Protein 5U7A (pdb70)

B-factor: mean 30.71, std 16.82, range [9.77, 123.92]

Nearest PDB structures (foldseek):
  5c0t-assembly1_A  TM=9.802E-01  e=1.584E-37  Escherichia coli
  3f2g-assembly2_B  TM=9.629E-01  e=8.748E-37  Escherichia coli
  3fn8-assembly2_B  TM=9.596E-01  e=1.942E-36  Escherichia coli
  3f2f-assembly2_B  TM=9.742E-01  e=6.635E-35  Escherichia coli
  3f0p-assembly2_B  TM=9.727E-01  e=1.391E-34  Escherichia coli

Structure (mmCIF, N/CA/C/O backbone):
data_5U7A
#
_entry.id   5U7A
#
_cell.length_a   38.055
_cell.length_b   88.648
_cell.length_c   51.490
_cell.angle_alpha   90.000
_cell.angle_beta   100.340
_cell.angle_gamma   90.000
#
_symmetry.space_group_name_H-M   'P 1 21 1'
#
loop_
_entity.id
_entity.type
_entity.pdbx_description
1 polymer 'Alkylmercury lyase'
2 non-polymer 'Dimethyltin dibromide'
3 non-polymer 'BROMIDE ION'
4 non-polymer 'PHOSPHATE ION'
5 water water
#
loop_
_atom_site.group_PDB
_atom_site.id
_atom_site.type_symbol
_atom_site.label_atom_id
_atom_site.label_alt_id
_atom_site.label_comp_id
_atom_site.label_asym_id
_atom_site.label_entity_id
_atom_site.label_seq_id
_atom_site.pdbx_PDB_ins_code
_atom_site.Cartn_x
_atom_site.Cartn_y
_atom_site.Cartn_z
_atom_site.occupancy
_atom_site.B_iso_or_equiv
_atom_site.auth_seq_id
_atom_site.auth_comp_id
_atom_site.auth_asym_id
_atom_site.auth_atom_id
_atom_site.pdbx_PDB_model_num
ATOM 1 N N . MET A 1 1 ? 2.669 13.471 42.102 1.00 35.13 1 MET A N 1
ATOM 2 C CA . MET A 1 1 ? 1.241 13.021 42.066 1.00 34.38 1 MET A CA 1
ATOM 3 C C . MET A 1 1 ? 1.005 11.849 43.024 1.00 33.41 1 MET A C 1
ATOM 4 O O . MET A 1 1 ? 1.953 11.274 43.569 1.00 34.79 1 MET A O 1
ATOM 20 N N . LYS A 1 2 ? -0.260 11.495 43.232 1.00 34.36 2 LYS A N 1
ATOM 21 C CA . LYS A 1 2 ? -0.580 10.358 44.070 1.00 34.85 2 LYS A CA 1
ATOM 22 C C . LYS A 1 2 ? -0.406 9.081 43.283 1.00 33.52 2 LYS A C 1
ATOM 23 O O . LYS A 1 2 ? -1.090 8.834 42.289 1.00 32.48 2 LYS A O 1
ATOM 42 N N . LEU A 1 3 ? 0.527 8.268 43.756 1.00 28.70 3 LEU A N 1
ATOM 43 C CA . LEU A 1 3 ? 0.915 7.073 43.039 1.00 30.49 3 LEU A CA 1
ATOM 44 C C . LEU A 1 3 ? 0.273 5.776 43.534 1.00 29.18 3 LEU A C 1
ATOM 45 O O . LEU A 1 3 ? 0.461 4.742 42.905 1.00 28.40 3 LEU A O 1
ATOM 61 N N . ALA A 1 4 ? -0.457 5.790 44.648 1.00 28.04 4 ALA A N 1
ATOM 62 C CA . ALA A 1 4 ? -0.952 4.520 45.182 1.00 22.23 4 ALA A CA 1
ATOM 63 C C . ALA A 1 4 ? -1.771 3.711 44.158 1.00 23.19 4 ALA A C 1
ATOM 64 O O . ALA A 1 4 ? -1.670 2.495 44.115 1.00 26.18 4 ALA A O 1
ATOM 71 N N . PRO A 1 5 ? -2.625 4.375 43.362 1.00 23.91 5 PRO A N 1
ATOM 72 C CA . PRO A 1 5 ? -3.406 3.579 42.403 1.00 23.84 5 PRO A CA 1
ATOM 73 C C . PRO A 1 5 ? -2.522 2.870 41.368 1.00 25.76 5 PRO A C 1
ATOM 74 O O . PRO A 1 5 ? -2.813 1.754 40.966 1.00 25.16 5 PRO A O 1
ATOM 85 N N . TYR A 1 6 ? -1.441 3.518 40.972 1.00 28.49 6 TYR A N 1
ATOM 86 C CA . TYR A 1 6 ? -0.515 2.930 40.006 1.00 26.66 6 TYR A CA 1
ATOM 87 C C . TYR A 1 6 ? 0.261 1.762 40.623 1.00 29.03 6 TYR A C 1
ATOM 88 O O . TYR A 1 6 ? 0.337 0.681 40.037 1.00 30.77 6 TYR A O 1
ATOM 106 N N . ILE A 1 7 ? 0.796 1.961 41.823 1.00 27.32 7 ILE A N 1
ATOM 107 C CA . ILE A 1 7 ? 1.432 0.872 42.552 1.00 26.08 7 ILE A CA 1
ATOM 108 C C . ILE A 1 7 ? 0.471 -0.317 42.724 1.00 29.50 7 ILE A C 1
ATOM 109 O O . ILE A 1 7 ? 0.820 -1.479 42.507 1.00 27.67 7 ILE A O 1
ATOM 125 N N . LEU A 1 8 ? -0.757 -0.031 43.133 1.00 25.12 8 LEU A N 1
ATOM 126 C CA . LEU A 1 8 ? -1.707 -1.092 43.373 1.00 26.48 8 LEU A CA 1
ATOM 127 C C . LEU A 1 8 ? -1.970 -1.941 42.124 1.00 27.98 8 LEU A C 1
ATOM 128 O O . LEU A 1 8 ? -2.013 -3.162 42.211 1.00 29.79 8 LEU A O 1
ATOM 144 N N . GLU A 1 9 ? -2.152 -1.304 40.973 1.00 30.65 9 GLU A N 1
ATOM 145 C CA . GLU A 1 9 ? -2.503 -2.067 39.786 1.00 33.00 9 GLU A CA 1
ATOM 146 C C . GLU A 1 9 ? -1.318 -2.874 39.301 1.00 32.21 9 GLU A C 1
ATOM 147 O O . GLU A 1 9 ? -1.493 -3.970 38.782 1.00 33.03 9 GLU A O 1
ATOM 159 N N . LEU A 1 10 ? -0.115 -2.353 39.509 1.00 24.04 10 LEU A N 1
ATOM 160 C CA . LEU A 1 10 ? 1.089 -3.109 39.153 1.00 21.91 10 LEU A CA 1
ATOM 161 C C . LEU A 1 10 ? 1.210 -4.349 40.046 1.00 27.04 10 LEU A C 1
ATOM 162 O O . LEU A 1 10 ? 1.466 -5.458 39.569 1.00 25.16 10 LEU A O 1
ATOM 178 N N . LEU A 1 11 ? 1.033 -4.158 41.347 1.00 26.51 11 LEU A N 1
ATOM 179 C CA . LEU A 1 11 ? 1.108 -5.249 42.305 1.00 26.77 11 LEU A CA 1
ATOM 180 C C . LEU A 1 11 ? 0.002 -6.283 42.048 1.00 29.66 11 LEU A C 1
ATOM 181 O O . LEU A 1 11 ? 0.250 -7.479 42.062 1.00 31.13 11 LEU A O 1
ATOM 197 N N . THR A 1 12 ? -1.204 -5.810 41.777 1.00 29.61 12 THR A N 1
ATOM 198 C CA . THR A 1 12 ? -2.305 -6.711 41.465 1.00 32.16 12 THR A CA 1
ATOM 199 C C . THR A 1 12 ? -2.015 -7.471 40.165 1.00 33.08 12 THR A C 1
ATOM 200 O O . THR A 1 12 ? -2.366 -8.636 40.031 1.00 36.35 12 THR A O 1
ATOM 211 N N . SER A 1 13 ? -1.331 -6.830 39.224 1.00 33.94 13 SER A N 1
ATOM 212 C CA . SER A 1 13 ? -1.009 -7.500 37.972 1.00 34.35 13 SER A CA 1
ATOM 213 C C . SER A 1 13 ? 0.015 -8.634 38.157 1.00 36.85 13 SER A C 1
ATOM 214 O O . SER A 1 13 ? -0.026 -9.617 37.417 1.00 40.02 13 SER A O 1
ATOM 222 N N . VAL A 1 14 ? 0.901 -8.537 39.149 1.00 42.39 14 VAL A N 1
ATOM 223 C CA . VAL A 1 14 ? 1.917 -9.581 39.361 1.00 41.31 14 VAL A CA 1
ATOM 224 C C . VAL A 1 14 ? 1.479 -10.728 40.295 1.00 48.83 14 VAL A C 1
ATOM 225 O O . VAL A 1 14 ? 1.911 -11.868 40.114 1.00 50.39 14 VAL A O 1
ATOM 238 N N . ASN A 1 15 ? 0.643 -10.450 41.290 1.00 48.11 15 ASN A N 1
ATOM 239 C CA . ASN A 1 15 ? 0.291 -11.481 42.269 1.00 53.80 15 ASN A CA 1
ATOM 240 C C . ASN A 1 15 ? -0.875 -12.348 41.799 1.00 56.59 15 ASN A C 1
ATOM 241 O O . ASN A 1 15 ? -1.713 -12.783 42.584 1.00 58.75 15 ASN A O 1
ATOM 252 N N . ARG A 1 16 ? -0.882 -12.617 40.502 1.00 69.54 16 ARG A N 1
ATOM 253 C CA . ARG A 1 16 ? -1.817 -13.540 39.875 1.00 69.91 16 ARG A CA 1
ATOM 254 C C . ARG A 1 16 ? -1.307 -14.961 40.071 1.00 72.93 16 ARG A C 1
ATOM 255 O O . ARG A 1 16 ? -0.191 -15.274 39.679 1.00 75.77 16 ARG A O 1
ATOM 276 N N . THR A 1 17 ? -2.150 -15.797 40.674 1.0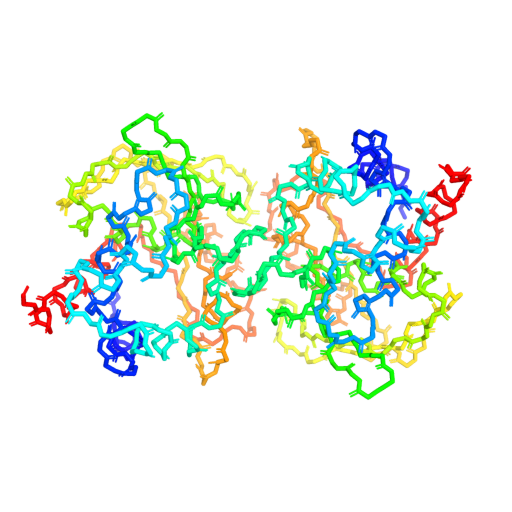0 81.16 17 THR A N 1
ATOM 277 C CA . THR A 1 17 ? -1.799 -17.124 41.206 1.00 83.16 17 THR A CA 1
ATOM 278 C C . THR A 1 17 ? -0.566 -17.112 42.106 1.00 83.07 17 THR A C 1
ATOM 279 O O . THR A 1 17 ? 0.291 -16.236 42.024 1.00 83.13 17 THR A O 1
ATOM 290 N N . ASN A 1 18 ? -0.501 -18.095 42.994 1.00 70.04 18 ASN A N 1
ATOM 291 C CA . ASN A 1 18 ? 0.659 -18.259 43.852 1.00 70.06 18 ASN A CA 1
ATOM 292 C C . ASN A 1 18 ? 1.901 -18.504 42.994 1.00 67.98 18 ASN A C 1
ATOM 293 O O . ASN A 1 18 ? 1.825 -19.132 41.941 1.00 66.10 18 ASN A O 1
ATOM 304 N N . GLY A 1 19 ? 3.038 -17.978 43.431 1.00 87.91 19 GLY A N 1
ATOM 305 C CA . GLY A 1 19 ? 4.301 -18.311 42.807 1.00 83.90 19 GLY A CA 1
ATOM 306 C C . GLY A 1 19 ? 4.766 -17.401 41.686 1.00 79.44 19 GLY A C 1
ATOM 307 O O . GLY A 1 19 ? 5.962 -17.368 41.408 1.00 78.44 19 GLY A O 1
ATOM 311 N N . THR A 1 20 ? 3.858 -16.681 41.026 1.00 46.09 20 THR A N 1
ATOM 312 C CA . THR A 1 20 ? 4.279 -15.761 39.967 1.00 43.00 20 THR A CA 1
ATOM 313 C C . THR A 1 20 ? 5.272 -14.769 40.548 1.00 38.73 20 THR A C 1
ATOM 314 O O . THR A 1 20 ? 6.372 -14.598 40.032 1.00 37.06 20 THR A O 1
ATOM 325 N N . ALA A 1 21 ? 4.889 -14.131 41.645 1.00 41.72 21 ALA A N 1
ATOM 326 C CA . ALA A 1 21 ? 5.781 -13.195 42.316 1.00 39.22 21 ALA A CA 1
ATOM 327 C C . ALA A 1 21 ? 7.045 -13.902 42.807 1.00 37.42 21 ALA A C 1
ATOM 328 O O . ALA A 1 21 ? 8.121 -13.311 42.852 1.00 39.80 21 ALA A O 1
ATOM 335 N N . ASP A 1 22 ? 6.910 -15.178 43.148 1.00 42.77 22 ASP A N 1
ATOM 336 C CA . ASP A 1 22 ? 8.009 -15.963 43.719 1.00 44.11 22 ASP A CA 1
ATOM 337 C C . ASP A 1 22 ? 9.024 -16.378 42.646 1.00 37.64 22 ASP A C 1
ATOM 338 O O . ASP A 1 22 ? 10.223 -16.508 42.888 1.00 37.85 22 ASP A O 1
ATOM 347 N N . LEU A 1 23 ? 8.516 -16.566 41.443 1.00 31.49 23 LEU A N 1
ATOM 348 C CA . LEU A 1 23 ? 9.346 -16.943 40.320 1.00 26.65 23 LEU A CA 1
ATOM 349 C C . LEU A 1 23 ? 9.905 -15.720 39.595 1.00 26.98 23 LEU A C 1
ATOM 350 O O . LEU A 1 23 ? 10.925 -15.818 38.941 1.00 22.75 23 LEU A O 1
ATOM 366 N N . LEU A 1 24 ? 9.265 -14.561 39.741 1.00 23.78 24 LEU A N 1
ATOM 367 C CA . LEU A 1 24 ? 9.620 -13.382 38.950 1.00 23.31 24 LEU A CA 1
ATOM 368 C C . LEU A 1 24 ? 11.065 -12.925 39.163 1.00 21.76 24 LEU A C 1
ATOM 369 O O . LEU A 1 24 ? 11.789 -12.642 38.213 1.00 19.59 24 LEU A O 1
ATOM 385 N N . VAL A 1 25 ? 11.502 -12.851 40.410 1.00 21.28 25 VAL A N 1
ATOM 386 C CA . VAL A 1 25 ? 12.818 -12.277 40.667 1.00 19.96 25 VAL A CA 1
ATOM 387 C C . VAL A 1 25 ? 13.942 -13.178 40.143 1.00 20.53 25 VAL A C 1
ATOM 388 O O . VAL A 1 25 ? 14.822 -12.704 39.447 1.00 19.31 25 VAL A O 1
ATOM 401 N N . PRO A 1 26 ? 13.900 -14.487 40.435 1.00 21.68 26 PRO A N 1
ATOM 402 C CA . PRO A 1 26 ? 14.894 -15.394 39.840 1.00 23.81 26 PRO A CA 1
ATOM 403 C C . PRO A 1 26 ? 14.872 -15.442 38.310 1.00 20.57 26 PRO A C 1
ATOM 404 O O . PRO A 1 26 ? 15.932 -15.549 37.660 1.00 23.62 26 PRO A O 1
ATOM 415 N N . LEU A 1 27 ? 13.680 -15.377 37.721 1.00 19.23 27 LEU A N 1
ATOM 416 C CA . LEU A 1 27 ? 13.571 -15.345 36.270 1.00 20.16 27 LEU A CA 1
ATOM 417 C C . LEU A 1 27 ? 14.197 -14.082 35.688 1.00 19.74 27 LEU A C 1
ATOM 418 O O . LEU A 1 27 ? 14.892 -14.142 34.679 1.00 18.78 27 LEU A O 1
ATOM 434 N N . LEU A 1 28 ? 13.926 -12.928 36.302 1.00 18.10 28 LEU A N 1
ATOM 435 C CA . LEU A 1 28 ? 14.525 -11.684 35.819 1.00 15.77 28 LEU A CA 1
ATOM 436 C C . LEU A 1 28 ? 16.045 -11.753 35.913 1.00 18.03 28 LEU A C 1
ATOM 437 O O . LEU A 1 28 ? 16.755 -11.347 34.982 1.00 19.93 28 LEU A O 1
ATOM 453 N N . ARG A 1 29 ? 16.549 -12.279 37.022 1.00 20.98 29 ARG A N 1
ATOM 454 C CA . ARG A 1 29 ? 17.994 -12.403 37.217 1.00 22.18 29 ARG A CA 1
ATOM 455 C C . ARG A 1 29 ? 18.620 -13.306 36.146 1.00 23.88 29 ARG A C 1
ATOM 456 O O . ARG A 1 29 ? 19.690 -12.979 35.581 1.00 25.20 29 ARG A O 1
ATOM 477 N N . GLU A 1 30 ? 17.945 -14.400 35.804 1.00 24.95 30 GLU A N 1
ATOM 478 C CA . GLU A 1 30 ? 18.455 -15.270 34.742 1.00 24.64 30 GLU A CA 1
ATOM 479 C C . GLU A 1 30 ? 18.392 -14.652 33.354 1.00 24.18 30 GLU A C 1
ATOM 480 O O . GLU A 1 30 ? 19.334 -14.809 32.573 1.00 23.24 30 GLU A O 1
ATOM 492 N N . LEU A 1 31 ? 17.302 -13.955 33.029 1.00 21.86 31 LEU A N 1
ATOM 493 C CA . LEU A 1 31 ? 17.187 -13.332 31.727 1.00 21.50 31 LEU A CA 1
ATOM 494 C C . LEU A 1 31 ? 18.251 -12.228 31.588 1.00 22.76 31 LEU A C 1
ATOM 495 O O . LEU A 1 31 ? 18.797 -12.028 30.504 1.00 23.49 31 LEU A O 1
ATOM 511 N N . ALA A 1 32 ? 18.560 -11.558 32.697 1.00 22.58 32 ALA A N 1
ATOM 512 C CA . ALA A 1 32 ? 19.585 -10.499 32.713 1.00 21.13 32 ALA A CA 1
ATOM 513 C C . ALA A 1 32 ? 20.956 -11.000 32.254 1.00 24.08 32 ALA A C 1
ATOM 514 O O . ALA A 1 32 ? 21.824 -10.192 31.925 1.00 22.89 32 ALA A O 1
ATOM 521 N N . LYS A 1 33 ? 21.153 -12.314 32.254 1.00 23.95 33 LYS A N 1
ATOM 522 C CA . LYS A 1 33 ? 22.387 -12.906 31.731 1.00 24.12 33 LYS A CA 1
ATOM 523 C C . LYS A 1 33 ? 22.452 -12.879 30.214 1.00 26.21 33 LYS A C 1
ATOM 524 O O . LYS A 1 33 ? 23.514 -13.131 29.636 1.00 30.39 33 LYS A O 1
ATOM 543 N N . GLY A 1 34 ? 21.318 -12.610 29.575 1.00 23.12 34 GLY A N 1
ATOM 544 C CA . GLY A 1 34 ? 21.254 -12.419 28.132 1.00 26.49 34 GLY A CA 1
ATOM 545 C C . GLY A 1 34 ? 21.096 -13.673 27.285 1.00 23.55 34 GLY A C 1
ATOM 546 O O . GLY A 1 34 ? 21.308 -13.628 26.075 1.00 27.83 34 GLY A O 1
ATOM 550 N N . ARG A 1 35 ? 20.740 -14.794 27.904 1.00 27.12 35 ARG A N 1
ATOM 551 C CA . ARG A 1 35 ? 20.485 -16.010 27.141 1.00 22.33 35 ARG A CA 1
ATOM 552 C C . ARG A 1 35 ? 19.143 -16.577 27.552 1.00 24.94 35 ARG A C 1
ATOM 553 O O . ARG A 1 35 ? 18.650 -16.264 28.632 1.00 22.40 35 ARG A O 1
ATOM 574 N N . PRO A 1 36 ? 18.536 -17.383 26.674 1.00 19.34 36 PRO A N 1
ATOM 575 C CA . PRO A 1 36 ? 17.232 -17.964 26.994 1.00 18.89 36 PRO A CA 1
ATOM 576 C C . PRO A 1 36 ? 17.311 -18.832 28.242 1.00 18.82 36 PRO A C 1
ATOM 577 O O . PRO A 1 36 ? 18.320 -19.511 28.479 1.00 21.69 36 PRO A O 1
ATOM 588 N N . VAL A 1 37 ? 16.235 -18.821 29.018 1.00 18.91 37 VAL A N 1
ATOM 589 C CA . VAL A 1 37 ? 16.194 -19.476 30.299 1.00 18.89 37 VAL A CA 1
ATOM 590 C C . VAL A 1 37 ? 15.358 -20.743 30.200 1.00 18.11 37 VAL A C 1
ATOM 591 O O . VAL A 1 37 ? 14.186 -20.713 29.796 1.00 19.92 37 VAL A O 1
ATOM 604 N N . SER A 1 38 ? 15.915 -21.850 30.656 1.00 21.23 38 SER A N 1
ATOM 605 C CA . SER A 1 38 ? 15.176 -23.090 30.643 1.00 19.91 38 SER A CA 1
ATOM 606 C C . SER A 1 38 ? 14.334 -23.236 31.910 1.00 19.30 38 SER A C 1
ATOM 607 O O . SER A 1 38 ? 14.716 -22.794 32.987 1.00 20.06 38 SER A O 1
ATOM 615 N N . ARG A 1 39 ? 13.193 -23.873 31.748 1.00 23.28 39 ARG A N 1
ATOM 616 C CA . ARG A 1 39 ? 12.359 -24.272 32.878 1.00 24.58 39 ARG A CA 1
ATOM 617 C C . ARG A 1 39 ? 13.149 -24.974 33.971 1.00 29.42 39 ARG A C 1
ATOM 618 O O . ARG A 1 39 ? 12.926 -24.738 35.159 1.00 26.40 39 ARG A O 1
ATOM 639 N N . THR A 1 40 ? 14.064 -25.857 33.561 1.00 16.46 40 THR A N 1
ATOM 640 C CA . THR A 1 40 ? 14.820 -26.647 34.507 1.00 19.26 40 THR A CA 1
ATOM 641 C C . THR A 1 40 ? 15.802 -25.781 35.294 1.00 23.11 40 THR A C 1
ATOM 642 O O . THR A 1 40 ? 16.070 -26.050 36.463 1.00 23.86 40 THR A O 1
ATOM 653 N N . THR A 1 41 ? 16.368 -24.765 34.663 1.00 24.55 41 THR A N 1
ATOM 654 C CA . THR A 1 41 ? 17.241 -23.864 35.397 1.00 24.68 41 THR A CA 1
ATOM 655 C C . THR A 1 41 ? 16.446 -23.154 36.505 1.00 25.46 41 THR A C 1
ATOM 656 O O . THR A 1 41 ? 16.909 -23.024 37.637 1.00 28.13 41 THR A O 1
ATOM 667 N N . LEU A 1 42 ? 15.234 -22.731 36.163 1.00 25.34 42 LEU A N 1
ATOM 668 C CA . LEU A 1 42 ? 14.365 -22.019 37.098 1.00 27.01 42 LEU A CA 1
ATOM 669 C C . LEU A 1 42 ? 13.998 -22.928 38.257 1.00 27.77 42 LEU A C 1
ATOM 670 O O . LEU A 1 42 ? 14.073 -22.573 39.430 1.00 30.20 42 LEU A O 1
ATOM 686 N N . ALA A 1 43 ? 13.615 -24.139 37.895 1.00 26.17 43 ALA A N 1
ATOM 687 C CA . ALA A 1 43 ? 13.244 -25.144 38.861 1.00 26.72 43 ALA A CA 1
ATOM 688 C C . ALA A 1 43 ? 14.375 -25.382 39.871 1.00 29.70 43 ALA A C 1
ATOM 689 O O . ALA A 1 43 ? 14.129 -25.466 41.071 1.00 31.76 43 ALA A O 1
ATOM 696 N N . GLY A 1 44 ? 15.610 -25.451 39.387 1.00 30.82 44 GLY A N 1
ATOM 697 C CA . GLY A 1 44 ? 16.762 -25.611 40.257 1.00 32.28 44 GLY A CA 1
ATOM 698 C C . GLY A 1 44 ? 16.976 -24.455 41.229 1.00 38.22 44 GLY A C 1
ATOM 699 O O . GLY A 1 44 ? 17.310 -24.674 42.399 1.00 38.15 44 GLY A O 1
ATOM 703 N N . ILE A 1 45 ? 16.791 -23.228 40.741 1.00 34.73 45 ILE A N 1
ATOM 704 C CA . ILE A 1 45 ? 16.996 -22.028 41.546 1.00 33.49 45 ILE A CA 1
ATOM 705 C C . ILE A 1 45 ? 15.947 -21.950 42.649 1.00 36.09 45 ILE A C 1
ATOM 706 O O . ILE A 1 45 ? 16.257 -21.597 43.788 1.00 42.56 45 ILE A O 1
ATOM 722 N N . LEU A 1 46 ? 14.708 -22.289 42.300 1.00 30.24 46 LEU A N 1
ATOM 723 C CA . 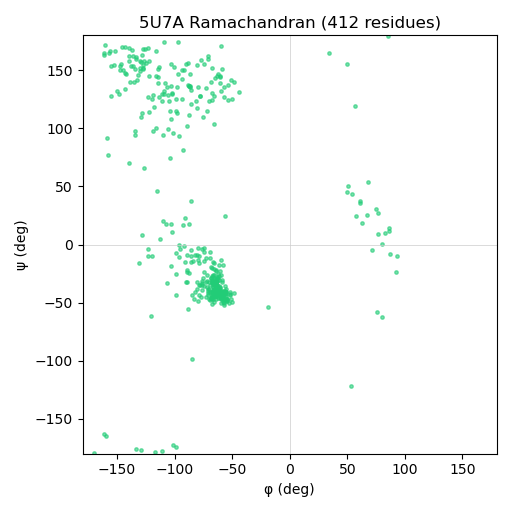LEU A 1 46 ? 13.574 -22.185 43.207 1.00 31.10 46 LEU A CA 1
ATOM 724 C C . LEU A 1 46 ? 13.429 -23.408 44.083 1.00 36.38 46 LEU A C 1
ATOM 725 O O . LEU A 1 46 ? 12.679 -23.381 45.065 1.00 35.51 46 LEU A O 1
ATOM 741 N N . ASP A 1 47 ? 14.116 -24.486 43.703 1.00 41.41 47 ASP A N 1
ATOM 742 C CA . ASP A 1 47 ? 13.971 -25.762 44.389 1.00 44.51 47 ASP A CA 1
ATOM 743 C C . ASP A 1 47 ? 12.513 -26.224 44.268 1.00 44.11 47 ASP A C 1
ATOM 744 O O . ASP A 1 47 ? 11.947 -26.788 45.201 1.00 48.99 47 ASP A O 1
ATOM 753 N N . TRP A 1 48 ? 11.909 -25.939 43.111 1.00 35.32 48 TRP A N 1
ATOM 754 C CA . TRP A 1 48 ? 10.597 -26.477 42.737 1.00 30.60 48 TRP A CA 1
ATOM 755 C C . TRP A 1 48 ? 10.750 -27.592 41.728 1.00 33.92 48 TRP A C 1
ATOM 756 O O . TRP A 1 48 ? 11.706 -27.588 40.960 1.00 30.70 48 TRP A O 1
ATOM 777 N N . PRO A 1 49 ? 9.767 -28.499 41.661 1.00 39.76 49 PRO A N 1
ATOM 778 C CA . PRO A 1 49 ? 9.698 -29.388 40.502 1.00 34.62 49 PRO A CA 1
ATOM 779 C C . PRO A 1 49 ? 9.466 -28.568 39.241 1.00 34.27 49 PRO A C 1
ATOM 780 O O . PRO A 1 49 ? 8.755 -27.580 39.291 1.00 32.59 49 PRO A O 1
ATOM 791 N N . ALA A 1 50 ? 10.038 -28.988 38.123 1.00 29.05 50 ALA A N 1
ATOM 792 C CA . ALA A 1 50 ? 9.909 -28.235 36.882 1.00 28.16 50 ALA A CA 1
ATOM 793 C C . ALA A 1 50 ? 8.459 -28.135 36.427 1.00 28.83 50 ALA A C 1
ATOM 794 O O . ALA A 1 50 ? 8.093 -27.193 35.746 1.00 28.03 50 ALA A O 1
ATOM 801 N N . GLU A 1 51 ? 7.625 -29.115 36.766 1.00 38.55 51 GLU A N 1
ATOM 802 C CA . GLU A 1 51 ? 6.219 -29.041 36.357 1.00 37.34 51 GLU A CA 1
ATOM 803 C C . GLU A 1 51 ? 5.467 -27.930 37.079 1.00 34.59 51 GLU A C 1
ATOM 804 O O . GLU A 1 51 ? 4.495 -27.393 36.558 1.00 38.72 51 GLU A O 1
ATOM 816 N N . ARG A 1 52 ? 5.906 -27.609 38.289 1.00 36.60 52 ARG A N 1
ATOM 817 C CA . ARG A 1 52 ? 5.337 -26.486 39.023 1.00 35.67 52 ARG A CA 1
ATOM 818 C C . ARG A 1 52 ? 5.761 -25.151 38.403 1.00 36.63 52 ARG A C 1
ATOM 819 O O . ARG A 1 52 ? 4.974 -24.199 38.371 1.00 35.10 52 ARG A O 1
ATOM 840 N N . VAL A 1 53 ? 7.003 -25.079 37.915 1.00 25.77 53 VAL A N 1
ATOM 841 C CA . VAL A 1 53 ? 7.443 -23.904 37.160 1.00 26.41 53 VAL A CA 1
ATOM 842 C C . VAL A 1 53 ? 6.549 -23.749 35.940 1.00 27.50 53 VAL A C 1
ATOM 843 O O . VAL A 1 53 ? 6.090 -22.660 35.632 1.00 22.80 53 VAL A O 1
ATOM 856 N N . ALA A 1 54 ? 6.324 -24.843 35.216 1.00 27.58 54 ALA A N 1
ATOM 857 C CA . ALA A 1 54 ? 5.495 -24.762 34.019 1.00 26.66 54 ALA A CA 1
ATOM 858 C C . ALA A 1 54 ? 4.082 -24.315 34.361 1.00 28.19 54 ALA A C 1
ATOM 859 O O . ALA A 1 54 ? 3.475 -23.568 33.614 1.00 28.08 54 ALA A O 1
ATOM 866 N N . ALA A 1 55 ? 3.562 -24.790 35.481 1.00 31.74 55 ALA A N 1
ATOM 867 C CA . ALA A 1 55 ? 2.186 -24.480 35.876 1.00 34.12 55 ALA A CA 1
ATOM 868 C C . ALA A 1 55 ? 2.009 -22.979 36.151 1.00 30.23 55 ALA A C 1
ATOM 869 O O . ALA A 1 55 ? 1.032 -22.373 35.719 1.00 35.43 55 ALA A O 1
ATOM 876 N N . VAL A 1 56 ? 2.973 -22.372 36.826 1.00 31.10 56 VAL A N 1
ATOM 877 C CA . VAL A 1 56 ? 2.906 -20.942 37.088 1.00 32.96 56 VAL A CA 1
ATOM 878 C C . VAL A 1 56 ? 3.128 -20.136 35.791 1.00 29.54 56 VAL A C 1
ATOM 879 O O . VAL A 1 56 ? 2.415 -19.184 35.537 1.00 26.41 56 VAL A O 1
ATOM 892 N N . LEU A 1 57 ? 4.072 -20.536 34.935 1.00 28.13 57 LEU A N 1
ATOM 893 C CA . LEU A 1 57 ? 4.263 -19.812 33.685 1.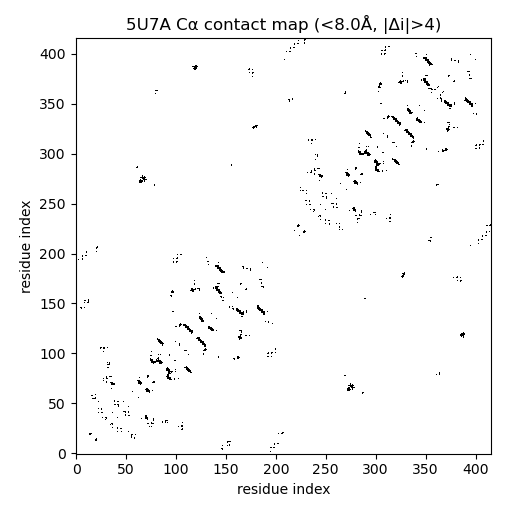00 27.02 57 LEU A CA 1
ATOM 894 C C . LEU A 1 57 ? 3.036 -19.930 32.781 1.00 28.64 57 LEU A C 1
ATOM 895 O O . LEU A 1 57 ? 2.747 -18.998 32.020 1.00 27.96 57 LEU A O 1
ATOM 911 N N . GLU A 1 58 ? 2.332 -21.058 32.869 1.00 31.34 58 GLU A N 1
ATOM 912 C CA . GLU A 1 58 ? 1.094 -21.296 32.110 1.00 34.69 58 GLU A CA 1
ATOM 913 C C . GLU A 1 58 ? 0.063 -20.206 32.390 1.00 34.94 58 GLU A C 1
ATOM 914 O O . GLU A 1 58 ? -0.683 -19.801 31.500 1.00 38.94 58 GLU A O 1
ATOM 926 N N . GLN A 1 59 ? 0.040 -19.740 33.633 1.00 34.50 59 GLN A N 1
ATOM 927 C CA . GLN A 1 59 ? -0.839 -18.642 34.031 1.00 35.02 59 GLN A CA 1
ATOM 928 C C . GLN A 1 59 ? -0.443 -17.321 33.387 1.00 35.21 59 GLN A C 1
ATOM 929 O O . GLN A 1 59 ? -1.296 -16.467 33.140 1.00 36.18 59 GLN A O 1
ATOM 943 N N . ALA A 1 60 ? 0.852 -17.153 33.130 1.00 32.74 60 ALA A N 1
ATOM 944 C CA . ALA A 1 60 ? 1.364 -15.902 32.569 1.00 33.16 60 ALA A CA 1
ATOM 945 C C . ALA A 1 60 ? 1.406 -15.987 31.042 1.00 31.89 60 ALA A C 1
ATOM 946 O O . ALA A 1 60 ? 2.454 -16.259 30.442 1.00 24.80 60 ALA A O 1
ATOM 953 N N . THR A 1 61 ? 0.246 -15.764 30.429 1.00 30.91 61 THR A N 1
ATOM 954 C CA . THR A 1 61 ? 0.034 -16.048 29.021 1.00 31.13 61 THR A CA 1
ATOM 955 C C . THR A 1 61 ? 0.870 -15.148 28.124 1.00 26.64 61 THR A C 1
ATOM 956 O O . THR A 1 61 ? 1.025 -15.434 26.938 1.00 26.70 61 THR A O 1
ATOM 967 N N . SER A 1 62 ? 1.418 -14.071 28.676 1.00 25.91 62 SER A N 1
ATOM 968 C CA . SER A 1 62 ? 2.204 -13.153 27.851 1.00 22.62 62 SER A CA 1
ATOM 969 C C . SER A 1 62 ? 3.724 -13.477 27.815 1.00 24.45 62 SER A C 1
ATOM 970 O O . SER A 1 62 ? 4.500 -12.808 27.133 1.00 22.40 62 SER A O 1
ATOM 978 N N . THR A 1 63 ? 4.126 -14.512 28.543 1.00 20.60 63 THR A N 1
ATOM 979 C CA . THR A 1 63 ? 5.507 -14.984 28.516 1.00 18.46 63 THR A CA 1
ATOM 980 C C . THR A 1 63 ? 5.911 -15.330 27.090 1.00 15.68 63 THR A C 1
ATOM 981 O O . THR A 1 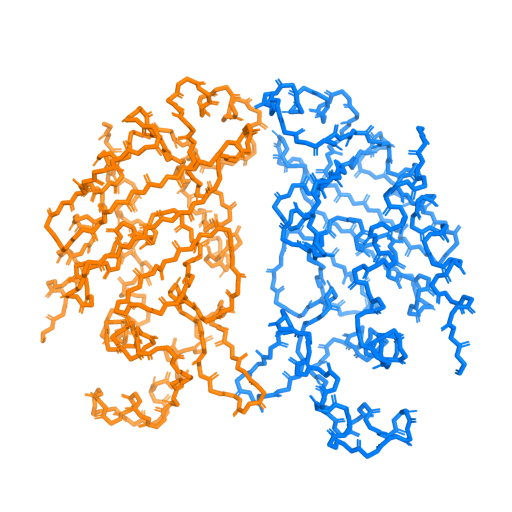63 ? 5.173 -16.023 26.385 1.00 19.37 63 THR A O 1
ATOM 992 N N . GLU A 1 64 ? 7.108 -14.885 26.726 1.00 18.20 64 GLU A N 1
ATOM 993 C CA . GLU A 1 64 ? 7.703 -15.102 25.405 1.00 16.38 64 GLU A CA 1
ATOM 994 C C . GLU A 1 64 ? 8.661 -16.280 25.447 1.00 16.32 64 GLU A C 1
ATOM 995 O O . GLU A 1 64 ? 9.500 -16.334 26.348 1.00 15.37 64 GLU A O 1
ATOM 1007 N N . TYR A 1 65 ? 8.562 -17.139 24.434 1.00 14.55 65 TYR A N 1
ATOM 1008 C CA . TYR A 1 65 ? 9.472 -18.280 24.248 1.00 16.25 65 TYR A CA 1
ATOM 1009 C C . TYR A 1 65 ? 10.155 -18.221 22.902 1.00 13.30 65 TYR A C 1
ATOM 1010 O O . TYR A 1 65 ? 9.648 -17.583 21.941 1.00 13.61 65 TYR A O 1
ATOM 1028 N N . ASP A 1 66 ? 11.292 -18.907 22.795 1.00 16.41 66 ASP A N 1
ATOM 1029 C CA . ASP A 1 66 ? 12.003 -18.976 21.510 1.00 15.13 66 ASP A CA 1
ATOM 1030 C C . ASP A 1 66 ? 11.670 -20.293 20.815 1.00 16.35 66 ASP A C 1
ATOM 1031 O O . ASP A 1 66 ? 10.818 -21.071 21.262 1.00 16.41 66 ASP A O 1
ATOM 1040 N N . LYS A 1 67 ? 12.341 -20.554 19.691 1.00 18.66 67 LYS A N 1
ATOM 1041 C CA . LYS A 1 67 ? 11.993 -21.706 18.865 1.00 17.68 67 LYS A CA 1
ATOM 1042 C C . LYS A 1 67 ? 12.345 -23.014 19.550 1.00 19.10 67 LYS A C 1
ATOM 1043 O O . LYS A 1 67 ? 11.953 -24.078 19.110 1.00 20.85 67 LYS A O 1
ATOM 1062 N N . ASP A 1 68 ? 13.102 -22.914 20.634 1.00 16.95 68 ASP A N 1
ATOM 1063 C CA . ASP A 1 68 ? 13.498 -24.093 21.414 1.00 18.49 68 ASP A CA 1
ATOM 1064 C C . ASP A 1 68 ? 12.551 -24.318 22.588 1.00 17.18 68 ASP A C 1
ATOM 1065 O O . ASP A 1 68 ? 12.675 -25.308 23.321 1.00 18.90 68 ASP A O 1
ATOM 1074 N N . GLY A 1 69 ? 11.596 -23.410 22.779 1.00 15.72 69 GLY A N 1
ATOM 1075 C CA . GLY A 1 69 ? 10.687 -23.511 23.905 1.00 16.85 69 GLY A CA 1
ATOM 1076 C C . GLY A 1 69 ? 11.261 -22.954 25.205 1.00 17.58 69 GLY A C 1
ATOM 1077 O O . GLY A 1 69 ? 10.675 -23.128 26.272 1.00 18.58 69 GLY A O 1
ATOM 1081 N N . ASN A 1 70 ? 12.406 -22.279 25.136 1.00 16.25 70 ASN A N 1
ATOM 1082 C CA . ASN A 1 70 ? 12.992 -21.687 26.339 1.00 14.93 70 ASN A CA 1
ATOM 1083 C C . ASN A 1 70 ? 12.432 -20.276 26.534 1.00 15.53 70 ASN A C 1
ATOM 1084 O O . ASN A 1 70 ? 11.969 -19.648 25.584 1.00 16.44 70 ASN A O 1
ATOM 1095 N N . ILE A 1 71 ? 12.458 -19.782 27.765 1.00 17.29 71 ILE A N 1
ATOM 1096 C CA . ILE A 1 71 ? 11.887 -18.485 28.064 1.00 15.97 71 ILE A CA 1
ATOM 1097 C C . ILE A 1 71 ? 12.829 -17.380 27.613 1.00 14.75 71 ILE A C 1
ATOM 1098 O O . ILE A 1 71 ? 14.010 -17.382 27.971 1.00 14.57 71 ILE A O 1
ATOM 1114 N N . ILE A 1 72 ? 12.307 -16.444 26.834 1.00 16.51 72 ILE A N 1
ATOM 1115 C CA . ILE A 1 72 ? 13.100 -15.295 26.444 1.00 13.49 72 ILE A CA 1
ATOM 1116 C C . ILE A 1 72 ? 12.456 -13.977 26.823 1.00 18.69 72 ILE A C 1
ATOM 1117 O O . ILE A 1 72 ? 13.078 -12.947 26.627 1.00 18.55 72 ILE A O 1
ATOM 1133 N N . GLY A 1 73 ? 11.254 -13.976 27.384 1.00 16.84 73 GLY A N 1
ATOM 1134 C CA . GLY A 1 73 ? 10.661 -12.712 27.780 1.00 17.49 73 GLY A CA 1
ATOM 1135 C C . GLY A 1 73 ? 9.632 -12.797 28.871 1.00 16.78 73 GLY A C 1
ATOM 1136 O O . GLY A 1 73 ? 8.668 -13.546 28.799 1.00 16.66 73 GLY A O 1
ATOM 1140 N N . TYR A 1 74 ? 9.840 -11.978 29.892 1.00 18.19 74 TYR A N 1
ATOM 1141 C CA . TYR A 1 74 ? 8.798 -11.685 30.849 1.00 18.11 74 TYR A CA 1
ATOM 1142 C C . TYR A 1 74 ? 9.162 -10.382 31.512 1.00 19.80 74 TYR A C 1
ATOM 1143 O O . TYR A 1 74 ? 9.928 -10.345 32.484 1.00 20.25 74 TYR A O 1
ATOM 1161 N N . GLY A 1 75 ? 8.651 -9.314 30.906 1.00 16.87 75 GLY A N 1
ATOM 1162 C CA . GLY A 1 75 ? 8.968 -7.951 31.317 1.00 18.16 75 GLY A CA 1
ATOM 1163 C C . GLY A 1 75 ? 10.304 -7.556 30.737 1.00 15.23 75 GLY A C 1
ATOM 1164 O O . GLY A 1 75 ? 10.385 -6.596 29.968 1.00 17.50 75 GLY A O 1
ATOM 1168 N N . LEU A 1 76 ? 11.350 -8.270 31.144 1.00 15.02 76 LEU A N 1
ATOM 1169 C CA . LEU A 1 76 ? 12.676 -8.204 30.518 1.00 16.33 76 LEU A CA 1
ATOM 1170 C C . LEU A 1 76 ? 12.673 -9.202 29.388 1.00 19.06 76 LEU A C 1
ATOM 1171 O O . LEU A 1 76 ? 12.153 -10.306 29.530 1.00 18.51 76 LEU A O 1
ATOM 1187 N N . THR A 1 77 ? 13.203 -8.830 28.236 1.00 14.13 77 THR A N 1
ATOM 1188 C CA . THR A 1 77 ? 13.093 -9.720 27.091 1.00 15.19 77 THR A CA 1
ATOM 1189 C C . THR A 1 77 ? 14.324 -9.658 26.197 1.00 19.53 77 THR A C 1
ATOM 1190 O O . THR A 1 77 ? 15.040 -8.653 26.119 1.00 17.93 77 THR A O 1
ATOM 1201 N N . LEU A 1 78 ? 14.597 -10.783 25.544 1.00 16.70 78 LEU A N 1
ATOM 1202 C CA . LEU A 1 78 ? 15.647 -10.837 24.544 1.00 17.11 78 LEU A CA 1
ATOM 1203 C C . LEU A 1 78 ? 15.170 -10.365 23.155 1.00 20.24 78 LEU A C 1
ATOM 1204 O O . LEU A 1 78 ? 16.012 -10.106 22.278 1.00 20.14 78 LEU A O 1
ATOM 1220 N N . ARG A 1 79 ? 13.863 -10.246 22.934 1.00 18.40 79 ARG A N 1
ATOM 1221 C CA . ARG A 1 79 ? 13.347 -9.757 21.652 1.00 20.14 79 ARG A CA 1
ATOM 1222 C C . ARG A 1 79 ? 13.246 -8.234 21.626 1.00 21.05 79 ARG A C 1
ATOM 1223 O O . ARG A 1 79 ? 12.813 -7.608 22.582 1.00 20.80 79 ARG A O 1
ATOM 1244 N N . GLU A 1 80 ? 13.667 -7.655 20.508 1.00 18.02 80 GLU A N 1
ATOM 1245 C CA . GLU A 1 80 ? 13.836 -6.205 20.429 1.00 18.05 80 GLU A CA 1
ATOM 1246 C C . GLU A 1 80 ? 12.561 -5.437 20.697 1.00 19.11 80 GLU A C 1
ATOM 1247 O O . GLU A 1 80 ? 11.495 -5.738 20.173 1.00 20.82 80 GLU A O 1
ATOM 1259 N N . THR A 1 81 ? 12.676 -4.434 21.561 1.00 14.18 81 THR A N 1
ATOM 1260 C CA . THR A 1 81 ? 11.614 -3.470 21.795 1.00 14.48 81 THR A CA 1
ATOM 1261 C C . THR A 1 81 ? 12.220 -2.073 21.673 1.00 16.40 81 THR A C 1
ATOM 1262 O O . THR A 1 81 ? 13.424 -1.952 21.451 1.00 16.00 81 THR A O 1
ATOM 1273 N N . SER A 1 82 ? 11.393 -1.059 21.925 1.00 16.29 82 SER A N 1
ATOM 1274 C CA . SER A 1 82 ? 11.897 0.324 21.923 1.00 17.99 82 SER A CA 1
ATOM 1275 C C . SER A 1 82 ? 12.691 0.691 23.191 1.00 15.32 82 SER A C 1
ATOM 1276 O O . SER A 1 82 ? 13.255 1.796 23.271 1.00 18.66 82 SER A O 1
ATOM 1284 N N . TYR A 1 83 ? 12.773 -0.228 24.161 1.00 14.58 83 TYR A N 1
ATOM 1285 C CA . TYR A 1 83 ? 13.422 0.030 25.459 1.00 15.76 83 TYR A CA 1
ATOM 1286 C C . TYR A 1 83 ? 14.632 -0.879 25.620 1.00 17.24 83 TYR A C 1
ATOM 1287 O O . TYR A 1 83 ? 14.506 -2.062 25.962 1.00 15.97 83 TYR A O 1
ATOM 1305 N N . VAL A 1 84 ? 15.807 -0.329 25.363 1.00 12.53 84 VAL A N 1
ATOM 1306 C CA . VAL A 1 84 ? 17.037 -1.075 25.433 1.00 14.73 84 VAL A CA 1
ATOM 1307 C C . VAL A 1 84 ? 17.538 -1.066 26.877 1.00 14.93 84 VAL A C 1
ATOM 1308 O O . VAL A 1 84 ? 17.542 -0.034 27.546 1.00 17.86 84 VAL A O 1
ATOM 1321 N N . PHE A 1 85 ? 17.926 -2.251 27.354 1.00 13.82 85 PHE A N 1
ATOM 1322 C CA . PHE A 1 85 ? 18.273 -2.468 28.752 1.00 13.62 85 PHE A CA 1
ATOM 1323 C C . PHE A 1 85 ? 19.581 -3.280 28.776 1.00 17.80 85 PHE A C 1
ATOM 1324 O O . PHE A 1 85 ? 19.576 -4.501 28.570 1.00 16.22 85 PHE A O 1
ATOM 1341 N N . GLU A 1 86 ? 20.716 -2.620 28.950 1.00 17.12 86 GLU A N 1
ATOM 1342 C CA . GLU A 1 86 ? 21.981 -3.304 28.873 1.00 18.56 86 GLU A CA 1
ATOM 1343 C C . GLU A 1 86 ? 22.592 -3.577 30.237 1.00 21.90 86 GLU A C 1
ATOM 1344 O O . GLU A 1 86 ? 22.722 -2.697 31.091 1.00 18.10 86 GLU A O 1
ATOM 1356 N N . ILE A 1 87 ? 22.972 -4.825 30.417 1.00 21.94 87 ILE A N 1
ATOM 1357 C CA . ILE A 1 87 ? 23.613 -5.313 31.620 1.00 23.68 87 ILE A CA 1
ATOM 1358 C C . ILE A 1 87 ? 24.952 -5.945 31.241 1.00 27.80 87 ILE A C 1
ATOM 1359 O O . ILE A 1 87 ? 24.990 -6.841 30.401 1.00 29.39 87 ILE A O 1
ATOM 1375 N N . ASP A 1 88 ? 26.036 -5.520 31.879 1.00 50.39 88 ASP A N 1
ATOM 1376 C CA . ASP A 1 88 ? 27.367 -5.964 31.484 1.00 52.00 88 ASP A CA 1
ATOM 1377 C C . ASP A 1 88 ? 27.540 -5.705 29.988 1.00 53.32 88 ASP A C 1
ATOM 1378 O O . ASP A 1 88 ? 27.378 -4.579 29.522 1.00 56.14 88 ASP A O 1
ATOM 1387 N N . ASP A 1 89 ? 27.822 -6.758 29.237 1.00 40.97 89 ASP A N 1
ATOM 1388 C CA . ASP A 1 89 ? 28.069 -6.650 27.803 1.00 42.18 89 ASP A CA 1
ATOM 1389 C C . ASP A 1 89 ? 26.886 -7.218 27.028 1.00 39.89 89 ASP A C 1
ATOM 1390 O O . ASP A 1 89 ? 26.998 -7.530 25.846 1.00 38.50 89 ASP A O 1
ATOM 1399 N N . ARG A 1 90 ? 25.754 -7.351 27.704 1.00 28.29 90 ARG A N 1
ATOM 1400 C CA . ARG A 1 90 ? 24.616 -8.031 27.115 1.00 27.28 90 ARG A CA 1
ATOM 1401 C C . ARG A 1 90 ? 23.528 -7.017 26.856 1.00 24.96 90 ARG A C 1
ATOM 1402 O O . ARG A 1 90 ? 23.198 -6.251 27.751 1.00 22.66 90 ARG A O 1
ATOM 1423 N N . ARG A 1 91 ? 22.999 -7.002 25.634 1.00 24.56 91 ARG A N 1
ATOM 1424 C CA . ARG A 1 91 ? 21.901 -6.123 25.286 1.00 24.00 91 ARG A CA 1
ATOM 1425 C C . ARG A 1 91 ? 20.576 -6.871 25.348 1.00 24.53 91 ARG A C 1
ATOM 1426 O O . ARG A 1 91 ? 20.304 -7.821 24.606 1.00 23.85 91 ARG A O 1
ATOM 1447 N N . LEU A 1 92 ? 19.764 -6.421 26.283 1.00 19.60 92 LEU A N 1
ATOM 1448 C CA . LEU A 1 92 ? 18.429 -6.921 26.518 1.00 16.46 92 LEU A CA 1
ATOM 1449 C C . LEU A 1 92 ? 17.456 -5.777 26.260 1.00 14.94 92 LEU A C 1
ATOM 1450 O O . LEU A 1 92 ? 17.864 -4.670 25.870 1.00 16.46 92 LEU A O 1
ATOM 1466 N N . TYR A 1 93 ? 16.178 -6.065 26.454 1.00 14.08 93 TYR A N 1
ATOM 1467 C CA . TYR A 1 93 ? 15.112 -5.098 26.231 1.00 14.92 93 TYR A CA 1
ATOM 1468 C C . TYR A 1 93 ? 14.075 -5.215 27.314 1.00 13.43 93 TYR A C 1
ATOM 1469 O O . TYR A 1 93 ? 14.085 -6.179 28.098 1.00 13.41 93 TYR A O 1
ATOM 1487 N N . ALA A 1 94 ? 13.167 -4.242 27.367 1.00 15.03 94 ALA A N 1
ATOM 1488 C CA . ALA A 1 94 ? 12.021 -4.271 28.263 1.00 13.89 94 ALA A CA 1
ATOM 1489 C C . ALA A 1 94 ? 10.720 -3.989 27.529 1.00 12.24 94 ALA A C 1
ATOM 1490 O O . ALA A 1 94 ? 10.699 -3.326 26.489 1.00 14.69 94 ALA A O 1
ATOM 1497 N N . TRP A 1 95 ? 9.605 -4.416 28.112 1.00 10.86 95 TRP A N 1
ATOM 1498 C CA . TRP A 1 95 ? 8.320 -4.323 27.452 1.00 13.94 95 TRP A CA 1
ATOM 1499 C C . TRP A 1 95 ? 7.785 -2.870 27.476 1.00 17.42 95 TRP A C 1
ATOM 1500 O O . TRP A 1 95 ? 7.093 -2.433 26.551 1.00 18.13 95 TRP A O 1
ATOM 1521 N N . CYS A 1 96 ? 8.092 -2.142 28.542 1.00 15.41 96 CYS A N 1
ATOM 1522 C CA . CYS A 1 96 ? 7.705 -0.724 28.640 1.00 18.44 96 CYS A CA 1
ATOM 1523 C C . CYS A 1 96 ? 8.748 0.100 29.379 1.00 16.00 96 CYS A C 1
ATOM 1524 O O . CYS A 1 96 ? 9.663 -0.413 30.020 1.00 15.96 96 CYS A O 1
ATOM 1531 N N . ALA A 1 97 ? 8.582 1.419 29.331 1.00 14.59 97 ALA A N 1
ATOM 1532 C CA . ALA A 1 97 ? 9.559 2.298 29.905 1.00 12.11 97 ALA A CA 1
ATOM 1533 C C . ALA A 1 97 ? 9.704 2.146 31.414 1.00 11.70 97 ALA A C 1
ATOM 1534 O O . ALA A 1 97 ? 10.813 2.141 31.951 1.00 12.63 97 ALA A O 1
ATOM 1541 N N . LEU A 1 98 ? 8.578 1.952 32.130 1.00 13.86 98 LEU A N 1
ATOM 1542 C CA . LEU A 1 98 ? 8.647 1.854 33.592 1.00 13.10 98 LEU A CA 1
ATOM 1543 C C . LEU A 1 98 ? 9.385 0.587 34.050 1.00 12.86 98 LEU A C 1
ATOM 1544 O O . LEU A 1 98 ? 10.119 0.614 35.039 1.00 14.64 98 LEU A O 1
ATOM 1560 N N . ASP A 1 99 ? 9.257 -0.486 33.261 1.00 13.53 99 ASP A N 1
ATOM 1561 C CA . ASP A 1 99 ? 9.985 -1.711 33.539 1.00 17.50 99 ASP A CA 1
ATOM 1562 C C . ASP A 1 99 ? 11.476 -1.451 33.724 1.00 13.40 99 ASP A C 1
ATOM 1563 O O . ASP A 1 99 ? 12.114 -2.022 34.590 1.00 15.32 99 ASP A O 1
ATOM 1572 N N . THR A 1 100 ? 12.053 -0.618 32.854 1.00 15.96 100 THR A N 1
ATOM 1573 C CA . THR A 1 100 ? 13.505 -0.381 32.895 1.00 14.10 100 THR A CA 1
ATOM 1574 C C . THR A 1 100 ? 13.947 0.285 34.180 1.00 12.14 100 THR A C 1
ATOM 1575 O O . THR A 1 100 ? 15.106 0.192 34.570 1.00 13.74 100 THR A O 1
ATOM 1586 N N . LEU A 1 101 ? 13.007 0.944 34.846 1.00 16.65 101 LEU A N 1
ATOM 1587 C CA . LEU A 1 101 ? 13.314 1.618 36.093 1.00 15.27 101 LEU A CA 1
ATOM 1588 C C . LEU A 1 101 ? 13.130 0.718 37.307 1.00 17.63 101 LEU A C 1
ATOM 1589 O O . LEU A 1 101 ? 13.761 0.940 38.329 1.00 17.31 101 LEU A O 1
ATOM 1605 N N . ILE A 1 102 ? 12.287 -0.309 37.157 1.00 13.65 102 ILE A N 1
ATOM 1606 C CA . ILE A 1 102 ? 11.966 -1.258 38.227 1.00 13.91 102 ILE A CA 1
ATOM 1607 C C . ILE A 1 102 ? 12.998 -2.392 38.314 1.00 18.41 102 ILE A C 1
ATOM 1608 O O . ILE A 1 102 ? 13.473 -2.781 39.399 1.00 16.65 102 ILE A O 1
ATOM 1624 N N . PHE A 1 103 ? 13.380 -2.924 37.170 1.00 16.90 103 PHE A N 1
ATOM 1625 C CA . PHE A 1 103 ? 14.142 -4.162 37.206 1.00 17.00 103 PHE A CA 1
ATOM 1626 C C . PHE A 1 103 ? 15.527 -4.117 37.865 1.00 17.88 103 PHE A C 1
ATOM 1627 O O . PHE A 1 103 ? 15.907 -5.100 38.494 1.00 19.91 103 PHE A O 1
ATOM 1644 N N . PRO A 1 104 ? 16.294 -3.028 37.727 1.00 14.06 104 PRO A N 1
ATOM 1645 C CA . PRO A 1 104 ? 17.622 -3.017 38.351 1.00 15.80 104 PRO A CA 1
ATOM 1646 C C . PRO A 1 104 ? 17.641 -3.379 39.839 1.00 18.77 104 PRO A C 1
ATOM 1647 O O . PRO A 1 104 ? 18.516 -4.133 40.263 1.00 19.15 104 PRO A O 1
ATOM 1658 N N . ALA A 1 105 ? 16.705 -2.870 40.633 1.00 17.40 105 ALA A N 1
ATOM 1659 C CA . ALA A 1 105 ? 16.662 -3.241 42.048 1.00 18.38 105 ALA A CA 1
ATOM 1660 C C . ALA A 1 105 ? 16.315 -4.701 42.232 1.00 23.17 105 ALA A C 1
ATOM 1661 O O . ALA A 1 105 ? 16.768 -5.335 43.185 1.00 25.17 105 ALA A O 1
ATOM 1668 N N . LEU A 1 106 ? 15.497 -5.250 41.343 1.00 18.16 106 LEU A N 1
ATOM 1669 C CA . LEU A 1 106 ? 15.094 -6.631 41.516 1.00 17.41 106 LEU A CA 1
ATOM 1670 C C . LEU A 1 106 ? 16.223 -7.570 41.150 1.00 21.61 106 LEU A C 1
ATOM 1671 O O . LEU A 1 106 ? 16.379 -8.634 41.782 1.00 24.68 106 LEU A O 1
ATOM 1687 N N . ILE A 1 107 ? 17.011 -7.197 40.141 1.00 22.16 107 ILE A N 1
ATOM 1688 C CA . ILE A 1 107 ? 18.080 -8.081 39.687 1.00 21.47 107 ILE A CA 1
ATOM 1689 C C . ILE A 1 107 ? 19.370 -7.780 40.436 1.00 23.16 107 ILE A C 1
ATOM 1690 O O . ILE A 1 107 ? 20.304 -8.596 40.436 1.00 26.93 107 ILE A O 1
ATOM 1706 N N . GLY A 1 108 ? 19.408 -6.624 41.094 1.00 22.73 108 GLY A N 1
ATOM 1707 C CA . GLY A 1 108 ? 20.539 -6.242 41.913 1.00 21.80 108 GLY A CA 1
ATOM 1708 C C . GLY A 1 108 ? 21.735 -5.810 41.072 1.00 25.82 108 GLY A C 1
ATOM 1709 O O . GLY A 1 108 ? 22.885 -5.984 41.488 1.00 30.57 108 GLY A O 1
ATOM 1713 N N . ARG A 1 109 ? 21.462 -5.243 39.897 1.00 24.95 109 ARG A N 1
ATOM 1714 C CA . ARG A 1 109 ? 22.508 -4.826 38.961 1.00 27.93 109 ARG A CA 1
ATOM 1715 C C . ARG A 1 109 ? 22.176 -3.476 38.364 1.00 24.49 109 ARG A C 1
ATOM 1716 O O . ARG A 1 109 ? 21.010 -3.140 38.240 1.00 23.16 109 ARG A O 1
ATOM 1737 N N . THR A 1 110 ? 23.201 -2.730 37.955 1.00 22.72 110 THR A N 1
ATOM 1738 C CA . THR A 1 110 ? 23.005 -1.459 37.276 1.00 19.44 110 THR A CA 1
ATOM 1739 C C . THR A 1 110 ? 22.850 -1.687 35.788 1.00 22.39 110 THR A C 1
ATOM 1740 O O . THR A 1 110 ? 23.569 -2.513 35.203 1.00 22.34 110 THR A O 1
ATOM 1751 N N . ALA A 1 111 ? 21.874 -1.007 35.193 1.00 18.93 111 ALA A N 1
ATOM 1752 C CA . ALA A 1 111 ? 21.592 -1.124 33.764 1.00 18.60 111 ALA A CA 1
ATOM 1753 C C . ALA A 1 111 ? 21.821 0.174 33.033 1.00 17.49 111 ALA A C 1
ATOM 1754 O O . ALA A 1 111 ? 21.534 1.245 33.561 1.00 16.55 111 ALA A O 1
ATOM 1761 N N . ARG A 1 112 ? 22.293 0.067 31.792 1.00 16.70 112 ARG A N 1
ATOM 1762 C CA . ARG A 1 112 ? 22.337 1.225 30.906 1.00 19.01 112 ARG A CA 1
ATOM 1763 C C . ARG A 1 112 ? 21.105 1.169 30.011 1.00 17.13 112 ARG A C 1
ATOM 1764 O O . ARG A 1 112 ? 20.926 0.258 29.194 1.00 14.61 112 ARG A O 1
ATOM 1785 N N . VAL A 1 113 ? 20.218 2.135 30.206 1.00 13.91 113 VAL A N 1
ATOM 1786 C CA . VAL A 1 113 ? 18.927 2.125 29.560 1.00 12.11 113 VAL A CA 1
ATOM 1787 C C . VAL A 1 113 ? 18.887 3.172 28.458 1.00 14.14 113 VAL A C 1
ATOM 1788 O O . VAL A 1 113 ? 19.340 4.287 28.668 1.00 13.17 113 VAL A O 1
ATOM 1801 N N . SER A 1 114 ? 18.350 2.828 27.291 1.00 13.52 114 SER A N 1
ATOM 1802 C CA . SER A 1 114 ? 18.203 3.814 26.245 1.00 13.99 114 SER A CA 1
ATOM 1803 C C . SER A 1 114 ? 16.960 3.557 25.429 1.00 15.65 114 SER A C 1
ATOM 1804 O O . SER A 1 114 ? 16.447 2.449 25.370 1.00 15.00 114 SER A O 1
ATOM 1812 N N . SER A 1 115 ? 16.457 4.614 24.821 1.00 11.47 115 SER A N 1
ATOM 1813 C CA . SER A 1 115 ? 15.264 4.538 24.008 1.00 9.77 115 SER A CA 1
ATOM 1814 C C . SER A 1 115 ? 15.241 5.751 23.117 1.00 12.27 115 SER A C 1
ATOM 1815 O O . SER A 1 115 ? 16.270 6.405 22.913 1.00 13.78 115 SER A O 1
ATOM 1823 N N . HIS A 1 116 ? 14.064 6.033 22.561 1.00 11.20 116 HIS A N 1
ATOM 1824 C CA . HIS A 1 116 ? 13.805 7.280 21.817 1.00 13.92 116 HIS A CA 1
ATOM 1825 C C . HIS A 1 116 ? 12.492 7.868 22.294 1.00 13.97 116 HIS A C 1
ATOM 1826 O O . HIS A 1 116 ? 11.528 7.150 22.573 1.00 15.52 116 HIS A O 1
ATOM 1840 N N . CYS A 1 117 ? 12.464 9.198 22.401 1.00 11.83 117 CYS A N 1
ATOM 1841 C CA . CYS A 1 117 ? 11.268 9.935 22.745 1.00 11.42 117 CYS A CA 1
ATOM 1842 C C . CYS A 1 117 ? 10.094 9.512 21.860 1.00 12.34 117 CYS A C 1
ATOM 1843 O O . CYS A 1 117 ? 10.180 9.518 20.621 1.00 11.97 117 CYS A O 1
ATOM 1851 N N . ALA A 1 118 ? 9.000 9.111 22.476 1.00 11.85 118 ALA A N 1
ATOM 1852 C CA . ALA A 1 118 ? 7.864 8.648 21.701 1.00 13.06 118 ALA A CA 1
ATOM 1853 C C . ALA A 1 118 ? 7.226 9.759 20.855 1.00 17.96 118 ALA A C 1
ATOM 1854 O O . ALA A 1 118 ? 6.597 9.471 19.840 1.00 21.02 118 ALA A O 1
ATOM 1861 N N . ALA A 1 119 ? 7.465 11.014 21.224 1.00 14.00 119 ALA A N 1
ATOM 1862 C CA . ALA A 1 119 ? 6.773 12.146 20.587 1.00 14.48 119 ALA A CA 1
ATOM 1863 C C . ALA A 1 119 ? 7.641 12.799 19.525 1.00 17.24 119 ALA A C 1
ATOM 1864 O O . ALA A 1 119 ? 7.120 13.415 18.592 1.00 19.47 119 ALA A O 1
ATOM 1871 N N . THR A 1 120 ? 8.958 12.657 19.662 1.00 14.74 120 THR A N 1
ATOM 1872 C CA . THR A 1 120 ? 9.876 13.350 18.743 1.00 17.56 120 THR A CA 1
ATOM 1873 C C . THR A 1 120 ? 10.963 12.491 18.128 1.00 16.78 120 THR A C 1
ATOM 1874 O O . THR A 1 120 ? 11.593 12.906 17.162 1.00 17.68 120 THR A O 1
ATOM 1885 N N . GLY A 1 121 ? 11.209 11.317 18.679 1.00 14.59 121 GLY A N 1
ATOM 1886 C CA . GLY A 1 121 ? 12.230 10.431 18.166 1.00 18.64 121 GLY A CA 1
ATOM 1887 C C . GLY A 1 121 ? 13.632 10.673 18.729 1.00 12.71 121 GLY A C 1
ATOM 1888 O O . GLY A 1 121 ? 14.555 9.908 18.432 1.00 15.90 121 GLY A O 1
ATOM 1892 N N . ALA A 1 122 ? 13.819 11.739 19.486 1.00 14.55 122 ALA A N 1
ATOM 1893 C CA . ALA A 1 122 ? 15.142 12.093 20.016 1.00 16.12 122 ALA A CA 1
ATOM 1894 C C . ALA A 1 122 ? 15.667 10.957 20.903 1.00 15.81 122 ALA A C 1
ATOM 1895 O O . ALA A 1 122 ? 14.919 10.402 21.710 1.00 12.73 122 ALA A O 1
ATOM 1902 N N . PRO A 1 123 ? 16.952 10.631 20.807 1.00 13.49 123 PRO A N 1
ATOM 1903 C CA . PRO A 1 123 ? 17.463 9.600 21.718 1.00 14.98 123 PRO A CA 1
ATOM 1904 C C . PRO A 1 123 ? 17.404 10.048 23.165 1.00 15.60 123 PRO A C 1
ATOM 1905 O O . PRO A 1 123 ? 17.609 11.226 23.487 1.00 16.27 123 PRO A O 1
ATOM 1916 N N . VAL A 1 124 ? 17.100 9.089 24.030 1.00 14.01 124 VAL A N 1
ATOM 1917 C CA . VAL A 1 124 ? 17.135 9.288 25.460 1.00 13.56 124 VAL A CA 1
ATOM 1918 C C . VAL A 1 124 ? 17.902 8.151 26.116 1.00 12.73 124 VAL A C 1
ATOM 1919 O O . VAL A 1 124 ? 17.896 7.045 25.599 1.00 13.97 124 VAL A O 1
ATOM 1932 N N . SER A 1 125 ? 18.630 8.437 27.191 1.00 12.67 125 SER A N 1
ATOM 1933 C CA . SER A 1 125 ? 19.387 7.386 27.881 1.00 14.10 125 SER A CA 1
ATOM 1934 C C . SER A 1 125 ? 19.556 7.742 29.361 1.00 15.53 125 SER A C 1
ATOM 1935 O O . SER A 1 125 ? 19.538 8.921 29.754 1.00 16.31 125 SER A O 1
ATOM 1943 N N . LEU A 1 126 ? 19.731 6.710 30.174 1.00 15.80 126 LEU A N 1
ATOM 1944 C CA . LEU A 1 126 ? 20.117 6.915 31.566 1.00 17.51 126 LEU A CA 1
ATOM 1945 C C . LEU A 1 126 ? 20.685 5.665 32.191 1.00 16.88 126 LEU A C 1
ATOM 1946 O O . LEU A 1 126 ? 20.558 4.577 31.630 1.00 16.03 126 LEU A O 1
ATOM 1962 N N . THR A 1 127 ? 21.343 5.827 33.332 1.00 11.54 127 THR A N 1
ATOM 1963 C CA . THR A 1 127 ? 21.902 4.711 34.065 1.00 14.70 127 THR A CA 1
ATOM 1964 C C . THR A 1 127 ? 21.015 4.455 35.266 1.00 13.53 127 THR A C 1
ATOM 1965 O O . THR A 1 127 ? 20.771 5.364 36.063 1.00 15.19 127 THR A O 1
ATOM 1976 N N . VAL A 1 128 ? 20.518 3.239 35.386 1.00 13.14 128 VAL A N 1
ATOM 1977 C CA . VAL A 1 128 ? 19.562 2.922 36.444 1.00 15.38 128 VAL A CA 1
ATOM 1978 C C . VAL A 1 128 ? 20.185 1.878 37.332 1.00 16.79 128 VAL A C 1
ATOM 1979 O O . VAL A 1 128 ? 20.465 0.752 36.893 1.00 16.97 128 VAL A O 1
ATOM 1992 N N . SER A 1 129 ? 20.373 2.249 38.589 1.00 19.02 129 SER A N 1
ATOM 1993 C CA . SER A 1 129 ? 20.906 1.325 39.576 1.00 18.29 129 SER A CA 1
ATOM 1994 C C . SER A 1 129 ? 19.803 0.943 40.567 1.00 19.60 129 SER A C 1
ATOM 1995 O O . SER A 1 129 ? 18.677 1.472 40.513 1.00 20.56 129 SER A O 1
ATOM 2003 N N . PRO A 1 130 ? 20.094 0.006 41.475 1.00 22.87 130 PRO A N 1
ATOM 2004 C CA . PRO A 1 130 ? 18.990 -0.381 42.360 1.00 23.26 130 PRO A CA 1
ATOM 2005 C C . PRO A 1 130 ? 18.406 0.758 43.208 1.00 23.53 130 PRO A C 1
ATOM 2006 O O . PRO A 1 130 ? 17.216 0.720 43.567 1.00 26.57 130 PRO A O 1
ATOM 2017 N N . SER A 1 131 ? 19.209 1.776 43.487 1.00 25.13 131 SER A N 1
ATOM 2018 C CA . SER A 1 131 ? 18.820 2.807 44.437 1.00 24.65 131 SER A CA 1
ATOM 2019 C C . SER A 1 131 ? 18.747 4.216 43.850 1.00 22.80 131 SER A C 1
ATOM 2020 O O . SER A 1 131 ? 18.265 5.116 44.510 1.00 23.86 131 SER A O 1
ATOM 2028 N N . GLU A 1 132 ? 19.221 4.409 42.627 1.00 21.08 132 GLU A N 1
ATOM 2029 C CA . GLU A 1 132 ? 19.285 5.763 42.058 1.00 20.20 132 GLU A CA 1
ATOM 2030 C C . GLU A 1 132 ? 19.416 5.723 40.537 1.00 16.59 132 GLU A C 1
ATOM 2031 O O . GLU A 1 132 ? 19.742 4.678 39.971 1.00 20.10 132 GLU A O 1
ATOM 2043 N N . ILE A 1 133 ? 19.143 6.855 39.903 1.00 17.74 133 ILE A N 1
ATOM 2044 C CA . ILE A 1 133 ? 19.433 7.059 38.487 1.00 16.05 133 ILE A CA 1
ATOM 2045 C C . ILE A 1 133 ? 20.486 8.139 38.305 1.00 17.64 133 ILE A C 1
ATOM 2046 O O . ILE A 1 133 ? 20.622 9.062 39.121 1.00 17.24 133 ILE A O 1
ATOM 2062 N N . GLN A 1 134 ? 21.240 8.002 37.222 1.00 19.63 134 GLN A N 1
ATOM 2063 C CA . GLN A 1 134 ? 22.293 8.949 36.860 1.00 17.62 134 GLN A CA 1
ATOM 2064 C C . GLN A 1 134 ? 22.343 9.135 35.343 1.00 18.38 134 GLN A C 1
ATOM 2065 O O . GLN A 1 134 ? 21.671 8.413 34.595 1.00 18.06 134 GLN A O 1
ATOM 2079 N N . ALA A 1 135 ? 23.125 10.125 34.908 1.00 18.55 135 ALA A N 1
ATOM 2080 C CA . ALA A 1 135 ? 23.415 10.314 33.492 1.00 18.37 135 ALA A CA 1
ATOM 2081 C C . ALA A 1 135 ? 22.111 10.407 32.707 1.00 17.42 135 ALA A C 1
ATOM 2082 O O . ALA A 1 135 ? 21.961 9.784 31.647 1.00 19.11 135 ALA A O 1
ATOM 2089 N N . VAL A 1 136 ? 21.167 11.159 33.260 1.00 19.50 136 VAL A N 1
ATOM 2090 C CA . VAL A 1 136 ? 19.849 11.322 32.666 1.00 16.22 136 VAL A CA 1
ATOM 2091 C C . VAL A 1 136 ? 20.003 12.275 31.479 1.00 16.78 136 VAL A C 1
ATOM 2092 O O . VAL A 1 136 ? 20.292 13.464 31.659 1.00 18.44 136 VAL A O 1
ATOM 2105 N N . GLU A 1 137 ? 19.866 11.741 30.271 1.00 19.48 137 GLU A N 1
ATOM 2106 C CA . GLU A 1 137 ? 20.093 12.511 29.050 1.00 20.55 137 GLU A CA 1
ATOM 2107 C C . GLU A 1 137 ? 18.918 12.394 28.098 1.00 19.52 137 GLU A C 1
ATOM 2108 O O . GLU A 1 137 ? 18.663 11.307 27.584 1.00 19.84 137 GLU A O 1
ATOM 2120 N N . PRO A 1 138 ? 18.189 13.485 27.851 1.00 15.63 138 PRO A N 1
ATOM 2121 C CA . PRO A 1 138 ? 18.340 14.824 28.430 1.00 15.81 138 PRO A CA 1
ATOM 2122 C C . PRO A 1 138 ? 17.779 14.859 29.834 1.00 15.16 138 PRO A C 1
ATOM 2123 O O . PRO A 1 138 ? 16.994 13.976 30.235 1.00 15.76 138 PRO A O 1
ATOM 2134 N N . ALA A 1 139 ? 18.235 15.839 30.598 1.00 12.59 139 ALA A N 1
ATOM 2135 C CA . ALA A 1 139 ? 18.003 15.862 32.025 1.00 15.88 139 ALA A CA 1
ATOM 2136 C C . ALA A 1 139 ? 16.507 15.912 32.409 1.00 14.32 139 ALA A C 1
ATOM 2137 O O . ALA A 1 139 ? 16.132 15.486 33.492 1.00 17.81 139 ALA A O 1
ATOM 2144 N N . GLY A 1 140 ? 15.656 16.459 31.545 1.00 13.30 140 GLY A N 1
ATOM 2145 C CA . GLY A 1 140 ? 14.246 16.629 31.842 1.00 15.89 140 GLY A CA 1
ATOM 2146 C C . GLY A 1 140 ? 13.344 15.498 31.391 1.00 13.03 140 GLY A C 1
ATOM 2147 O O . GLY A 1 140 ? 12.124 15.686 31.276 1.00 15.25 140 GLY A O 1
ATOM 2151 N N . MET A 1 141 ? 13.959 14.357 31.097 1.00 14.58 141 MET A N 1
ATOM 2152 C CA . MET A 1 141 ? 13.265 13.173 30.588 1.00 13.84 141 MET A CA 1
ATOM 2153 C C . MET A 1 141 ? 12.019 12.829 31.424 1.00 13.47 141 MET A C 1
ATOM 2154 O O . MET A 1 141 ? 12.009 12.980 32.637 1.00 15.17 141 MET A O 1
ATOM 2168 N N . ALA A 1 142 ? 10.970 12.434 30.721 1.00 12.62 142 ALA A N 1
ATOM 2169 C CA . ALA A 1 142 ? 9.681 12.138 31.288 1.00 12.12 142 ALA A CA 1
ATOM 2170 C C . ALA A 1 142 ? 9.219 10.747 30.901 1.00 12.66 142 ALA A C 1
ATOM 2171 O O . ALA A 1 142 ? 9.768 10.110 30.008 1.00 11.51 142 ALA A O 1
ATOM 2178 N N . VAL A 1 143 ? 8.154 10.305 31.576 1.00 10.46 143 VAL A N 1
ATOM 2179 C CA . VAL A 1 143 ? 7.570 9.004 31.402 1.00 13.65 143 VAL A CA 1
ATOM 2180 C C . VAL A 1 143 ? 6.054 9.140 31.426 1.00 12.32 143 VAL A C 1
ATOM 2181 O O . VAL A 1 143 ? 5.509 9.891 32.246 1.00 12.89 143 VAL A O 1
ATOM 2194 N N . SER A 1 144 ? 5.353 8.411 30.574 1.00 14.96 144 SER A N 1
ATOM 2195 C CA . SER A 1 144 ? 3.902 8.413 30.598 1.00 12.91 144 SER A CA 1
ATOM 2196 C C . SER A 1 144 ? 3.427 7.206 31.406 1.00 15.45 144 SER A C 1
ATOM 2197 O O . SER A 1 144 ? 4.061 6.148 31.379 1.00 14.03 144 SER A O 1
ATOM 2205 N N . LEU A 1 145 ? 2.302 7.371 32.099 1.00 15.81 145 LEU A N 1
ATOM 2206 C CA . LEU A 1 145 ? 1.694 6.322 32.899 1.00 16.02 145 LEU A CA 1
ATOM 2207 C C . LEU A 1 145 ? 0.216 6.254 32.518 1.00 17.71 145 LEU A C 1
ATOM 2208 O O . LEU A 1 145 ? -0.360 7.244 32.071 1.00 18.25 145 LEU A O 1
ATOM 2224 N N . VAL A 1 146 ? -0.379 5.081 32.664 1.00 20.32 146 VAL A N 1
ATOM 2225 C CA . VAL A 1 146 ? -1.824 4.905 32.452 1.00 24.89 146 VAL A CA 1
ATOM 2226 C C . VAL A 1 146 ? -2.399 4.098 33.592 1.00 24.89 146 VAL A C 1
ATOM 2227 O O . VAL A 1 146 ? -1.666 3.353 34.248 1.00 23.79 146 VAL A O 1
ATOM 2240 N N . LEU A 1 147 ? -3.723 4.222 33.758 1.00 34.34 147 LEU A N 1
ATOM 2241 C CA . LEU A 1 147 ? -4.465 3.668 34.886 1.00 37.09 147 LEU A CA 1
ATOM 2242 C C . LEU A 1 147 ? -5.780 3.103 34.351 1.00 40.06 147 LEU A C 1
ATOM 2243 O O . LEU A 1 147 ? -6.861 3.665 34.586 1.00 39.78 147 LEU A O 1
ATOM 2259 N N . PRO A 1 148 ? -5.692 1.997 33.599 1.00 42.52 148 PRO A N 1
ATOM 2260 C CA . PRO A 1 148 ? -6.920 1.431 33.046 1.00 46.08 148 PRO A CA 1
ATOM 2261 C C . PRO A 1 148 ? -7.783 0.926 34.185 1.00 40.19 148 PRO A C 1
ATOM 2262 O O . PRO A 1 148 ? -7.399 -0.077 34.781 1.00 46.50 148 PRO A O 1
ATOM 2273 N N . GLN A 1 149 ? -8.839 1.676 34.519 1.00 74.67 149 GLN A N 1
ATOM 2274 C CA . GLN A 1 149 ? -9.860 1.286 35.493 1.00 75.49 149 GLN A CA 1
ATOM 2275 C C . GLN A 1 149 ? -11.063 0.671 34.754 1.00 76.20 149 GLN A C 1
ATOM 2276 O O . GLN A 1 149 ? -11.950 1.402 34.313 1.00 76.65 149 GLN A O 1
ATOM 2290 N N . GLU A 1 150 ? -11.091 -0.656 34.607 1.00 64.00 150 GLU A N 1
ATOM 2291 C CA . GLU A 1 150 ? -10.052 -1.502 35.162 1.00 63.55 150 GLU A CA 1
ATOM 2292 C C . GLU A 1 150 ? -9.746 -2.769 34.368 1.00 63.41 150 GLU A C 1
ATOM 2293 O O . GLU A 1 150 ? -10.619 -3.552 33.970 1.00 64.04 150 GLU A O 1
ATOM 2305 N N . ALA A 1 151 ? -8.448 -2.903 34.128 1.00 61.42 151 ALA A N 1
ATOM 2306 C CA . ALA A 1 151 ? -7.846 -4.089 33.564 1.00 61.17 151 ALA A CA 1
ATOM 2307 C C . ALA A 1 151 ? -7.186 -4.859 34.693 1.00 61.12 151 ALA A C 1
ATOM 2308 O O . ALA A 1 151 ? -6.436 -4.288 35.491 1.00 60.76 151 ALA A O 1
ATOM 2315 N N . ALA A 1 152 ? -7.478 -6.150 34.765 1.00 49.95 152 ALA A N 1
ATOM 2316 C CA . ALA A 1 152 ? -6.753 -7.037 35.650 1.00 49.92 152 ALA A CA 1
ATOM 2317 C C . ALA A 1 152 ? -5.286 -6.914 35.315 1.00 49.02 152 ALA A C 1
ATOM 2318 O O . ALA A 1 152 ? -4.446 -6.701 36.191 1.00 48.74 152 ALA A O 1
ATOM 2325 N N . ASP A 1 153 ? -5.016 -7.015 34.015 1.00 62.53 153 ASP A N 1
ATOM 2326 C CA . ASP A 1 153 ? -3.673 -7.034 33.460 1.00 61.76 153 ASP A CA 1
ATOM 2327 C C . ASP A 1 153 ? -3.322 -5.685 32.836 1.00 61.23 153 ASP A C 1
ATOM 2328 O O . ASP A 1 153 ? -3.855 -5.337 31.785 1.00 61.28 153 ASP A O 1
ATOM 2337 N N . VAL A 1 154 ? -2.437 -4.929 33.488 1.00 39.96 154 VAL A N 1
ATOM 2338 C CA . VAL A 1 154 ? -1.997 -3.621 32.975 1.00 34.54 154 VAL A CA 1
ATOM 2339 C C . VAL A 1 154 ? -0.929 -3.733 31.888 1.00 35.67 154 VAL A C 1
ATOM 2340 O O . VAL A 1 154 ? -0.481 -2.721 31.331 1.00 31.38 154 VAL A O 1
ATOM 2353 N N . ARG A 1 155 ? -0.506 -4.955 31.594 1.00 26.65 155 ARG A N 1
ATOM 2354 C CA . ARG A 1 155 ? 0.567 -5.161 30.615 1.00 26.94 155 ARG A CA 1
ATOM 2355 C C . ARG A 1 155 ? 0.234 -4.545 29.262 1.00 24.26 155 ARG A C 1
ATOM 2356 O O . ARG A 1 155 ? 1.035 -3.823 28.696 1.00 27.57 155 ARG A O 1
ATOM 2377 N N . GLN A 1 156 ? -0.958 -4.844 28.743 1.00 31.31 156 GLN A N 1
ATOM 2378 C CA . GLN A 1 156 ? -1.319 -4.392 27.403 1.00 30.49 156 GLN A CA 1
ATOM 2379 C C . GLN A 1 156 ? -1.347 -2.873 27.313 1.00 31.80 156 GLN A C 1
ATOM 2380 O O . GLN A 1 156 ? -0.769 -2.307 26.388 1.00 32.16 156 GLN A O 1
ATOM 2394 N N . SER A 1 157 ? -1.969 -2.196 28.276 1.00 26.61 157 SER A N 1
ATOM 2395 C CA . SER A 1 157 ? -2.064 -0.740 28.203 1.00 24.99 157 SER A CA 1
ATOM 2396 C C . SER A 1 157 ? -0.681 -0.074 28.331 1.00 26.15 157 SER A C 1
ATOM 2397 O O . SER A 1 157 ? -0.410 0.964 27.675 1.00 24.56 157 SER A O 1
ATOM 2405 N N . PHE A 1 158 ? 0.189 -0.656 29.168 1.00 26.23 158 PHE A N 1
ATOM 2406 C CA . PHE A 1 158 ? 1.536 -0.108 29.385 1.00 17.08 158 PHE A CA 1
ATOM 2407 C C . PHE A 1 158 ? 2.441 -0.315 28.158 1.00 24.07 158 PHE A C 1
ATOM 2408 O O . PHE A 1 158 ? 3.184 0.577 27.762 1.00 19.48 158 PHE A O 1
ATOM 2425 N N . CYS A 1 159 ? 2.385 -1.501 27.570 1.00 23.77 159 CYS A N 1
ATOM 2426 C CA . CYS A 1 159 ? 3.008 -1.744 26.302 1.00 22.59 159 CYS A CA 1
ATOM 2427 C C . CYS A 1 159 ? 2.594 -0.706 25.294 1.00 20.75 159 CYS A C 1
ATOM 2428 O O . CYS A 1 159 ? 3.429 -0.193 24.551 1.00 24.37 159 CYS A O 1
ATOM 2436 N N . CYS A 1 160 ? 1.295 -0.437 25.225 1.00 27.82 160 CYS A N 1
ATOM 2437 C CA . CYS A 1 160 ? 0.782 0.514 24.258 1.00 26.41 160 CYS A CA 1
ATOM 2438 C C . CYS A 1 160 ? 1.231 1.946 24.599 1.00 21.62 160 CYS A C 1
ATOM 2439 O O . CYS A 1 160 ? 1.648 2.670 23.706 1.00 22.57 160 CYS A O 1
ATOM 2447 N N . HIS A 1 161 ? 1.123 2.366 25.867 1.00 19.96 161 HIS A N 1
ATOM 2448 C CA . HIS A 1 161 ? 1.168 3.810 26.160 1.00 16.23 161 HIS A CA 1
ATOM 2449 C C . HIS A 1 161 ? 2.165 4.289 27.255 1.00 16.20 161 HIS A C 1
ATOM 2450 O O . HIS A 1 161 ? 2.150 5.451 27.579 1.00 15.15 161 HIS A O 1
ATOM 2464 N N . VAL A 1 162 ? 3.038 3.431 27.760 1.00 14.15 162 VAL A N 1
ATOM 2465 C CA . VAL A 1 162 ? 4.041 3.816 28.748 1.00 13.81 162 VAL A CA 1
ATOM 2466 C C . VAL A 1 162 ? 5.412 3.905 28.118 1.00 15.51 162 VAL A C 1
ATOM 2467 O O . VAL A 1 162 ? 6.111 2.903 27.936 1.00 14.53 162 VAL A O 1
ATOM 2480 N N . HIS A 1 163 ? 5.784 5.149 27.811 1.00 13.88 163 HIS A N 1
ATOM 2481 C CA . HIS A 1 163 ? 6.985 5.475 27.033 1.00 13.71 163 HIS A CA 1
ATOM 2482 C C . HIS A 1 163 ? 7.925 6.415 27.787 1.00 14.55 163 HIS A C 1
ATOM 2483 O O . HIS A 1 163 ? 7.524 7.014 28.810 1.00 10.89 163 HIS A O 1
ATOM 2498 N N . PHE A 1 164 ? 9.154 6.593 27.246 1.00 12.73 164 PHE A N 1
ATOM 2499 C CA . PHE A 1 164 ? 9.993 7.752 27.591 1.00 12.71 164 PHE A CA 1
ATOM 2500 C C . PHE A 1 164 ? 9.755 8.919 26.620 1.00 10.92 164 PHE A C 1
ATOM 2501 O O . PHE A 1 164 ? 9.415 8.725 25.438 1.00 12.99 164 PHE A O 1
ATOM 2518 N N . PHE A 1 165 ? 9.946 10.131 27.148 1.00 10.17 165 PHE A N 1
ATOM 2519 C CA . PHE A 1 165 ? 9.824 11.371 26.378 1.00 12.35 165 PHE A CA 1
ATOM 2520 C C . PHE A 1 165 ? 11.018 12.281 26.707 1.00 11.39 165 PHE A C 1
ATOM 2521 O O . PHE A 1 165 ? 11.606 12.205 27.793 1.00 11.24 165 PHE A O 1
ATOM 2538 N N . ALA A 1 166 ? 11.404 13.122 25.742 1.00 13.27 166 ALA A N 1
ATOM 2539 C CA . ALA A 1 166 ? 12.561 13.969 25.950 1.00 15.90 166 ALA A CA 1
ATOM 2540 C C . ALA A 1 166 ? 12.333 14.975 27.085 1.00 14.87 166 ALA A C 1
ATOM 2541 O O . ALA A 1 166 ? 13.273 15.311 27.796 1.00 16.19 166 ALA A O 1
ATOM 2548 N N . SER A 1 167 ? 11.099 15.429 27.269 1.00 11.05 167 SER A N 1
ATOM 2549 C CA . SER A 1 167 ? 10.777 16.335 28.359 1.00 14.13 167 SER A CA 1
ATOM 2550 C C . SER A 1 167 ? 9.336 16.228 28.833 1.00 12.71 167 SER A C 1
ATOM 2551 O O . SER A 1 167 ? 8.478 15.690 28.151 1.00 14.38 167 SER A O 1
ATOM 2559 N N . VAL A 1 168 ? 9.072 16.828 29.985 1.00 12.79 168 VAL A N 1
ATOM 2560 C CA . VAL A 1 168 ? 7.715 16.861 30.491 1.00 18.31 168 VAL A CA 1
ATOM 2561 C C . VAL A 1 168 ? 6.821 17.685 29.560 1.00 15.96 168 VAL A C 1
ATOM 2562 O O . VAL A 1 168 ? 5.736 17.238 29.226 1.00 16.81 168 VAL A O 1
ATOM 2575 N N . PRO A 1 169 ? 7.275 18.878 29.090 1.00 14.52 169 PRO A N 1
ATOM 2576 C CA . PRO A 1 169 ? 6.372 19.591 28.176 1.00 17.19 169 PRO A CA 1
ATOM 2577 C C . PRO A 1 169 ? 6.060 18.849 26.883 1.00 17.07 169 PRO A C 1
ATOM 2578 O O . PRO A 1 169 ? 4.936 18.891 26.398 1.00 19.78 169 PRO A O 1
ATOM 2589 N N . THR A 1 170 ? 7.058 18.163 26.322 1.00 15.76 170 THR A N 1
ATOM 2590 C CA . THR A 1 170 ? 6.837 17.400 25.115 1.00 16.84 170 THR A CA 1
ATOM 2591 C C . THR A 1 170 ? 5.859 16.261 25.372 1.00 16.09 170 THR A C 1
ATOM 2592 O O . THR A 1 170 ? 4.943 16.030 24.587 1.00 18.56 170 THR A O 1
ATOM 2603 N N . ALA A 1 171 ? 6.030 15.585 26.497 1.00 14.86 171 ALA A N 1
ATOM 2604 C CA . ALA A 1 171 ? 5.119 14.510 26.874 1.00 16.36 171 ALA A CA 1
ATOM 2605 C C . ALA A 1 171 ? 3.677 15.020 27.099 1.00 17.12 171 ALA A C 1
ATOM 2606 O O . ALA A 1 171 ? 2.704 14.383 26.682 1.00 16.28 171 ALA A O 1
ATOM 2613 N N . GLU A 1 172 ? 3.539 16.161 27.760 1.00 15.67 172 GLU A N 1
ATOM 2614 C CA . GLU A 1 172 ? 2.224 16.717 28.039 1.00 17.88 172 GLU A CA 1
ATOM 2615 C C . GLU A 1 172 ? 1.534 17.164 26.748 1.00 16.47 172 GLU A C 1
ATOM 2616 O O . GLU A 1 172 ? 0.331 17.030 26.603 1.00 21.05 172 GLU A O 1
ATOM 2628 N N . ASP A 1 173 ? 2.308 17.638 25.777 1.00 20.88 173 ASP A N 1
ATOM 2629 C CA . ASP A 1 173 ? 1.717 17.994 24.492 1.00 22.46 173 ASP A CA 1
ATOM 2630 C C . ASP A 1 173 ? 1.214 16.725 23.787 1.00 20.92 173 ASP A C 1
ATOM 2631 O O . ASP A 1 173 ? 0.111 16.691 23.253 1.00 22.39 173 ASP A O 1
ATOM 2640 N N . TRP A 1 174 ? 2.037 15.680 23.790 1.00 20.22 174 TRP A N 1
ATOM 2641 C CA . TRP A 1 174 ? 1.624 14.370 23.288 1.00 20.23 174 TRP A CA 1
ATOM 2642 C C . TRP A 1 174 ? 0.345 13.905 23.999 1.00 20.39 174 TRP A C 1
ATOM 2643 O O . TRP A 1 174 ? -0.624 13.486 23.361 1.00 21.02 174 TRP A O 1
ATOM 2664 N N . ALA A 1 175 ? 0.343 14.036 25.318 1.00 18.66 175 ALA A N 1
ATOM 2665 C CA . ALA A 1 175 ? -0.796 13.576 26.124 1.00 22.45 175 ALA A CA 1
ATOM 2666 C C . ALA A 1 175 ? -2.079 14.343 25.794 1.00 22.05 175 ALA A C 1
ATOM 2667 O O . ALA A 1 175 ? -3.184 13.789 25.928 1.00 24.33 175 ALA A O 1
ATOM 2674 N N . SER A 1 176 ? -1.932 15.594 25.362 1.00 21.56 176 SER A N 1
ATOM 2675 C CA . SER A 1 176 ? -3.078 16.451 25.020 1.00 24.92 176 SER A CA 1
ATOM 2676 C C . SER A 1 176 ? -3.836 15.960 23.786 1.00 27.62 176 SER A C 1
ATOM 2677 O O . SER A 1 176 ? -5.004 16.311 23.595 1.00 29.03 176 SER A O 1
ATOM 2685 N N . LYS A 1 177 ? -3.195 15.135 22.958 1.00 27.40 177 LYS A N 1
ATOM 2686 C CA . LYS A 1 177 ? -3.874 14.610 21.774 1.00 30.22 177 LYS A CA 1
ATOM 2687 C C . LYS A 1 177 ? -4.298 13.173 22.022 1.00 26.23 177 LYS A C 1
ATOM 2688 O O . LYS A 1 177 ? -4.612 12.431 21.086 1.00 29.66 177 LYS A O 1
ATOM 2707 N N . HIS A 1 178 ? -4.315 12.808 23.297 1.00 23.88 178 HIS A N 1
ATOM 2708 C CA . HIS A 1 178 ? -4.895 11.556 23.745 1.00 21.09 178 HIS A CA 1
ATOM 2709 C C . HIS A 1 178 ? -6.114 11.856 24.638 1.00 23.17 178 HIS A C 1
ATOM 2710 O O . HIS A 1 178 ? -6.280 11.264 25.688 1.00 26.46 178 HIS A O 1
ATOM 2725 N N . GLN A 1 179 ? -6.952 12.772 24.185 1.00 32.23 179 GLN A N 1
ATOM 2726 C CA . GLN A 1 179 ? -8.164 13.169 24.896 1.00 33.05 179 GLN A CA 1
ATOM 2727 C C . GLN A 1 179 ? -9.028 11.956 25.214 1.00 34.34 179 GLN A C 1
ATOM 2728 O O . GLN A 1 179 ? -9.380 11.182 24.325 1.00 38.23 179 GLN A O 1
ATOM 2742 N N . GLY A 1 180 ? -9.341 11.786 26.493 1.00 41.26 180 GLY A N 1
ATOM 2743 C CA . GLY A 1 180 ? -10.245 10.737 26.926 1.00 38.37 180 GLY A CA 1
ATOM 2744 C C . GLY A 1 180 ? -9.537 9.461 27.319 1.00 36.58 180 GLY A C 1
ATOM 2745 O O . GLY A 1 180 ? -10.168 8.558 27.868 1.00 38.73 180 GLY A O 1
ATOM 2749 N N . LEU A 1 181 ? -8.237 9.370 27.040 1.00 32.95 181 LEU A N 1
ATOM 2750 C CA . LEU A 1 181 ? -7.477 8.185 27.412 1.00 31.14 181 LEU A CA 1
ATOM 2751 C C . LEU A 1 181 ? -7.285 8.095 28.930 1.00 32.10 181 LEU A C 1
ATOM 2752 O O . LEU A 1 181 ? -6.714 8.989 29.575 1.00 33.13 181 LEU A O 1
ATOM 2768 N N . GLU A 1 182 ? -7.739 6.967 29.469 1.00 42.92 182 GLU A N 1
ATOM 2769 C CA . GLU A 1 182 ? -7.998 6.789 30.896 1.00 43.27 182 GLU A CA 1
ATOM 2770 C C . GLU A 1 182 ? -6.781 6.790 31.804 1.00 41.81 182 GLU A C 1
ATOM 2771 O O . GLU A 1 182 ? -5.866 5.979 31.621 1.00 40.81 182 GLU A O 1
ATOM 2783 N N . GLY A 1 183 ? -6.785 7.682 32.798 1.00 32.75 183 GLY A N 1
ATOM 2784 C CA . GLY A 1 183 ? -5.708 7.742 33.781 1.00 31.28 183 GLY A CA 1
ATOM 2785 C C . GLY A 1 183 ? -4.327 8.089 33.208 1.00 24.91 183 GLY A C 1
ATOM 2786 O O . GLY A 1 183 ? -3.290 7.843 33.845 1.00 23.56 183 GLY A O 1
ATOM 2790 N N . LEU A 1 184 ? -4.318 8.653 32.003 1.00 28.91 184 LEU A N 1
ATOM 2791 C CA . LEU A 1 184 ? -3.063 9.038 31.371 1.00 23.98 184 LEU A CA 1
ATOM 2792 C C . LEU A 1 184 ? -2.430 10.163 32.185 1.00 23.30 184 LEU A C 1
ATOM 2793 O O . LEU A 1 184 ? -3.084 11.170 32.456 1.00 26.35 184 LEU A O 1
ATOM 2809 N N . ALA A 1 185 ? -1.166 9.996 32.557 1.00 17.01 185 ALA A N 1
ATOM 2810 C CA . ALA A 1 185 ? -0.431 10.968 33.359 1.00 18.98 185 ALA A CA 1
ATOM 2811 C C . ALA A 1 185 ? 1.007 11.039 32.884 1.00 15.34 185 ALA A C 1
ATOM 2812 O O . ALA A 1 185 ? 1.549 10.031 32.430 1.00 15.80 185 ALA A O 1
ATOM 2819 N N . ILE A 1 186 ? 1.583 12.227 32.975 1.00 15.69 186 ILE A N 1
ATOM 2820 C CA . ILE A 1 186 ? 2.988 12.445 32.718 1.00 17.34 186 ILE A CA 1
ATOM 2821 C C . ILE A 1 186 ? 3.746 12.763 34.004 1.00 18.73 186 ILE A C 1
ATOM 2822 O O . ILE A 1 186 ? 3.337 13.633 34.796 1.00 16.40 186 ILE A O 1
ATOM 2838 N N . VAL A 1 187 ? 4.839 12.053 34.229 1.00 15.84 187 VAL A N 1
ATOM 2839 C CA . VAL A 1 187 ? 5.734 12.331 35.347 1.00 17.04 187 VAL A CA 1
ATOM 2840 C C . VAL A 1 187 ? 7.159 12.461 34.872 1.00 16.82 187 VAL A C 1
ATOM 2841 O O . VAL A 1 187 ? 7.471 11.994 33.798 1.00 14.29 187 VAL A O 1
ATOM 2854 N N . SER A 1 188 ? 8.038 13.037 35.680 1.00 17.09 188 SER A N 1
ATOM 2855 C CA . SER A 1 188 ? 9.464 13.068 35.364 1.00 16.91 188 SER A CA 1
ATOM 2856 C C . SER A 1 188 ? 10.001 11.670 35.528 1.00 15.70 188 SER A C 1
ATOM 2857 O O . SER A 1 188 ? 9.391 10.841 36.210 1.00 15.81 188 SER A O 1
ATOM 2865 N N . VAL A 1 189 ? 11.159 11.403 34.959 1.00 11.64 189 VAL A N 1
ATOM 2866 C CA . VAL A 1 189 ? 11.746 10.078 35.112 1.00 14.21 189 VAL A CA 1
ATOM 2867 C C . VAL A 1 189 ? 12.150 9.850 36.587 1.00 15.70 189 VAL A C 1
ATOM 2868 O O . VAL A 1 189 ? 12.117 8.726 37.059 1.00 12.63 189 VAL A O 1
ATOM 2881 N N . HIS A 1 190 ? 12.440 10.918 37.331 1.00 13.38 190 HIS A N 1
ATOM 2882 C CA . HIS A 1 190 ? 12.712 10.826 38.761 1.00 14.49 190 HIS A CA 1
ATOM 2883 C C . HIS A 1 190 ? 11.468 10.364 39.517 1.00 13.63 190 HIS A C 1
ATOM 2884 O O . HIS A 1 190 ? 11.541 9.483 40.385 1.00 16.57 190 HIS A O 1
ATOM 2898 N N . GLU A 1 191 ? 10.323 10.937 39.177 1.00 14.14 191 GLU A N 1
ATOM 2899 C CA . GLU A 1 191 ? 9.071 10.540 39.849 1.00 16.45 191 GLU A CA 1
ATOM 2900 C C . GLU A 1 191 ? 8.725 9.084 39.512 1.00 18.10 191 GLU A C 1
ATOM 2901 O O . GLU A 1 191 ? 8.288 8.309 40.382 1.00 16.55 191 GLU A O 1
ATOM 2913 N N . ALA A 1 192 ? 8.899 8.716 38.241 1.00 15.66 192 ALA A N 1
ATOM 2914 C CA . ALA A 1 192 ? 8.661 7.326 37.806 1.00 14.96 192 ALA A CA 1
ATOM 2915 C C . ALA A 1 192 ? 9.601 6.359 38.526 1.00 14.53 192 ALA A C 1
ATOM 2916 O O . ALA A 1 192 ? 9.195 5.229 38.896 1.00 13.16 192 ALA A O 1
ATOM 2923 N N . PHE A 1 193 ? 10.842 6.767 38.752 1.00 16.64 193 PHE A N 1
ATOM 2924 C CA . PHE A 1 193 ? 11.795 5.916 39.444 1.00 13.68 193 PHE A CA 1
ATOM 2925 C C . PHE A 1 193 ? 11.307 5.713 40.876 1.00 13.27 193 PHE A C 1
ATOM 2926 O O . PHE A 1 193 ? 11.356 4.609 41.404 1.00 17.46 193 PHE A O 1
ATOM 2943 N N . GLY A 1 194 ? 10.795 6.782 41.488 1.00 14.68 194 GLY A N 1
ATOM 2944 C CA . GLY A 1 194 ? 10.231 6.701 42.828 1.00 16.67 194 GLY A CA 1
ATOM 2945 C C . GLY A 1 194 ? 9.049 5.749 42.911 1.00 16.35 194 GLY A C 1
ATOM 2946 O O . GLY A 1 194 ? 8.933 4.979 43.865 1.00 19.88 194 GLY A O 1
ATOM 2950 N N . LEU A 1 195 ? 8.163 5.828 41.924 1.00 15.32 195 LEU A N 1
ATOM 2951 C CA . LEU A 1 195 ? 7.074 4.865 41.779 1.00 17.01 195 LEU A CA 1
ATOM 2952 C C . LEU A 1 195 ? 7.609 3.440 41.775 1.00 16.73 195 LEU A C 1
ATOM 2953 O O . LEU A 1 195 ? 7.127 2.569 42.498 1.00 17.31 195 LEU A O 1
ATOM 2969 N N . GLY A 1 196 ? 8.612 3.181 40.948 1.00 14.09 196 GLY A N 1
ATOM 2970 C CA . GLY A 1 196 ? 9.183 1.855 40.890 1.00 15.77 196 GLY A CA 1
ATOM 2971 C C . GLY A 1 196 ? 9.786 1.397 42.196 1.00 16.32 196 GLY A C 1
ATOM 2972 O O . GLY A 1 196 ? 9.687 0.219 42.547 1.00 17.83 196 GLY A O 1
ATOM 2976 N N . GLN A 1 197 ? 10.396 2.316 42.946 1.00 18.78 197 GLN A N 1
ATOM 2977 C CA . GLN A 1 197 ? 10.992 1.980 44.247 1.00 18.74 197 GLN A CA 1
ATOM 2978 C C . GLN A 1 197 ? 9.901 1.527 45.220 1.00 19.28 197 GLN A C 1
ATOM 2979 O O . GLN A 1 197 ? 10.053 0.547 45.961 1.00 23.00 197 GLN A O 1
ATOM 2993 N N . GLU A 1 198 ? 8.796 2.255 45.203 1.00 19.77 198 GLU A N 1
ATOM 2994 C CA . GLU A 1 198 ? 7.697 1.963 46.108 1.00 21.75 198 GLU A CA 1
ATOM 2995 C C . GLU A 1 198 ? 7.007 0.669 45.707 1.00 22.07 198 GLU A C 1
ATOM 2996 O O . GLU A 1 198 ? 6.629 -0.123 46.572 1.00 23.66 198 GLU A O 1
ATOM 3008 N N . PHE A 1 199 ? 6.845 0.451 44.413 1.00 19.19 199 PHE A N 1
ATOM 3009 C CA . PHE A 1 199 ? 6.349 -0.813 43.930 1.00 14.92 199 PHE A CA 1
ATOM 3010 C C . PHE A 1 199 ? 7.258 -1.956 44.406 1.00 19.52 199 PHE A C 1
ATOM 3011 O O . PHE A 1 199 ? 6.788 -2.949 44.959 1.00 21.12 199 PHE A O 1
ATOM 3028 N N . ASN A 1 200 ? 8.559 -1.805 44.215 1.00 20.06 200 ASN A N 1
ATOM 3029 C CA . ASN A 1 200 ? 9.522 -2.834 44.585 1.00 21.60 200 ASN A CA 1
ATOM 3030 C C . ASN A 1 200 ? 9.499 -3.104 46.092 1.00 25.36 200 ASN A C 1
ATOM 3031 O O . ASN A 1 200 ? 9.593 -4.254 46.519 1.00 23.22 200 ASN A O 1
ATOM 3042 N N . ARG A 1 201 ? 9.355 -2.054 46.894 1.00 20.28 201 ARG A N 1
ATOM 3043 C CA . ARG A 1 201 ? 9.258 -2.240 48.342 1.00 23.15 201 ARG A CA 1
ATOM 3044 C C . ARG A 1 201 ? 8.074 -3.138 48.694 1.00 27.41 201 ARG A C 1
ATOM 3045 O O . ARG A 1 201 ? 8.203 -4.085 49.489 1.00 32.67 201 ARG A O 1
ATOM 3066 N N . HIS A 1 202 ? 6.925 -2.866 48.088 1.00 23.41 202 HIS A N 1
ATOM 3067 C CA . HIS A 1 202 ? 5.736 -3.663 48.347 1.00 25.30 202 HIS A CA 1
ATOM 3068 C C . HIS A 1 202 ? 5.893 -5.069 47.807 1.00 28.80 202 HIS A C 1
ATOM 3069 O O . HIS A 1 202 ? 5.612 -6.028 48.536 1.00 26.95 202 HIS A O 1
ATOM 3083 N N . LEU A 1 203 ? 6.365 -5.199 46.567 1.00 23.08 203 LEU A N 1
ATOM 3084 C CA . LEU A 1 203 ? 6.554 -6.511 45.949 1.00 22.20 203 LEU A CA 1
ATOM 3085 C C . LEU A 1 203 ? 7.459 -7.405 46.811 1.00 27.31 203 LEU A C 1
ATOM 3086 O O . LEU A 1 203 ? 7.173 -8.598 47.020 1.00 27.76 203 LEU A O 1
ATOM 3102 N N . LEU A 1 204 ? 8.554 -6.840 47.305 1.00 22.30 204 LEU A N 1
ATOM 3103 C CA . LEU A 1 204 ? 9.570 -7.640 47.997 1.00 27.47 204 LEU A CA 1
ATOM 3104 C C . LEU A 1 204 ? 9.073 -8.009 49.386 1.00 31.13 204 LEU A C 1
ATOM 3105 O O . LEU A 1 204 ? 9.411 -9.069 49.896 1.00 35.05 204 LEU A O 1
ATOM 3121 N N . GLN A 1 205 ? 8.228 -7.172 49.974 1.00 31.89 205 GLN A N 1
ATOM 3122 C CA . GLN A 1 205 ? 7.600 -7.536 51.247 1.00 37.32 205 GLN A CA 1
ATOM 3123 C C . GLN A 1 205 ? 6.722 -8.771 51.122 1.00 42.43 205 GLN A C 1
ATOM 3124 O O . GLN A 1 205 ? 6.510 -9.474 52.111 1.00 45.84 205 GLN A O 1
ATOM 3138 N N . THR A 1 206 ? 6.218 -9.045 49.919 1.00 37.30 206 THR A N 1
ATOM 3139 C CA . THR A 1 206 ? 5.321 -10.190 49.711 1.00 41.87 206 THR A CA 1
ATOM 3140 C C . THR A 1 206 ? 6.038 -11.480 49.330 1.00 42.92 206 THR A C 1
ATOM 3141 O O . THR A 1 206 ? 5.431 -12.361 48.719 1.00 49.22 206 THR A O 1
ATOM 3152 N N . MET A 1 207 ? 7.317 -11.600 49.656 1.00 51.04 207 MET A N 1
ATOM 3153 C CA . MET A 1 207 ? 8.068 -12.787 49.259 1.00 52.89 207 MET A CA 1
ATOM 3154 C C . MET A 1 207 ? 8.688 -13.549 50.424 1.00 57.50 207 MET A C 1
ATOM 3155 O O . MET A 1 207 ? 9.116 -12.965 51.422 1.00 58.26 207 MET A O 1
ATOM 3169 N N . SER A 1 208 ? 8.727 -14.870 50.278 1.00 61.27 208 SER A N 1
ATOM 3170 C CA . SER A 1 208 ? 9.346 -15.736 51.271 1.00 68.25 208 SER A CA 1
ATOM 3171 C C . SER A 1 208 ? 10.187 -16.819 50.601 1.00 69.29 208 SER A C 1
ATOM 3172 O O . SER A 1 208 ? 11.089 -16.519 49.815 1.00 68.56 208 SER A O 1
ATOM 3180 N N . MET B 1 1 ? -4.830 8.641 -1.244 1.00 83.90 1 MET B N 1
ATOM 3181 C CA . MET B 1 1 ? -3.363 8.821 -1.044 1.00 80.39 1 MET B CA 1
ATOM 3182 C C . MET B 1 1 ? -2.576 7.957 -2.026 1.00 79.87 1 MET B C 1
ATOM 3183 O O . MET B 1 1 ? -3.104 6.969 -2.546 1.00 81.34 1 MET B O 1
ATOM 3199 N N . LYS B 1 2 ? -1.325 8.330 -2.291 1.00 47.76 2 LYS B N 1
ATOM 3200 C CA . LYS B 1 2 ? -0.442 7.461 -3.059 1.00 44.20 2 LYS B CA 1
ATOM 3201 C C . LYS B 1 2 ? 0.246 6.520 -2.089 1.00 41.32 2 LYS B C 1
ATOM 3202 O O . LYS B 1 2 ? 1.068 6.926 -1.242 1.00 39.84 2 LYS B O 1
ATOM 3221 N N . LEU B 1 3 ? -0.128 5.253 -2.199 1.00 37.06 3 LEU B N 1
ATOM 3222 C CA . LEU B 1 3 ? 0.358 4.258 -1.259 1.00 31.54 3 LEU B CA 1
ATOM 3223 C C . LEU B 1 3 ? 1.473 3.387 -1.823 1.00 30.53 3 LEU B C 1
ATOM 3224 O O . LEU B 1 3 ? 1.865 2.424 -1.182 1.00 29.58 3 LEU B O 1
ATOM 3240 N N . ALA B 1 4 ? 2.029 3.735 -2.984 1.00 30.10 4 ALA B N 1
ATOM 3241 C CA . ALA B 1 4 ? 3.114 2.923 -3.531 1.00 26.06 4 ALA B CA 1
ATOM 3242 C C . ALA B 1 4 ? 4.236 2.691 -2.518 1.00 23.35 4 ALA B C 1
ATOM 3243 O O . ALA B 1 4 ? 4.793 1.603 -2.443 1.00 25.39 4 ALA B O 1
ATOM 3250 N N . PRO B 1 5 ? 4.603 3.725 -1.747 1.00 25.23 5 PRO B N 1
ATOM 3251 C CA . PRO B 1 5 ? 5.733 3.461 -0.853 1.00 22.29 5 PRO B CA 1
ATOM 3252 C C . PRO B 1 5 ? 5.402 2.399 0.175 1.00 23.20 5 PRO B C 1
ATOM 3253 O O . PRO B 1 5 ? 6.309 1.677 0.587 1.00 22.92 5 PRO B O 1
ATOM 3264 N N . TYR B 1 6 ? 4.125 2.305 0.565 1.00 25.69 6 TYR B N 1
ATOM 3265 C CA . TYR B 1 6 ? 3.703 1.353 1.600 1.00 22.21 6 TYR B CA 1
ATOM 3266 C C . TYR B 1 6 ? 3.578 -0.043 1.008 1.00 25.49 6 TYR B C 1
ATOM 3267 O O . TYR B 1 6 ? 4.029 -1.013 1.614 1.00 27.81 6 TYR B O 1
ATOM 3285 N N . ILE B 1 7 ? 2.980 -0.135 -0.174 1.00 21.64 7 ILE B N 1
ATOM 3286 C CA . ILE B 1 7 ? 2.918 -1.391 -0.915 1.00 25.00 7 ILE B CA 1
ATOM 3287 C C . ILE B 1 7 ? 4.331 -1.917 -1.139 1.00 27.49 7 ILE B C 1
ATOM 3288 O O . ILE B 1 7 ? 4.608 -3.090 -0.913 1.00 29.59 7 ILE B O 1
ATOM 3304 N N . LEU B 1 8 ? 5.228 -1.039 -1.579 1.00 28.81 8 LEU B N 1
ATOM 3305 C CA . LEU B 1 8 ? 6.601 -1.433 -1.850 1.00 32.46 8 LEU B CA 1
ATOM 3306 C C . LEU B 1 8 ? 7.275 -2.061 -0.621 1.00 34.43 8 LEU B C 1
ATOM 3307 O O . LEU B 1 8 ? 8.003 -3.051 -0.747 1.00 33.21 8 LEU B O 1
ATOM 3323 N N . GLU B 1 9 ? 7.046 -1.524 0.573 1.00 29.45 9 GLU B N 1
ATOM 3324 C CA . GLU B 1 9 ? 7.728 -2.101 1.723 1.00 34.52 9 GLU B CA 1
ATOM 3325 C C . GLU B 1 9 ? 7.053 -3.397 2.190 1.00 36.15 9 GLU B C 1
ATOM 3326 O O . GLU B 1 9 ? 7.745 -4.336 2.591 1.00 34.83 9 GLU B O 1
ATOM 3338 N N . LEU B 1 10 ? 5.729 -3.475 2.094 1.00 34.71 10 LEU B N 1
ATOM 3339 C CA . LEU B 1 10 ? 5.043 -4.725 2.433 1.00 32.48 10 LEU B CA 1
ATOM 3340 C C . LEU B 1 10 ? 5.575 -5.833 1.507 1.00 37.30 10 LEU B C 1
ATOM 3341 O O . LEU B 1 10 ? 5.981 -6.902 1.969 1.00 41.85 10 LEU B O 1
ATOM 3357 N N . LEU B 1 11 ? 5.590 -5.553 0.207 1.00 42.41 11 LEU B N 1
ATOM 3358 C CA . LEU B 1 11 ? 6.059 -6.492 -0.810 1.00 42.07 11 LEU B CA 1
ATOM 3359 C C . LEU B 1 11 ? 7.519 -6.867 -0.696 1.00 46.51 11 LEU B C 1
ATOM 3360 O O . LEU B 1 11 ? 7.914 -7.964 -1.093 1.00 49.93 11 LEU B O 1
ATOM 3376 N N . THR B 1 12 ? 8.333 -5.941 -0.208 1.00 39.47 12 THR B N 1
ATOM 3377 C CA . THR B 1 12 ? 9.739 -6.240 0.018 1.00 39.75 12 THR B CA 1
ATOM 3378 C C . THR B 1 12 ? 9.862 -7.253 1.147 1.00 45.23 12 THR B C 1
ATOM 3379 O O . THR B 1 12 ? 10.663 -8.185 1.077 1.00 43.90 12 THR B O 1
ATOM 3390 N N . SER B 1 13 ? 9.052 -7.079 2.186 1.00 36.49 13 SER B N 1
ATOM 3391 C CA . SER B 1 13 ? 9.195 -7.921 3.379 1.00 41.26 13 SER B CA 1
ATOM 3392 C C . SER B 1 13 ? 8.588 -9.319 3.197 1.00 41.10 13 SER B C 1
ATOM 3393 O O . SER B 1 13 ? 9.107 -10.295 3.737 1.00 40.31 13 SER B O 1
ATOM 3401 N N . VAL B 1 14 ? 7.494 -9.421 2.450 1.00 39.01 14 VAL B N 1
ATOM 3402 C CA . VAL B 1 14 ? 6.888 -10.722 2.205 1.00 42.16 14 VAL B CA 1
ATOM 3403 C C . VAL B 1 14 ? 7.100 -11.062 0.751 1.00 46.23 14 VAL B C 1
ATOM 3404 O O . VAL B 1 14 ? 6.673 -10.338 -0.159 1.00 48.61 14 VAL B O 1
ATOM 3417 N N . ASN B 1 15 ? 7.727 -12.222 0.584 1.00 85.80 15 ASN B N 1
ATOM 3418 C CA . ASN B 1 15 ? 8.773 -12.445 -0.396 1.00 87.96 15 ASN B CA 1
ATOM 3419 C C . ASN B 1 15 ? 10.000 -11.635 0.027 1.00 90.36 15 ASN B C 1
ATOM 3420 O O . ASN B 1 15 ? 10.503 -10.819 -0.743 1.00 91.35 15 ASN B O 1
ATOM 3431 N N . ARG B 1 16 ? 10.450 -11.832 1.269 1.00 95.86 16 ARG B N 1
ATOM 3432 C CA . ARG B 1 16 ? 11.802 -11.422 1.652 1.00 94.98 16 ARG B CA 1
ATOM 3433 C C . ARG B 1 16 ? 12.738 -12.559 1.255 1.00 94.87 16 ARG B C 1
ATOM 3434 O O . ARG B 1 16 ? 13.066 -12.665 0.083 1.00 99.98 16 ARG B O 1
ATOM 3455 N N . THR B 1 17 ? 13.127 -13.438 2.181 1.00 75.87 17 THR B N 1
ATOM 3456 C CA . THR B 1 17 ? 14.088 -14.520 1.873 1.00 76.19 17 THR B CA 1
ATOM 3457 C C . THR B 1 17 ? 13.662 -15.434 0.710 1.00 77.28 17 THR B C 1
ATOM 3458 O O . THR B 1 17 ? 14.149 -16.561 0.605 1.00 78.63 17 THR B O 1
ATOM 3469 N N . ASN B 1 18 ? 12.820 -14.925 -0.188 1.00 66.11 18 ASN B N 1
ATOM 3470 C CA . ASN B 1 18 ? 11.821 -15.703 -0.925 1.00 67.23 18 ASN B CA 1
ATOM 3471 C C . ASN B 1 18 ? 11.231 -16.851 -0.082 1.00 66.98 18 ASN B C 1
ATOM 3472 O O . ASN B 1 18 ? 11.725 -17.211 0.988 1.00 65.88 18 ASN B O 1
ATOM 3483 N N . GLY B 1 19 ? 10.115 -17.393 -0.544 1.00 50.95 19 GLY B N 1
ATOM 3484 C CA . GLY B 1 19 ? 9.422 -18.404 0.231 1.00 47.50 19 GLY B CA 1
ATOM 3485 C C . GLY B 1 19 ? 8.733 -17.846 1.462 1.00 43.91 19 GLY B C 1
ATOM 3486 O O . GLY B 1 19 ? 8.035 -18.577 2.153 1.00 37.18 19 GLY B O 1
ATOM 3490 N N . THR B 1 20 ? 8.903 -16.556 1.743 1.00 40.06 20 THR B N 1
ATOM 3491 C CA . THR B 1 20 ? 8.244 -15.975 2.899 1.00 39.11 20 THR B CA 1
ATOM 3492 C C . THR B 1 20 ? 6.771 -15.758 2.563 1.00 37.82 20 THR B C 1
ATOM 3493 O O . THR B 1 20 ? 5.911 -15.915 3.413 1.00 33.16 20 THR B O 1
ATOM 3504 N N . ALA B 1 21 ? 6.473 -15.422 1.314 1.00 35.15 21 ALA B N 1
ATOM 3505 C CA . ALA B 1 21 ? 5.086 -15.395 0.868 1.00 34.12 21 ALA B CA 1
ATOM 3506 C C . ALA B 1 21 ? 4.524 -16.818 0.856 1.00 32.94 21 ALA B C 1
ATOM 3507 O O . ALA B 1 21 ? 3.397 -17.070 1.309 1.00 33.00 21 ALA B O 1
ATOM 3514 N N . ASP B 1 22 ? 5.334 -17.748 0.357 1.00 34.18 22 ASP B N 1
ATOM 3515 C CA . ASP B 1 22 ? 4.954 -19.156 0.281 1.00 35.04 22 ASP B CA 1
ATOM 3516 C C . ASP B 1 22 ? 4.568 -19.718 1.635 1.00 33.34 22 ASP B C 1
ATOM 3517 O O . ASP B 1 22 ? 3.633 -20.502 1.741 1.00 34.99 22 ASP B O 1
ATOM 3526 N N . LEU B 1 23 ? 5.309 -19.322 2.662 1.00 32.74 23 LEU B N 1
ATOM 3527 C CA . LEU B 1 23 ? 5.071 -19.806 4.019 1.00 30.49 23 LEU B CA 1
ATOM 3528 C C . LEU B 1 23 ? 3.925 -19.079 4.720 1.00 30.35 23 LEU B C 1
ATOM 3529 O O . LEU B 1 23 ? 3.147 -19.708 5.447 1.00 24.65 23 LEU B O 1
ATOM 3545 N N . LEU B 1 24 ? 3.804 -17.772 4.499 1.00 28.69 24 LEU B N 1
ATOM 3546 C CA . LEU B 1 24 ? 2.813 -16.961 5.208 1.00 24.49 24 LEU B CA 1
ATOM 3547 C C . LEU B 1 24 ? 1.395 -17.493 5.076 1.00 25.20 24 LEU B C 1
ATOM 3548 O O . LEU B 1 24 ? 0.675 -17.576 6.068 1.00 23.27 24 LEU B O 1
ATOM 3564 N N . VAL B 1 25 ? 0.960 -17.822 3.864 1.00 25.88 25 VAL B N 1
ATOM 3565 C CA . VAL B 1 25 ? -0.446 -18.183 3.695 1.00 26.99 25 VAL B CA 1
ATOM 3566 C C . VAL B 1 25 ? -0.800 -19.506 4.395 1.00 26.27 25 VAL B C 1
ATOM 3567 O O . VAL B 1 25 ? -1.772 -19.542 5.168 1.00 23.71 25 VAL B O 1
ATOM 3580 N N . PRO B 1 26 ? -0.032 -20.589 4.151 1.00 24.99 26 PRO B N 1
ATOM 3581 C CA . PRO B 1 26 ? -0.293 -21.823 4.890 1.00 26.36 26 PRO B CA 1
ATOM 3582 C C . PRO B 1 26 ? -0.256 -21.638 6.401 1.00 22.93 26 PRO B C 1
ATOM 3583 O O . PRO B 1 26 ? -1.097 -22.166 7.142 1.00 25.18 26 PRO B O 1
ATOM 3594 N N . LEU B 1 27 ? 0.723 -20.879 6.864 1.00 21.45 27 LEU B N 1
ATOM 3595 C CA . LEU B 1 27 ? 0.878 -20.691 8.288 1.00 21.50 27 LEU B CA 1
ATOM 3596 C C . LEU B 1 27 ? -0.316 -19.925 8.875 1.00 21.38 27 LEU B C 1
ATOM 3597 O O . LEU B 1 27 ? -0.805 -20.283 9.932 1.00 18.71 27 LEU B O 1
ATOM 3613 N N . LEU B 1 28 ? -0.766 -18.869 8.200 1.00 20.24 28 LEU B N 1
ATOM 3614 C CA . LEU B 1 28 ? -1.969 -18.128 8.611 1.00 21.90 28 LEU B CA 1
ATOM 3615 C C . LEU B 1 28 ? -3.197 -19.032 8.648 1.00 22.61 28 LEU B C 1
ATOM 3616 O O . LEU B 1 28 ? -3.978 -19.004 9.596 1.00 1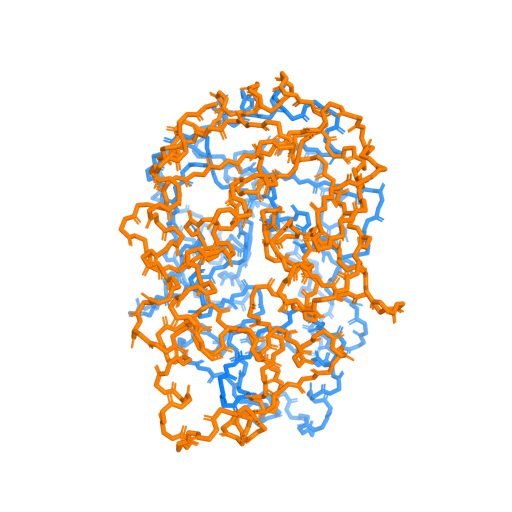9.64 28 LEU B O 1
ATOM 3632 N N . ARG B 1 29 ? -3.341 -19.863 7.615 1.00 21.90 29 ARG B N 1
ATOM 3633 C CA . ARG B 1 29 ? -4.475 -20.764 7.562 1.00 24.45 29 ARG B CA 1
ATOM 3634 C C . ARG B 1 29 ? -4.395 -21.780 8.700 1.00 21.63 29 ARG B C 1
ATOM 3635 O O . ARG B 1 29 ? -5.421 -22.142 9.266 1.00 23.57 29 ARG B O 1
ATOM 3656 N N . GLU B 1 30 ? -3.197 -22.210 9.079 1.00 20.30 30 GLU B N 1
ATOM 3657 C CA . GLU B 1 30 ? -3.086 -23.150 10.202 1.00 21.58 30 GLU B CA 1
ATOM 3658 C C . GLU B 1 30 ? -3.360 -22.462 11.535 1.00 20.18 30 GLU B C 1
ATOM 3659 O O . GLU B 1 30 ? -4.072 -22.985 12.388 1.00 22.09 30 GLU B O 1
ATOM 3671 N N . LEU B 1 31 ? -2.786 -21.284 11.737 1.00 19.76 31 LEU B N 1
ATOM 3672 C CA . LEU B 1 31 ? -3.017 -20.570 12.975 1.00 19.18 31 LEU B CA 1
ATOM 3673 C C . LEU B 1 31 ? -4.473 -20.187 13.155 1.00 20.55 31 LEU B C 1
ATOM 3674 O O . LEU B 1 31 ? -4.939 -20.111 14.276 1.00 16.24 31 LEU B O 1
ATOM 3690 N N . ALA B 1 32 ? -5.172 -19.936 12.053 1.00 21.90 32 ALA B N 1
ATOM 3691 C CA . ALA B 1 32 ? -6.578 -19.561 12.105 1.00 21.36 32 ALA B CA 1
ATOM 3692 C C . ALA B 1 32 ? -7.433 -20.647 12.767 1.00 24.14 32 ALA B C 1
ATOM 3693 O O . ALA B 1 32 ? -8.596 -20.414 13.128 1.00 21.78 32 ALA B O 1
ATOM 3700 N N . LYS B 1 33 ? -6.865 -21.836 12.931 1.00 21.86 33 LYS B N 1
ATOM 3701 C CA . LYS B 1 33 ? -7.563 -22.918 13.632 1.00 22.04 33 LYS B CA 1
ATOM 3702 C C . LYS B 1 33 ? -7.486 -22.806 15.148 1.00 21.12 33 LYS B C 1
ATOM 3703 O O . LYS B 1 33 ? -8.164 -23.554 15.868 1.00 22.87 33 LYS B O 1
ATOM 3722 N N . GLY B 1 34 ? -6.668 -21.878 15.640 1.00 16.47 34 GLY B N 1
ATOM 3723 C CA . GLY B 1 34 ? -6.610 -21.541 17.049 1.00 18.92 34 GLY B CA 1
ATOM 3724 C C . GLY B 1 34 ? -5.685 -22.378 17.919 1.00 17.84 34 GLY B C 1
ATOM 3725 O O . GLY B 1 34 ? -5.773 -22.320 19.157 1.00 18.69 34 GLY B O 1
ATOM 3729 N N . ARG B 1 35 ? -4.830 -23.179 17.278 1.00 18.04 35 ARG B N 1
ATOM 3730 C CA . ARG B 1 35 ? -3.865 -24.036 17.972 1.00 20.13 35 ARG B CA 1
ATOM 3731 C C . ARG B 1 35 ? -2.435 -23.774 17.488 1.00 17.93 35 ARG B C 1
ATOM 3732 O O . ARG B 1 35 ? -2.249 -23.304 16.364 1.00 17.18 35 ARG B O 1
ATOM 3753 N N . PRO B 1 36 ? -1.425 -24.097 18.321 1.00 15.95 36 PRO B N 1
ATOM 3754 C CA . PRO B 1 36 ? -0.024 -23.944 17.897 1.00 19.31 36 PRO B CA 1
ATOM 3755 C C . PRO B 1 36 ? 0.289 -24.762 16.645 1.00 17.37 36 PRO B C 1
ATOM 3756 O O . PRO B 1 36 ? -0.332 -25.825 16.430 1.00 18.06 36 PRO B O 1
ATOM 3767 N N . VAL B 1 37 ? 1.245 -24.279 15.855 1.00 16.59 37 VAL B N 1
ATOM 3768 C CA . VAL B 1 37 ? 1.565 -24.906 14.600 1.00 15.85 37 VAL B CA 1
ATOM 3769 C C . VAL B 1 37 ? 3.019 -25.376 14.659 1.00 14.67 37 VAL B C 1
ATOM 3770 O O . VAL B 1 37 ? 3.922 -24.607 14.997 1.00 15.75 37 VAL B O 1
ATOM 3783 N N . SER B 1 38 ? 3.257 -26.641 14.329 1.00 16.72 38 SER B N 1
ATOM 3784 C CA . SER B 1 38 ? 4.612 -27.153 14.414 1.00 16.44 38 SER B CA 1
ATOM 3785 C C . SER B 1 38 ? 5.351 -26.959 13.109 1.00 17.75 38 SER B C 1
ATOM 3786 O O . SER B 1 38 ? 4.733 -26.880 12.050 1.00 17.65 38 SER B O 1
ATOM 3794 N N . ARG B 1 39 ? 6.680 -26.907 13.185 1.00 19.44 39 ARG B N 1
ATOM 3795 C CA . ARG B 1 39 ? 7.480 -26.764 11.976 1.00 19.27 39 ARG B CA 1
ATOM 3796 C C . ARG B 1 39 ? 7.312 -27.963 11.073 1.00 22.81 39 ARG B C 1
ATOM 3797 O O . ARG B 1 39 ? 7.354 -27.832 9.845 1.00 23.10 39 ARG B O 1
ATOM 3818 N N . THR B 1 40 ? 7.121 -29.138 11.666 1.00 19.54 40 THR B N 1
ATOM 3819 C CA . THR B 1 40 ? 6.945 -30.327 10.830 1.00 18.80 40 THR B CA 1
ATOM 3820 C C . THR B 1 40 ? 5.575 -30.292 10.096 1.00 19.53 40 THR B C 1
ATOM 3821 O O . THR B 1 40 ? 5.452 -30.796 8.974 1.00 19.23 40 THR B O 1
ATOM 3832 N N . THR B 1 41 ? 4.552 -29.704 10.702 1.00 19.50 41 THR B N 1
ATOM 3833 C CA . THR B 1 41 ? 3.252 -29.619 10.059 1.00 20.60 41 THR B CA 1
ATOM 3834 C C . THR B 1 41 ? 3.393 -28.727 8.836 1.00 21.14 41 THR B C 1
ATOM 3835 O O . THR B 1 41 ? 3.005 -29.094 7.730 1.00 24.08 41 THR B O 1
ATOM 3846 N N . LEU B 1 42 ? 3.992 -27.565 9.038 1.00 23.12 42 LEU B N 1
ATOM 3847 C CA . LEU B 1 42 ? 4.258 -26.632 7.955 1.00 25.56 42 LEU B CA 1
ATOM 3848 C C . LEU B 1 42 ? 5.117 -27.243 6.855 1.00 28.26 42 LEU B C 1
ATOM 3849 O O . LEU B 1 42 ? 4.840 -27.059 5.677 1.00 30.37 42 LEU B O 1
ATOM 3865 N N . ALA B 1 43 ? 6.161 -27.975 7.235 1.00 22.24 43 ALA B N 1
ATOM 3866 C CA . ALA B 1 43 ? 7.051 -28.575 6.255 1.00 26.52 43 ALA B CA 1
ATOM 3867 C C . ALA B 1 43 ? 6.242 -29.490 5.354 1.00 28.98 43 ALA B C 1
ATOM 3868 O O . ALA B 1 43 ? 6.467 -29.523 4.160 1.00 30.28 43 ALA B O 1
ATOM 3875 N N . GLY B 1 44 ? 5.299 -30.223 5.940 1.00 27.46 44 GLY B N 1
ATOM 3876 C CA . GLY B 1 44 ? 4.467 -31.136 5.181 1.00 29.20 44 GLY B CA 1
ATOM 3877 C C . GLY B 1 44 ? 3.538 -30.404 4.229 1.00 33.27 44 GLY B C 1
ATOM 3878 O O . GLY B 1 44 ? 3.389 -30.781 3.071 1.00 33.53 44 GLY B O 1
ATOM 3882 N N . ILE B 1 45 ? 2.922 -29.335 4.706 1.00 31.05 45 ILE B N 1
ATOM 3883 C CA . ILE B 1 45 ? 2.006 -28.570 3.871 1.00 33.05 45 ILE B CA 1
ATOM 3884 C C . ILE B 1 45 ? 2.739 -27.986 2.659 1.00 33.89 45 ILE B C 1
ATOM 3885 O O . ILE B 1 45 ? 2.240 -28.031 1.542 1.00 36.31 45 ILE B O 1
ATOM 3901 N N . LEU B 1 46 ? 3.924 -27.443 2.898 1.00 30.61 46 LEU B N 1
ATOM 3902 C CA . LEU B 1 46 ? 4.715 -26.812 1.852 1.00 32.78 46 LEU B CA 1
ATOM 3903 C C . LEU B 1 46 ? 5.529 -27.783 0.999 1.00 34.20 46 LEU B C 1
ATOM 3904 O O . LEU B 1 46 ? 6.119 -27.385 -0.005 1.00 36.36 46 LEU B O 1
ATOM 3920 N N . ASP B 1 47 ? 5.584 -29.046 1.404 1.00 36.46 47 ASP B N 1
ATOM 3921 C CA . ASP B 1 47 ? 6.539 -29.988 0.829 1.00 39.41 47 ASP B CA 1
ATOM 3922 C C . ASP B 1 47 ? 7.968 -29.419 0.831 1.00 38.02 47 ASP B C 1
ATOM 3923 O O . ASP B 1 47 ? 8.652 -29.416 -0.196 1.00 37.42 47 ASP B O 1
ATOM 3932 N N . TRP B 1 48 ? 8.393 -28.921 1.994 1.00 29.90 48 TRP B N 1
ATOM 3933 C CA . TRP B 1 48 ? 9.756 -28.443 2.222 1.00 27.13 48 TRP B CA 1
ATOM 3934 C C . TRP B 1 48 ? 10.514 -29.299 3.223 1.00 32.02 48 TRP B C 1
ATOM 3935 O O . TRP B 1 48 ? 9.912 -29.864 4.140 1.00 32.18 48 TRP B O 1
ATOM 3956 N N . PRO B 1 49 ? 11.848 -29.332 3.108 1.00 39.14 49 PRO B N 1
ATOM 3957 C CA . PRO B 1 49 ? 12.642 -29.925 4.188 1.00 36.95 49 PRO B CA 1
ATOM 3958 C C . PRO B 1 49 ? 12.543 -29.067 5.442 1.00 40.51 49 PRO B C 1
ATOM 3959 O O . PRO B 1 49 ? 12.323 -27.857 5.338 1.00 38.99 49 PRO B O 1
ATOM 3970 N N . ALA B 1 50 ? 12.690 -29.677 6.614 1.00 44.98 50 ALA B N 1
ATOM 3971 C CA . ALA B 1 50 ? 12.551 -28.936 7.856 1.00 41.45 50 ALA B CA 1
ATOM 3972 C C . ALA B 1 50 ? 13.620 -27.858 7.964 1.00 44.58 50 ALA B C 1
ATOM 3973 O O . ALA B 1 50 ? 13.400 -26.843 8.608 1.00 43.85 50 ALA B O 1
ATOM 3980 N N . GLU B 1 51 ? 14.765 -28.070 7.333 1.00 53.63 51 GLU B N 1
ATOM 3981 C CA . GLU B 1 51 ? 15.820 -27.068 7.355 1.00 57.38 51 GLU B CA 1
ATOM 3982 C C . GLU B 1 51 ? 15.363 -25.790 6.643 1.00 53.09 51 GLU B C 1
ATOM 3983 O O . GLU B 1 51 ? 15.732 -24.690 7.039 1.00 51.51 51 GLU B O 1
ATOM 3995 N N . ARG B 1 52 ? 14.545 -25.928 5.606 1.00 42.26 52 ARG B N 1
ATOM 3996 C CA . ARG B 1 52 ? 14.106 -24.757 4.851 1.00 40.53 52 ARG B CA 1
ATOM 3997 C C . ARG B 1 52 ? 13.025 -23.969 5.599 1.00 38.63 52 ARG B C 1
ATOM 3998 O O . ARG B 1 52 ? 13.024 -22.739 5.565 1.00 38.03 52 ARG B O 1
ATOM 4019 N N . VAL B 1 53 ? 12.099 -24.659 6.264 1.00 31.25 53 VAL B N 1
ATOM 4020 C CA . VAL B 1 53 ? 11.091 -23.949 7.045 1.00 28.66 53 VAL B CA 1
ATOM 4021 C C . VAL B 1 53 ? 11.807 -23.177 8.147 1.00 29.23 53 VAL B C 1
ATOM 4022 O O . VAL B 1 53 ? 11.509 -22.021 8.412 1.00 28.31 53 VAL B O 1
ATOM 4035 N N . ALA B 1 54 ? 12.759 -23.849 8.778 1.00 37.68 54 ALA B N 1
ATOM 4036 C CA . ALA B 1 54 ? 13.601 -23.248 9.804 1.00 36.67 54 ALA B CA 1
ATOM 4037 C C . ALA B 1 54 ? 14.286 -21.979 9.295 1.00 37.34 54 ALA B C 1
ATOM 4038 O O . ALA B 1 54 ? 14.245 -20.943 9.957 1.00 36.97 54 ALA B O 1
ATOM 4045 N N . ALA B 1 55 ? 14.894 -22.061 8.111 1.00 37.26 55 ALA B N 1
ATOM 4046 C CA . ALA B 1 55 ? 15.593 -20.913 7.528 1.00 40.94 55 ALA B CA 1
ATOM 4047 C C . ALA B 1 55 ? 14.668 -19.712 7.314 1.00 38.14 55 ALA B C 1
ATOM 4048 O O . ALA B 1 55 ? 15.063 -18.575 7.573 1.00 37.69 55 ALA B O 1
ATOM 4055 N N . VAL B 1 56 ? 13.441 -19.942 6.849 1.00 35.05 56 VAL B N 1
ATOM 4056 C CA . VAL B 1 56 ? 12.536 -18.829 6.600 1.00 32.61 56 VAL B CA 1
ATOM 4057 C C . VAL B 1 56 ? 12.089 -18.211 7.912 1.00 33.11 56 VAL B C 1
ATOM 4058 O O . VAL B 1 56 ? 11.950 -16.987 8.029 1.00 32.78 56 VAL B O 1
ATOM 4071 N N . LEU B 1 57 ? 11.864 -19.054 8.910 1.00 31.90 57 LEU B N 1
ATOM 4072 C CA . LEU B 1 57 ? 11.492 -18.554 10.227 1.00 29.46 57 LEU B CA 1
ATOM 4073 C C . LEU B 1 57 ? 12.651 -17.875 10.962 1.00 32.48 57 LEU B C 1
ATOM 4074 O O . LEU B 1 57 ? 12.429 -17.001 11.799 1.00 33.19 57 LEU B O 1
ATOM 4090 N N . GLU B 1 58 ? 13.879 -18.256 10.632 1.00 40.68 58 GLU B N 1
ATOM 4091 C CA . GLU B 1 58 ? 15.075 -17.676 11.242 1.00 41.81 58 GLU B CA 1
ATOM 4092 C C . GLU B 1 58 ? 15.138 -16.173 11.033 1.00 46.16 58 GLU B C 1
ATOM 4093 O O . GLU B 1 58 ? 15.524 -15.432 11.934 1.00 46.54 58 GLU B O 1
ATOM 4105 N N . GLN B 1 59 ? 14.763 -15.734 9.837 1.00 46.58 59 GLN B N 1
ATOM 4106 C CA . GLN B 1 59 ? 14.849 -14.326 9.461 1.00 47.23 59 GLN B CA 1
ATOM 4107 C C . GLN B 1 59 ? 13.618 -13.557 9.904 1.00 42.11 59 GLN B C 1
ATOM 4108 O O . GLN B 1 59 ? 13.532 -12.346 9.733 1.00 42.03 59 GLN B O 1
ATOM 4122 N N . ALA B 1 60 ? 12.656 -14.282 10.458 1.00 34.91 60 ALA B N 1
ATOM 4123 C CA . ALA B 1 60 ? 11.414 -13.702 10.922 1.00 34.99 60 ALA B CA 1
ATOM 4124 C C . ALA B 1 60 ? 11.487 -13.628 12.439 1.00 32.70 60 ALA B C 1
ATOM 4125 O O . ALA B 1 60 ? 10.873 -14.428 13.157 1.00 28.81 60 ALA B O 1
ATOM 4132 N N . THR B 1 61 ? 12.273 -12.672 12.919 1.00 31.62 61 THR B N 1
ATOM 4133 C CA . THR B 1 61 ? 12.640 -12.639 14.322 1.00 31.99 61 THR B CA 1
ATOM 4134 C C . THR B 1 61 ? 11.482 -12.178 15.204 1.00 27.81 61 THR B C 1
ATOM 4135 O O . THR B 1 61 ? 11.623 -12.153 16.420 1.00 34.85 61 THR B O 1
ATOM 4146 N N . SER B 1 62 ? 10.343 -11.813 14.607 1.00 27.05 62 SER B N 1
ATOM 4147 C CA . SER B 1 62 ? 9.169 -11.461 15.403 1.00 25.22 62 SER B CA 1
ATOM 4148 C C . SER B 1 62 ? 8.307 -12.681 15.691 1.00 23.36 62 SER B C 1
ATOM 4149 O O . SER B 1 62 ? 7.383 -12.587 16.510 1.00 19.66 62 SER B O 1
ATOM 4157 N N . THR B 1 63 ? 8.619 -13.813 15.058 1.00 23.12 63 THR B N 1
ATOM 4158 C CA . THR B 1 63 ? 7.797 -15.018 15.215 1.00 20.58 63 THR B CA 1
ATOM 4159 C C . THR B 1 63 ? 7.649 -15.343 16.691 1.00 17.35 63 THR B C 1
ATOM 4160 O O . THR B 1 63 ? 8.619 -15.258 17.439 1.00 16.08 63 THR B O 1
ATOM 4171 N N . GLU B 1 64 ? 6.432 -15.702 17.090 1.00 15.09 64 GLU B N 1
ATOM 4172 C CA . GLU B 1 64 ? 6.092 -16.031 18.464 1.00 17.14 64 GLU B CA 1
ATOM 4173 C C . GLU B 1 64 ? 5.970 -17.554 18.632 1.00 14.76 64 GLU B C 1
ATOM 4174 O O . GLU B 1 64 ? 5.343 -18.228 17.807 1.00 14.18 64 GLU B O 1
ATOM 4186 N N . TYR B 1 65 ? 6.539 -18.059 19.722 1.00 14.61 65 TYR B N 1
ATOM 4187 C CA . TYR B 1 65 ? 6.550 -19.477 20.026 1.00 13.26 65 TYR B CA 1
ATOM 4188 C C . TYR B 1 65 ? 5.997 -19.729 21.401 1.00 13.49 65 TYR B C 1
ATOM 4189 O O . TYR B 1 65 ? 6.042 -18.841 22.282 1.00 14.70 65 TYR B O 1
ATOM 4207 N N . ASP B 1 66 ? 5.545 -20.959 21.606 1.00 14.07 66 ASP B N 1
ATOM 4208 C CA . ASP B 1 66 ? 5.165 -21.399 22.942 1.00 16.17 66 ASP B CA 1
ATOM 4209 C C . ASP B 1 66 ? 6.230 -22.272 23.627 1.00 14.23 66 ASP B C 1
ATOM 4210 O O . ASP B 1 66 ? 7.347 -22.445 23.123 1.00 14.05 66 ASP B O 1
ATOM 4219 N N . LYS B 1 67 ? 5.866 -22.829 24.781 1.00 15.97 67 LYS B N 1
ATOM 4220 C CA . LYS B 1 67 ? 6.782 -23.588 25.621 1.00 20.08 67 LYS B CA 1
ATOM 4221 C C . LYS B 1 67 ? 7.359 -24.850 24.941 1.00 16.68 67 LYS B C 1
ATOM 4222 O O . LYS B 1 67 ? 8.372 -25.352 25.375 1.00 19.75 67 LYS B O 1
ATOM 4241 N N . ASP B 1 68 ? 6.715 -25.310 23.868 1.00 17.80 68 ASP B N 1
ATOM 4242 C CA . ASP B 1 68 ? 7.189 -26.470 23.102 1.00 17.47 68 ASP B CA 1
ATOM 4243 C C . ASP B 1 68 ? 8.021 -26.073 21.892 1.00 17.60 68 ASP B C 1
ATOM 4244 O O . ASP B 1 68 ? 8.481 -26.928 21.116 1.00 16.66 68 ASP B O 1
ATOM 4253 N N . GLY B 1 69 ? 8.190 -24.777 21.692 1.00 16.38 69 GLY B N 1
ATOM 4254 C CA . GLY B 1 69 ? 8.814 -24.292 20.472 1.00 17.78 69 GLY B CA 1
ATOM 4255 C C . GLY B 1 69 ? 7.925 -24.317 19.241 1.00 16.77 69 GLY B C 1
ATOM 4256 O O . GLY B 1 69 ? 8.414 -24.065 18.128 1.00 18.32 69 GLY B O 1
ATOM 4260 N N . ASN B 1 70 ? 6.630 -24.587 19.413 1.00 14.26 70 ASN B N 1
ATOM 4261 C CA . ASN B 1 70 ? 5.706 -24.486 18.307 1.00 12.34 70 ASN B CA 1
ATOM 4262 C C . ASN B 1 70 ? 5.273 -23.049 18.035 1.00 13.55 70 ASN B C 1
ATOM 4263 O O . ASN B 1 70 ? 5.316 -22.167 18.924 1.00 14.36 70 ASN B O 1
ATOM 4274 N N . ILE B 1 71 ? 4.883 -22.795 16.794 1.00 14.62 71 ILE B N 1
ATOM 4275 C CA . ILE B 1 71 ? 4.538 -21.448 16.387 1.00 16.16 71 ILE B CA 1
ATOM 4276 C C . ILE B 1 71 ? 3.138 -21.046 16.874 1.00 13.35 71 ILE B C 1
ATOM 4277 O O . ILE B 1 71 ? 2.156 -21.746 16.646 1.00 14.34 71 ILE B O 1
ATOM 4293 N N . ILE B 1 72 ? 3.038 -19.910 17.541 1.00 15.75 72 ILE B N 1
ATOM 4294 C CA . ILE B 1 72 ? 1.729 -19.442 17.953 1.00 15.98 72 ILE B CA 1
ATOM 4295 C C . ILE B 1 72 ? 1.438 -18.050 17.405 1.00 16.05 72 ILE B C 1
ATOM 4296 O O . ILE B 1 72 ? 0.302 -17.607 17.467 1.00 14.11 72 ILE B O 1
ATOM 4312 N N . GLY B 1 73 ? 2.438 -17.384 16.828 1.00 14.84 73 GLY B N 1
ATOM 4313 C CA . GLY B 1 73 ? 2.199 -16.076 16.245 1.00 15.32 73 GLY B CA 1
ATOM 4314 C C . GLY B 1 73 ? 3.090 -15.732 15.067 1.00 15.83 73 GLY B C 1
ATOM 4315 O O . GLY B 1 73 ? 4.305 -15.823 15.151 1.00 15.35 73 GLY B O 1
ATOM 4319 N N . TYR B 1 74 ? 2.454 -15.250 14.009 1.00 14.35 74 TYR B N 1
ATOM 4320 C CA . TYR B 1 74 ? 3.083 -14.842 12.763 1.00 17.21 74 TYR B CA 1
ATOM 4321 C C . TYR B 1 74 ? 2.106 -13.882 12.090 1.00 13.36 74 TYR B C 1
ATOM 4322 O O . TYR B 1 74 ? 1.347 -14.291 11.185 1.00 17.19 74 TYR B O 1
ATOM 4340 N N . GLY B 1 75 ? 2.054 -12.638 12.588 1.00 15.15 75 GLY B N 1
ATOM 4341 C CA . GLY B 1 75 ? 1.034 -11.655 12.201 1.00 18.08 75 GLY B CA 1
ATOM 4342 C C . GLY B 1 75 ? -0.342 -11.906 12.830 1.00 15.72 75 GLY B C 1
ATOM 4343 O O . GLY B 1 75 ? -0.922 -11.041 13.526 1.00 15.78 75 GLY B O 1
ATOM 4347 N N . LEU B 1 76 ? -0.885 -13.089 12.570 1.00 11.74 76 LEU B N 1
ATOM 4348 C CA . LEU B 1 76 ? -1.993 -13.666 13.322 1.00 14.33 76 LEU B CA 1
ATOM 4349 C C . LEU B 1 76 ? -1.413 -14.411 14.515 1.00 14.12 76 LEU B C 1
ATOM 4350 O O . LEU B 1 76 ? -0.418 -15.135 14.390 1.00 14.17 76 LEU B O 1
ATOM 4366 N N . THR B 1 77 ? -2.011 -14.250 15.682 1.00 13.32 77 THR B N 1
ATOM 4367 C CA . THR B 1 77 ? -1.433 -14.842 16.863 1.00 13.20 77 THR B CA 1
ATOM 4368 C C . THR B 1 77 ? -2.470 -15.286 17.895 1.00 15.92 77 THR B C 1
ATOM 4369 O O . THR B 1 77 ? -3.602 -14.796 17.947 1.00 14.65 77 THR B O 1
ATOM 4380 N N . LEU B 1 78 ? -2.056 -16.274 18.670 1.00 12.49 78 LEU B N 1
ATOM 4381 C CA . LEU B 1 78 ? -2.836 -16.766 19.781 1.00 13.31 78 LEU B CA 1
ATOM 4382 C C . LEU B 1 78 ? -2.583 -15.950 21.063 1.00 14.90 78 LEU B C 1
ATOM 4383 O O . LEU B 1 78 ? -3.293 -16.144 22.067 1.00 16.52 78 LEU B O 1
ATOM 4399 N N . ARG B 1 79 ? -1.570 -15.078 21.033 1.00 15.37 79 ARG B N 1
ATOM 4400 C CA . ARG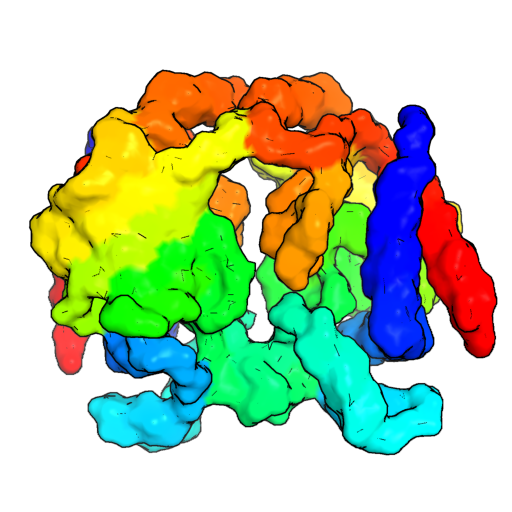 B 1 79 ? -1.129 -14.305 22.189 1.00 15.44 79 ARG B CA 1
ATOM 4401 C C . ARG B 1 79 ? -1.730 -12.916 22.115 1.00 15.40 79 ARG B C 1
ATOM 4402 O O . ARG B 1 79 ? -1.548 -12.211 21.122 1.00 16.13 79 ARG B O 1
ATOM 4423 N N . GLU B 1 80 ? -2.422 -12.544 23.195 1.00 16.96 80 GLU B N 1
ATOM 4424 C CA . GLU B 1 80 ? -3.160 -11.264 23.285 1.00 19.51 80 GLU B CA 1
ATOM 4425 C C . GLU B 1 80 ? -2.398 -10.044 22.761 1.00 15.92 80 GLU B C 1
ATOM 4426 O O . GLU B 1 80 ? -1.226 -9.799 23.083 1.00 15.52 80 GLU B O 1
ATOM 4438 N N . THR B 1 81 ? -3.093 -9.282 21.934 1.00 16.48 81 THR B N 1
ATOM 4439 C CA . THR B 1 81 ? -2.651 -7.966 21.500 1.00 17.80 81 THR B CA 1
ATOM 4440 C C . THR B 1 81 ? -3.842 -7.026 21.623 1.00 16.62 81 THR B C 1
ATOM 4441 O O . THR B 1 81 ? -4.927 -7.445 21.987 1.00 17.64 81 THR B O 1
ATOM 4452 N N . SER B 1 82 ? -3.636 -5.783 21.192 1.00 17.30 82 SER B N 1
ATOM 4453 C CA . SER B 1 82 ? -4.693 -4.770 21.144 1.00 21.06 82 SER B CA 1
ATOM 4454 C C . SER B 1 82 ? -5.705 -4.955 20.021 1.00 18.69 82 SER B C 1
ATOM 4455 O O . SER B 1 82 ? -6.706 -4.228 19.935 1.00 18.52 82 SER B O 1
ATOM 4463 N N . TYR B 1 83 ? -5.444 -5.931 19.147 1.00 14.35 83 TYR B N 1
ATOM 4464 C CA . TYR B 1 83 ? -6.256 -6.154 17.962 1.00 15.21 83 TYR B CA 1
ATOM 4465 C C . TYR B 1 83 ? -6.877 -7.533 18.005 1.00 16.39 83 TYR B C 1
ATOM 4466 O O . TYR B 1 83 ? -6.210 -8.541 17.698 1.00 15.87 83 TYR B O 1
ATOM 4484 N N . VAL B 1 84 ? -8.127 -7.595 18.440 1.00 14.45 84 VAL B N 1
ATOM 4485 C CA . VAL B 1 84 ? -8.850 -8.844 18.517 1.00 14.64 84 VAL B CA 1
ATOM 4486 C C . VAL B 1 84 ? -9.373 -9.228 17.142 1.00 13.52 84 VAL B C 1
ATOM 4487 O O . VAL B 1 84 ? -9.977 -8.413 16.431 1.00 13.09 84 VAL B O 1
ATOM 4500 N N . PHE B 1 85 ? -9.204 -10.495 16.803 1.00 13.43 85 PHE B N 1
ATOM 4501 C CA . PHE B 1 85 ? -9.510 -11.020 15.478 1.00 13.86 85 PHE B CA 1
ATOM 4502 C C . PHE B 1 85 ? -10.280 -12.344 15.667 1.00 14.73 85 PHE B C 1
ATOM 4503 O O . PHE B 1 85 ? -9.687 -13.399 15.864 1.00 17.39 85 PHE B O 1
ATOM 4520 N N . GLU B 1 86 ? -11.610 -12.243 15.656 1.00 15.16 86 GLU B N 1
ATOM 4521 C CA . GLU B 1 86 ? -12.464 -13.405 15.894 1.00 19.14 86 GLU B CA 1
ATOM 4522 C C . GLU B 1 86 ? -12.849 -14.053 14.580 1.00 21.18 86 GLU B C 1
ATOM 4523 O O . GLU B 1 86 ? -13.394 -13.397 13.686 1.00 20.54 86 GLU B O 1
ATOM 4535 N N . ILE B 1 87 ? -12.561 -15.346 14.482 1.00 19.85 87 ILE B N 1
ATOM 4536 C CA . ILE B 1 87 ? -12.886 -16.127 13.286 1.00 23.56 87 ILE B CA 1
ATOM 4537 C C . ILE B 1 87 ? -13.309 -17.514 13.692 1.00 23.81 87 ILE B C 1
ATOM 4538 O O . ILE B 1 87 ? -12.656 -18.139 14.523 1.00 23.91 87 ILE B O 1
ATOM 4554 N N . ASP B 1 88 ? -14.403 -17.972 13.093 1.00 28.01 88 ASP B N 1
ATOM 4555 C CA . ASP B 1 88 ? -14.987 -19.281 13.386 1.00 28.82 88 ASP B CA 1
ATOM 4556 C C . ASP B 1 88 ? -15.149 -19.457 14.892 1.00 28.87 88 ASP B C 1
ATOM 4557 O O . ASP B 1 88 ? -14.812 -20.500 15.469 1.00 25.22 88 ASP B O 1
ATOM 4566 N N . ASP B 1 89 ? -15.671 -18.400 15.510 1.00 29.37 89 ASP B N 1
ATOM 4567 C CA . ASP B 1 89 ? -15.947 -18.325 16.943 1.00 28.54 89 ASP B CA 1
ATOM 4568 C C . ASP B 1 89 ? -14.742 -18.559 17.862 1.00 27.48 89 ASP B C 1
ATOM 4569 O O . ASP B 1 89 ? -14.907 -18.944 19.011 1.00 31.73 89 ASP B O 1
ATOM 4578 N N . ARG B 1 90 ? -13.539 -18.323 17.373 1.00 20.49 90 ARG B N 1
ATOM 4579 C CA . ARG B 1 90 ? -12.366 -18.365 18.211 1.00 17.58 90 ARG B CA 1
ATOM 4580 C C . ARG B 1 90 ? -11.766 -16.990 18.300 1.00 19.94 90 ARG B C 1
ATOM 4581 O O . ARG B 1 90 ? -11.718 -16.263 17.302 1.00 20.18 90 ARG B O 1
ATOM 4602 N N . ARG B 1 91 ? -11.328 -16.637 19.500 1.00 17.95 91 ARG B N 1
ATOM 4603 C CA . ARG B 1 91 ? -10.755 -15.329 19.750 1.00 19.14 91 ARG B CA 1
ATOM 4604 C C . ARG B 1 91 ? -9.248 -15.381 19.483 1.00 17.51 91 ARG B C 1
ATOM 4605 O O . ARG B 1 91 ? -8.468 -15.940 20.296 1.00 18.95 91 ARG B O 1
ATOM 4626 N N . LEU B 1 92 ? -8.830 -14.871 18.317 1.00 15.40 92 LEU B N 1
ATOM 4627 C CA . LEU B 1 92 ? -7.422 -14.756 17.983 1.00 14.87 92 LEU B CA 1
ATOM 4628 C C . LEU B 1 92 ? -7.039 -13.288 17.971 1.00 14.12 92 LEU B C 1
ATOM 4629 O O . LEU B 1 92 ? -7.885 -12.443 18.315 1.00 12.24 92 LEU B O 1
ATOM 4645 N N . TYR B 1 93 ? -5.791 -12.972 17.631 1.00 11.67 93 TYR B N 1
ATOM 4646 C CA . TYR B 1 93 ? -5.310 -11.607 17.698 1.00 12.50 93 TYR B CA 1
ATOM 4647 C C . TYR B 1 93 ? -4.430 -11.322 16.490 1.00 14.40 93 TYR B C 1
ATOM 4648 O O . TYR B 1 93 ? -3.968 -12.234 15.810 1.00 11.54 93 TYR B O 1
ATOM 4666 N N . ALA B 1 94 ? -4.214 -10.043 16.223 1.00 11.87 94 ALA B N 1
ATOM 4667 C CA . ALA B 1 94 ? -3.329 -9.602 15.137 1.00 15.29 94 ALA B CA 1
ATOM 4668 C C . ALA B 1 94 ? -2.287 -8.604 15.653 1.00 12.91 94 ALA B C 1
ATOM 4669 O O . ALA B 1 94 ? -2.522 -7.903 16.638 1.00 14.60 94 ALA B O 1
ATOM 4676 N N . TRP B 1 95 ? -1.157 -8.511 14.978 1.00 14.26 95 TRP B N 1
ATOM 4677 C CA . TRP B 1 95 ? -0.077 -7.637 15.437 1.00 13.63 95 TRP B CA 1
ATOM 4678 C C . TRP B 1 95 ? -0.348 -6.143 15.208 1.00 13.13 95 TRP B C 1
ATOM 4679 O O . TRP B 1 95 ? 0.212 -5.298 15.909 1.00 15.50 95 TRP B O 1
ATOM 4700 N N . CYS B 1 96 ? -1.196 -5.817 14.253 1.00 12.40 96 CYS B N 1
ATOM 4701 C CA . CYS B 1 96 ? -1.532 -4.400 13.982 1.00 13.07 96 CYS B CA 1
ATOM 4702 C C . CYS B 1 96 ? -2.828 -4.243 13.208 1.00 12.26 96 CYS B C 1
ATOM 4703 O O . CYS B 1 96 ? -3.409 -5.224 12.716 1.00 11.80 96 CYS B O 1
ATOM 4711 N N . ALA B 1 97 ? -3.286 -3.009 13.084 1.00 13.82 97 ALA B N 1
ATOM 4712 C CA . ALA B 1 97 ? -4.551 -2.726 12.417 1.00 14.44 97 ALA B CA 1
ATOM 4713 C C . ALA B 1 97 ? -4.578 -3.237 10.978 1.00 13.81 97 ALA B C 1
ATOM 4714 O O . ALA B 1 97 ? -5.555 -3.811 10.528 1.00 11.97 97 ALA B O 1
ATOM 4721 N N . LEU B 1 98 ? -3.500 -3.008 10.246 1.00 13.56 98 LEU B N 1
ATOM 4722 C CA . LEU B 1 98 ? -3.492 -3.356 8.839 1.00 14.55 98 LEU B CA 1
ATOM 4723 C C . LEU B 1 98 ? -3.572 -4.851 8.662 1.00 12.49 98 LEU B C 1
ATOM 4724 O O . LEU B 1 98 ? -4.268 -5.332 7.756 1.00 13.93 98 LEU B O 1
ATOM 4740 N N . ASP B 1 99 ? -2.922 -5.596 9.551 1.00 15.77 99 ASP B N 1
ATOM 4741 C CA . ASP B 1 99 ? -2.992 -7.063 9.486 1.00 17.03 99 ASP B CA 1
ATOM 4742 C C . ASP B 1 99 ? -4.454 -7.570 9.538 1.00 17.02 99 ASP B C 1
ATOM 4743 O O . ASP B 1 99 ? -4.844 -8.514 8.851 1.00 16.36 99 ASP B O 1
ATOM 4752 N N . THR B 1 100 ? -5.271 -6.938 10.366 1.00 13.83 100 THR B N 1
ATOM 4753 C CA . THR B 1 100 ? -6.668 -7.376 10.471 1.00 12.81 100 THR B CA 1
ATOM 4754 C C . THR B 1 100 ? -7.440 -7.199 9.171 1.00 14.78 100 THR B C 1
ATOM 4755 O O . THR B 1 100 ? -8.453 -7.866 8.953 1.00 17.35 100 THR B O 1
ATOM 4766 N N . LEU B 1 101 ? -6.977 -6.289 8.303 1.00 13.54 101 LEU B N 1
ATOM 4767 C CA . LEU B 1 101 ? -7.640 -6.017 7.028 1.00 16.05 101 LEU B CA 1
ATOM 4768 C C . LEU B 1 101 ? -7.126 -6.966 5.940 1.00 16.65 101 LEU B C 1
ATOM 4769 O O . LEU B 1 101 ? -7.830 -7.229 4.975 1.00 18.93 101 LEU B O 1
ATOM 4785 N N . ILE B 1 102 ? -5.917 -7.467 6.147 1.00 17.20 102 ILE B N 1
ATOM 4786 C CA . ILE B 1 102 ? -5.249 -8.350 5.186 1.00 17.38 102 ILE B CA 1
ATOM 4787 C C . ILE B 1 102 ? -5.659 -9.812 5.313 1.00 18.85 102 ILE B C 1
ATOM 4788 O O . ILE B 1 102 ? -5.923 -10.494 4.302 1.00 19.45 102 ILE B O 1
ATOM 4804 N N . PHE B 1 103 ? -5.680 -10.314 6.540 1.00 15.82 103 PHE B N 1
ATOM 4805 C CA . PHE B 1 103 ? -5.781 -11.754 6.743 1.00 18.59 103 PHE B CA 1
ATOM 4806 C C . PHE B 1 103 ? -7.060 -12.431 6.246 1.00 19.30 103 PHE B C 1
ATOM 4807 O O . PHE B 1 103 ? -6.966 -13.563 5.783 1.00 21.54 103 PHE B O 1
ATOM 4824 N N . PRO B 1 104 ? -8.240 -11.776 6.316 1.00 16.60 104 PRO B N 1
ATOM 4825 C CA . PRO B 1 104 ? -9.458 -12.480 5.886 1.00 18.61 104 PRO B CA 1
ATOM 4826 C C . PRO B 1 104 ? -9.369 -13.033 4.451 1.00 21.67 104 PRO B C 1
ATOM 4827 O O . PRO B 1 104 ? -9.792 -14.157 4.200 1.00 24.25 104 PRO B O 1
ATOM 4838 N N . ALA B 1 105 ? -8.793 -12.270 3.538 1.00 21.56 105 ALA B N 1
ATOM 4839 C CA . ALA B 1 105 ? -8.678 -12.704 2.156 1.00 26.69 105 ALA B CA 1
ATOM 4840 C C . ALA B 1 105 ? -7.728 -13.890 2.018 1.00 25.98 105 ALA B C 1
ATOM 4841 O O . ALA B 1 105 ? -7.906 -14.737 1.131 1.00 30.02 105 ALA B O 1
ATOM 4848 N N . LEU B 1 106 ? -6.722 -13.941 2.875 1.00 23.39 106 LEU B N 1
ATOM 4849 C CA . LEU B 1 106 ? -5.725 -15.011 2.802 1.00 20.41 106 LEU B CA 1
ATOM 4850 C C . LEU B 1 106 ? -6.183 -16.319 3.435 1.00 25.83 106 LEU B C 1
ATOM 4851 O O . LEU B 1 106 ? -5.795 -17.400 2.959 1.00 25.65 106 LEU B O 1
ATOM 4867 N N . ILE B 1 107 ? -7.002 -16.240 4.483 1.00 24.35 107 ILE B N 1
ATOM 4868 C CA . ILE B 1 107 ? -7.486 -17.449 5.140 1.00 27.33 107 ILE B CA 1
ATOM 4869 C C . ILE B 1 107 ? -8.872 -17.857 4.633 1.00 26.93 107 ILE B C 1
ATOM 4870 O O . ILE B 1 107 ? -9.352 -18.959 4.934 1.00 31.60 107 ILE B O 1
ATOM 4886 N N . GLY B 1 108 ? -9.518 -16.980 3.869 1.00 25.54 108 GLY B N 1
ATOM 4887 C CA . GLY B 1 108 ? -10.783 -17.297 3.228 1.00 29.51 108 GLY B CA 1
ATOM 4888 C C . GLY B 1 108 ? -11.986 -17.277 4.144 1.00 27.28 108 GLY B C 1
ATOM 4889 O O . GLY B 1 108 ? -12.977 -17.957 3.878 1.00 35.73 108 GLY B O 1
ATOM 4893 N N . ARG B 1 109 ? -11.913 -16.489 5.213 1.00 29.63 109 ARG B N 1
ATOM 4894 C CA . ARG B 1 109 ? -12.999 -16.429 6.182 1.00 28.39 109 ARG B CA 1
ATOM 4895 C C . ARG B 1 109 ? -13.224 -15.000 6.635 1.00 28.48 109 ARG B C 1
ATOM 4896 O O . ARG B 1 109 ? -12.343 -14.167 6.536 1.00 27.84 109 ARG B O 1
ATOM 4917 N N . THR B 1 110 ? -14.420 -14.735 7.138 1.00 26.27 110 THR B N 1
ATOM 4918 C CA . THR B 1 110 ? -14.761 -13.413 7.635 1.00 22.70 110 THR B CA 1
ATOM 4919 C C . THR B 1 110 ? -14.393 -13.283 9.107 1.00 22.24 110 THR B C 1
ATOM 4920 O O . THR B 1 110 ? -14.620 -14.208 9.916 1.00 23.11 110 THR B O 1
ATOM 4931 N N . ALA B 1 111 ? -13.809 -12.136 9.440 1.00 19.09 111 ALA B N 1
ATOM 4932 C CA . ALA B 1 111 ? -13.337 -11.866 10.786 1.00 18.88 111 ALA B CA 1
ATOM 4933 C C . ALA B 1 111 ? -14.144 -10.725 11.426 1.00 15.95 111 ALA B C 1
ATOM 4934 O O . ALA B 1 111 ? -14.515 -9.764 10.753 1.00 18.31 111 ALA B O 1
ATOM 4941 N N . ARG B 1 112 ? -14.382 -10.848 12.729 1.00 17.75 112 ARG B N 1
ATOM 4942 C CA . ARG B 1 112 ? -14.933 -9.759 13.518 1.00 19.30 112 ARG B CA 1
ATOM 4943 C C . ARG B 1 112 ? -13.799 -9.165 14.323 1.00 17.87 112 ARG B C 1
ATOM 4944 O O . ARG B 1 112 ? -13.169 -9.811 15.150 1.00 14.39 112 ARG B O 1
ATOM 4965 N N . VAL B 1 113 ? -13.493 -7.919 14.008 1.00 15.30 113 VAL B N 1
ATOM 4966 C CA . VAL B 1 113 ? -12.281 -7.271 14.496 1.00 14.29 113 VAL B CA 1
ATOM 4967 C C . VAL B 1 113 ? -12.678 -6.249 15.531 1.00 15.79 113 VAL B C 1
ATOM 4968 O O . VAL B 1 113 ? -13.680 -5.546 15.364 1.00 16.33 113 VAL B O 1
ATOM 4981 N N . SER B 1 114 ? -11.914 -6.168 16.610 1.00 15.43 114 SER B N 1
ATOM 4982 C CA . SER B 1 114 ? -12.170 -5.088 17.563 1.00 18.16 114 SER B CA 1
ATOM 4983 C C . SER B 1 114 ? -10.899 -4.618 18.236 1.00 16.88 114 SER B C 1
ATOM 4984 O O . SER B 1 114 ? -9.924 -5.334 18.381 1.00 17.18 114 SER B O 1
ATOM 4992 N N . SER B 1 115 ? -10.908 -3.353 18.584 1.00 12.31 115 SER B N 1
ATOM 4993 C CA . SER B 1 115 ? -9.753 -2.718 19.169 1.00 12.45 115 SER B CA 1
ATOM 4994 C C . SER B 1 115 ? -10.220 -1.473 19.905 1.00 16.14 115 SER B C 1
ATOM 4995 O O . SER B 1 115 ? -11.414 -1.312 20.224 1.00 16.02 115 SER B O 1
ATOM 5003 N N . HIS B 1 116 ? -9.253 -0.626 20.222 1.00 13.81 116 HIS B N 1
ATOM 5004 C CA . HIS B 1 116 ? -9.540 0.694 20.759 1.00 16.47 116 HIS B CA 1
ATOM 5005 C C . HIS B 1 116 ? -8.783 1.736 19.990 1.00 14.84 116 HIS B C 1
ATOM 5006 O O . HIS B 1 116 ? -7.662 1.496 19.535 1.00 17.10 116 HIS B O 1
ATOM 5020 N N . CYS B 1 117 ? -9.390 2.916 19.927 1.00 13.55 117 CYS B N 1
ATOM 5021 C CA . CYS B 1 117 ? -8.750 4.077 19.338 1.00 14.51 117 CYS B CA 1
ATOM 5022 C C . CYS B 1 117 ? -7.431 4.337 20.068 1.00 14.76 117 CYS B C 1
ATOM 5023 O O . CYS B 1 117 ? -7.393 4.417 21.293 1.00 16.92 117 CYS B O 1
ATOM 5031 N N . ALA B 1 118 ? -6.325 4.434 19.328 1.00 13.59 118 ALA B N 1
ATOM 5032 C CA . ALA B 1 118 ? -5.021 4.635 19.955 1.00 12.35 118 ALA B CA 1
ATOM 5033 C C . ALA B 1 118 ? -4.870 6.011 20.610 1.00 15.72 118 ALA B C 1
ATOM 5034 O O . ALA B 1 118 ? -3.965 6.210 21.419 1.00 21.01 118 ALA B O 1
ATOM 5041 N N . ALA B 1 119 ? -5.716 6.951 20.215 1.00 15.96 119 ALA B N 1
ATOM 5042 C CA . ALA B 1 119 ? -5.700 8.294 20.784 1.00 19.35 119 ALA B CA 1
ATOM 5043 C C . ALA B 1 119 ? -6.568 8.408 22.024 1.00 23.34 119 ALA B C 1
ATOM 5044 O O . ALA B 1 119 ? -6.073 8.823 23.083 1.00 20.11 119 ALA B O 1
ATOM 5051 N N . THR B 1 120 ? -7.845 8.037 21.866 1.00 21.54 120 THR B N 1
ATOM 5052 C CA . THR B 1 120 ? -8.912 8.315 22.827 1.00 21.39 120 THR B CA 1
ATOM 5053 C C . THR B 1 120 ? -9.293 7.111 23.670 1.00 20.44 120 THR B C 1
ATOM 5054 O O . THR B 1 120 ? -9.963 7.246 24.703 1.00 20.38 120 THR B O 1
ATOM 5065 N N . GLY B 1 121 ? -8.919 5.916 23.213 1.00 13.65 121 GLY B N 1
ATOM 5066 C CA . GLY B 1 121 ? -9.280 4.697 23.888 1.00 17.49 121 GLY B CA 1
ATOM 5067 C C . GLY B 1 121 ? -10.700 4.207 23.612 1.00 16.79 121 GLY B C 1
ATOM 5068 O O . GLY B 1 121 ? -11.107 3.177 24.171 1.00 18.80 121 GLY B O 1
ATOM 5072 N N . ALA B 1 122 ? -11.464 4.919 22.788 1.00 15.10 122 ALA B N 1
ATOM 5073 C CA . ALA B 1 122 ? -12.833 4.495 22.451 1.00 16.88 122 ALA B CA 1
ATOM 5074 C C . ALA B 1 122 ? -12.844 3.130 21.733 1.00 17.99 122 ALA B C 1
ATOM 5075 O O . ALA B 1 122 ? -11.920 2.800 21.001 1.00 16.19 122 ALA B O 1
ATOM 5082 N N . PRO B 1 123 ? -13.887 2.323 21.966 1.00 14.36 123 PRO B N 1
ATOM 5083 C CA . PRO B 1 123 ? -13.943 1.029 21.270 1.00 16.20 123 PRO B CA 1
ATOM 5084 C C . PRO B 1 123 ? -14.181 1.211 19.776 1.00 17.43 123 PRO B C 1
ATOM 5085 O O . PRO B 1 123 ? -14.925 2.101 19.366 1.00 19.39 123 PRO B O 1
ATOM 5096 N N . VAL B 1 124 ? -13.489 0.410 18.967 1.00 13.48 124 VAL B N 1
ATOM 5097 C CA . VAL B 1 124 ? -13.726 0.375 17.536 1.00 14.58 124 VAL B CA 1
ATOM 5098 C C . VAL B 1 124 ? -13.957 -1.084 17.147 1.00 15.16 124 VAL B C 1
ATOM 5099 O O . VAL B 1 124 ? -13.471 -2.010 17.805 1.00 16.61 124 VAL B O 1
ATOM 5112 N N . SER B 1 125 ? -14.724 -1.274 16.090 1.00 12.24 125 SER B N 1
ATOM 5113 C CA . SER B 1 125 ? -14.957 -2.632 15.601 1.00 14.36 125 SER B CA 1
ATOM 5114 C C . SER B 1 125 ? -15.305 -2.611 14.115 1.00 16.63 125 SER B C 1
ATOM 5115 O O . SER B 1 125 ? -15.752 -1.592 13.547 1.00 17.47 125 SER B O 1
ATOM 5123 N N . LEU B 1 126 ? -15.012 -3.716 13.442 1.00 16.86 126 LEU B N 1
ATOM 5124 C CA . LEU B 1 126 ? -15.501 -3.867 12.092 1.00 18.46 126 LEU B CA 1
ATOM 5125 C C . LEU B 1 126 ? -15.581 -5.337 11.739 1.00 18.69 126 LEU B C 1
ATOM 5126 O O . LEU B 1 126 ? -15.086 -6.185 12.470 1.00 18.64 126 LEU B O 1
ATOM 5142 N N . THR B 1 127 ? -16.264 -5.620 10.644 1.00 18.47 127 THR B N 1
ATOM 5143 C CA . THR B 1 127 ? -16.352 -6.963 10.105 1.00 18.18 127 THR B CA 1
ATOM 5144 C C . THR B 1 127 ? -15.633 -6.947 8.782 1.00 20.92 127 THR B C 1
ATOM 5145 O O . THR B 1 127 ? -15.929 -6.103 7.937 1.00 21.95 127 THR B O 1
ATOM 5156 N N . VAL B 1 128 ? -14.686 -7.862 8.617 1.00 19.17 128 VAL B N 1
ATOM 5157 C CA . VAL B 1 128 ? -13.811 -7.871 7.440 1.00 21.30 128 VAL B CA 1
ATOM 5158 C C . VAL B 1 128 ? -13.948 -9.198 6.738 1.00 20.46 128 VAL B C 1
ATOM 5159 O O . VAL B 1 128 ? -13.618 -10.236 7.296 1.00 19.17 128 VAL B O 1
ATOM 5172 N N . SER B 1 129 ? -14.486 -9.169 5.526 1.00 24.86 129 SER B N 1
ATOM 5173 C CA . SER B 1 129 ? -14.564 -10.377 4.685 1.00 23.63 129 SER B CA 1
ATOM 5174 C C . SER B 1 129 ? -13.397 -10.403 3.706 1.00 23.45 129 SER B C 1
ATOM 5175 O O . SER B 1 129 ? -12.628 -9.443 3.604 1.00 24.36 129 SER B O 1
ATOM 5183 N N . PRO B 1 130 ? -13.267 -11.501 2.957 1.00 28.58 130 PRO B N 1
ATOM 5184 C CA . PRO B 1 130 ? -12.224 -11.585 1.931 1.00 31.13 130 PRO B CA 1
ATOM 5185 C C . PRO B 1 130 ? -12.354 -10.513 0.856 1.00 32.68 130 PRO B C 1
ATOM 5186 O O . PRO B 1 130 ? -11.357 -10.179 0.211 1.00 34.97 130 PRO B O 1
ATOM 5197 N N . SER B 1 131 ? -13.558 -9.965 0.691 1.00 30.82 131 SER B N 1
ATOM 5198 C CA . SER B 1 131 ? -13.850 -9.075 -0.422 1.00 31.73 131 SER B CA 1
ATOM 5199 C C . SER B 1 131 ? -13.981 -7.603 -0.032 1.00 31.82 131 SER B C 1
ATOM 5200 O O . SER B 1 131 ? -13.657 -6.731 -0.829 1.00 32.86 131 SER B O 1
ATOM 5208 N N . GLU B 1 132 ? -14.480 -7.308 1.170 1.00 34.61 132 GLU B N 1
ATOM 5209 C CA . GLU B 1 132 ? -14.514 -5.915 1.630 1.00 32.04 132 GLU B CA 1
ATOM 5210 C C . GLU B 1 132 ? -14.895 -5.855 3.112 1.00 27.45 132 GLU B C 1
ATOM 5211 O O . GLU B 1 132 ? -15.091 -6.884 3.759 1.00 26.32 132 GLU B O 1
ATOM 5223 N N . ILE B 1 133 ? -14.970 -4.648 3.652 1.00 27.60 133 ILE B N 1
ATOM 5224 C CA . ILE B 1 133 ? -15.331 -4.492 5.051 1.00 30.98 133 ILE B CA 1
ATOM 5225 C C . ILE B 1 133 ? -16.798 -4.100 5.191 1.00 33.94 133 ILE B C 1
ATOM 5226 O O . ILE B 1 133 ? -17.404 -3.510 4.295 1.00 30.05 133 ILE B O 1
ATOM 5242 N N . GLN B 1 134 ? -17.352 -4.469 6.334 1.00 32.68 134 GLN B N 1
ATOM 5243 C CA . GLN B 1 134 ? -18.696 -4.070 6.734 1.00 34.35 134 GLN B CA 1
ATOM 5244 C C . GLN B 1 134 ? -18.714 -3.660 8.208 1.00 27.21 134 GLN B C 1
ATOM 5245 O O . GLN B 1 134 ? -17.748 -3.866 8.947 1.00 31.72 134 GLN B O 1
ATOM 5259 N N . ALA B 1 135 ? -19.804 -3.031 8.621 1.00 35.98 135 ALA B N 1
ATOM 5260 C CA . ALA B 1 135 ? -20.064 -2.805 10.032 1.00 35.07 135 ALA B CA 1
ATOM 5261 C C . ALA B 1 135 ? -18.991 -1.949 10.708 1.00 26.42 135 ALA B C 1
ATOM 5262 O O . ALA B 1 135 ? -18.599 -2.204 11.864 1.00 28.51 135 ALA B O 1
ATOM 5269 N N . VAL B 1 136 ? -18.494 -0.953 9.983 1.00 22.59 136 VAL B N 1
ATOM 5270 C CA . VAL B 1 136 ? -17.422 -0.115 10.491 1.00 20.50 136 VAL B CA 1
ATOM 5271 C C . VAL B 1 136 ? -17.962 0.801 11.578 1.00 20.37 136 VAL B C 1
ATOM 5272 O O . VAL B 1 136 ? -18.800 1.644 11.314 1.00 21.96 136 VAL B O 1
ATOM 5285 N N . GLU B 1 137 ? -17.486 0.600 12.798 1.00 19.04 137 GLU B N 1
ATOM 5286 C CA . GLU B 1 137 ? -17.983 1.331 13.964 1.00 22.77 137 GLU B CA 1
ATOM 5287 C C . GLU B 1 137 ? -16.817 1.927 14.733 1.00 19.11 137 GLU B C 1
ATOM 5288 O O . GLU B 1 137 ? -16.064 1.208 15.345 1.00 19.70 137 GLU B O 1
ATOM 5300 N N . PRO B 1 138 ? -16.655 3.252 14.717 1.00 17.10 138 PRO B N 1
ATOM 5301 C CA . PRO B 1 138 ? -17.409 4.302 14.046 1.00 20.23 138 PRO B CA 1
ATOM 5302 C C . PRO B 1 138 ? -17.125 4.339 12.550 1.00 22.20 138 PRO B C 1
ATOM 5303 O O . PRO B 1 138 ? -16.054 3.901 12.108 1.00 20.42 138 PRO B O 1
ATOM 5314 N N . ALA B 1 139 ? -18.054 4.867 11.767 1.00 22.53 139 ALA B N 1
ATOM 5315 C CA . ALA B 1 139 ? -17.911 4.796 10.308 1.00 21.16 139 ALA B CA 1
ATOM 5316 C C . ALA B 1 139 ? -16.719 5.605 9.804 1.00 20.04 139 ALA B C 1
ATOM 5317 O O . ALA B 1 139 ? -16.167 5.302 8.750 1.00 23.52 139 ALA B O 1
ATOM 5324 N N . GLY B 1 140 ? -16.318 6.636 10.550 1.00 18.82 140 GLY B N 1
ATOM 5325 C CA . GLY B 1 140 ? -15.196 7.463 10.124 1.00 22.49 140 GLY B CA 1
ATOM 5326 C C . GLY B 1 140 ? -13.838 6.955 10.576 1.00 17.41 140 GLY B C 1
ATOM 5327 O O . GLY B 1 140 ? -12.870 7.710 10.607 1.00 18.85 140 GLY B O 1
ATOM 5331 N N . MET B 1 141 ? -13.776 5.676 10.962 1.00 17.73 141 MET B N 1
ATOM 5332 C CA . MET B 1 141 ? -12.554 5.054 11.456 1.00 17.80 141 MET B CA 1
ATOM 5333 C C . MET B 1 141 ? -11.383 5.277 10.516 1.00 16.62 141 MET B C 1
ATOM 5334 O O . MET B 1 141 ? -11.549 5.253 9.295 1.00 14.58 141 MET B O 1
ATOM 5348 N N . ALA B 1 142 ? -10.217 5.494 11.119 1.00 15.44 142 ALA B N 1
ATOM 5349 C CA . ALA B 1 142 ? -8.970 5.717 10.402 1.00 14.87 142 ALA B CA 1
ATOM 5350 C C . ALA B 1 142 ? -7.874 4.769 10.882 1.00 14.02 142 ALA B C 1
ATOM 5351 O O . ALA B 1 142 ? -7.995 4.098 11.918 1.00 12.64 142 ALA B O 1
ATOM 5358 N N . VAL B 1 143 ? -6.780 4.730 10.117 1.00 12.52 143 VAL B N 1
ATOM 5359 C CA . VAL B 1 143 ? -5.636 3.878 10.353 1.00 15.11 143 VAL B CA 1
ATOM 5360 C C . VAL B 1 143 ? -4.363 4.681 10.171 1.00 15.85 143 VAL B C 1
ATOM 5361 O O . VAL B 1 143 ? -4.287 5.491 9.249 1.00 15.21 143 VAL B O 1
ATOM 5374 N N . SER B 1 144 ? -3.370 4.463 11.024 1.00 12.04 144 SER B N 1
ATOM 5375 C CA . SER B 1 144 ? -2.030 5.026 10.821 1.00 13.26 144 SER B CA 1
ATOM 5376 C C . SER B 1 144 ? -1.140 4.043 10.085 1.00 14.75 144 SER B C 1
ATOM 5377 O O . SER B 1 144 ? -1.214 2.834 10.271 1.00 13.78 144 SER B O 1
ATOM 5385 N N . LEU B 1 145 ? -0.309 4.590 9.215 1.00 14.83 145 LEU B N 1
ATOM 5386 C CA . LEU B 1 145 ? 0.682 3.834 8.473 1.00 14.87 145 LEU B CA 1
ATOM 5387 C C . LEU B 1 145 ? 2.055 4.488 8.662 1.00 18.66 145 LEU B C 1
ATOM 5388 O O . LEU B 1 145 ? 2.137 5.714 8.843 1.00 17.28 145 LEU B O 1
ATOM 5404 N N . VAL B 1 146 ? 3.124 3.693 8.597 1.00 16.96 146 VAL B N 1
ATOM 5405 C CA . VAL B 1 146 ? 4.484 4.239 8.672 1.00 19.32 146 VAL B CA 1
ATOM 5406 C C . VAL B 1 146 ? 5.311 3.564 7.619 1.00 24.17 146 VAL B C 1
ATOM 5407 O O . VAL B 1 146 ? 4.947 2.505 7.120 1.00 19.27 146 VAL B O 1
ATOM 5420 N N . LEU B 1 147 ? 6.427 4.196 7.308 1.00 26.99 147 LEU B N 1
ATOM 5421 C CA . LEU B 1 147 ? 7.386 3.626 6.388 1.00 32.11 147 LEU B CA 1
ATOM 5422 C C . LEU B 1 147 ? 8.529 3.033 7.160 1.00 37.60 147 LEU B C 1
ATOM 5423 O O . LEU B 1 147 ? 9.472 3.770 7.472 1.00 42.03 147 LEU B O 1
ATOM 5439 N N . PRO B 1 148 ? 8.482 1.705 7.414 1.00 50.70 148 PRO B N 1
ATOM 5440 C CA . PRO B 1 148 ? 9.386 0.989 8.327 1.00 50.88 148 PRO B CA 1
ATOM 5441 C C . PRO B 1 148 ? 10.685 1.715 8.668 1.00 56.63 148 PRO B C 1
ATOM 5442 O O . PRO B 1 148 ? 10.925 1.933 9.859 1.00 55.21 148 PRO B O 1
ATOM 5453 N N . GLN B 1 149 ? 11.431 2.120 7.632 1.00 102.40 149 GLN B N 1
ATOM 5454 C CA . GLN B 1 149 ? 12.867 2.475 7.666 1.00 103.27 149 GLN B CA 1
ATOM 5455 C C . GLN B 1 149 ? 13.655 1.166 7.491 1.00 103.45 149 GLN B C 1
ATOM 5456 O O . GLN B 1 149 ? 13.048 0.104 7.348 1.00 102.90 149 GLN B O 1
ATOM 5470 N N . GLU B 1 150 ? 14.989 1.234 7.476 1.00 68.48 150 GLU B N 1
ATOM 5471 C CA . GLU B 1 150 ? 15.820 0.032 7.309 1.00 68.77 150 GLU B CA 1
ATOM 5472 C C . GLU B 1 150 ? 15.389 -1.090 8.288 1.00 67.95 150 GLU B C 1
ATOM 5473 O O . GLU B 1 150 ? 15.213 -2.237 7.867 1.00 67.74 150 GLU B O 1
ATOM 5485 N N . ALA B 1 151 ? 15.240 -0.756 9.575 1.00 49.28 151 ALA B N 1
ATOM 5486 C CA . ALA B 1 151 ? 14.377 -1.491 10.525 1.00 48.37 151 ALA B CA 1
ATOM 5487 C C . ALA B 1 151 ? 14.600 -3.011 10.744 1.00 48.17 151 ALA B C 1
ATOM 5488 O O . ALA B 1 151 ? 14.397 -3.809 9.833 1.00 48.12 151 ALA B O 1
ATOM 5495 N N . ALA B 1 152 ? 14.910 -3.409 11.980 1.00 47.48 152 ALA B N 1
ATOM 5496 C CA . ALA B 1 152 ? 15.250 -4.811 12.291 1.00 47.41 152 ALA B CA 1
ATOM 5497 C C . ALA B 1 152 ? 14.059 -5.741 12.438 1.00 46.55 152 ALA B C 1
ATOM 5498 O O . ALA B 1 152 ? 14.023 -6.830 11.874 1.00 46.50 152 ALA B O 1
ATOM 5505 N N . ASP B 1 153 ? 13.090 -5.312 13.223 1.00 46.53 153 ASP B N 1
ATOM 5506 C CA . ASP B 1 153 ? 12.021 -6.179 13.650 1.00 37.89 153 ASP B CA 1
ATOM 5507 C C . ASP B 1 153 ? 10.690 -5.589 13.151 1.00 36.72 153 ASP B C 1
ATOM 5508 O O . ASP B 1 153 ? 10.434 -4.409 13.391 1.00 34.88 153 ASP B O 1
ATOM 5517 N N . VAL B 1 154 ? 9.890 -6.364 12.409 1.00 29.40 154 VAL B N 1
ATOM 5518 C CA . VAL B 1 154 ? 8.662 -5.821 11.790 1.00 27.45 154 VAL B CA 1
ATOM 5519 C C . VAL B 1 154 ? 7.687 -5.281 12.828 1.00 26.73 154 VAL B C 1
ATOM 5520 O O . VAL B 1 154 ? 6.976 -4.290 12.594 1.00 20.88 154 VAL B O 1
ATOM 5533 N N . ARG B 1 155 ? 7.608 -5.936 13.971 1.00 27.23 155 ARG B N 1
ATOM 5534 C CA . ARG B 1 155 ? 6.706 -5.440 15.001 1.00 26.43 155 ARG B CA 1
ATOM 5535 C C . ARG B 1 155 ? 7.165 -4.110 15.553 1.00 29.90 155 ARG B C 1
ATOM 5536 O O . ARG B 1 155 ? 6.365 -3.178 15.725 1.00 26.09 155 ARG B O 1
ATOM 5557 N N . GLN B 1 156 ? 8.448 -4.001 15.845 1.00 33.18 156 GLN B N 1
ATOM 5558 C CA . GLN B 1 156 ? 8.924 -2.779 16.449 1.00 34.36 156 GLN B CA 1
ATOM 5559 C C . GLN B 1 156 ? 8.953 -1.641 15.463 1.00 35.07 156 GLN B C 1
ATOM 5560 O O . GLN B 1 156 ? 8.741 -0.492 15.837 1.00 40.24 156 GLN B O 1
ATOM 5574 N N . SER B 1 157 ? 9.212 -1.952 14.208 1.00 26.57 157 SER B N 1
ATOM 5575 C CA . SER B 1 157 ? 9.398 -0.892 13.227 1.00 33.36 157 SER B CA 1
ATOM 5576 C C . SER B 1 157 ? 8.110 -0.464 12.538 1.00 31.67 157 SER B C 1
ATOM 5577 O O . SER B 1 157 ? 7.960 0.715 12.171 1.00 31.30 157 SER B O 1
ATOM 5585 N N . PHE B 1 158 ? 7.188 -1.413 12.363 1.00 21.29 158 PHE B N 1
ATOM 5586 C CA . PHE B 1 158 ? 5.961 -1.146 11.631 1.00 18.37 158 PHE B CA 1
ATOM 5587 C C . PHE B 1 158 ? 4.735 -1.392 12.499 1.00 18.25 158 PHE B C 1
ATOM 5588 O O . PHE B 1 158 ? 3.954 -0.477 12.762 1.00 17.71 158 PHE B O 1
ATOM 5605 N N . CYS B 1 159 ? 4.551 -2.615 12.964 1.00 19.39 159 CYS B N 1
ATOM 5606 C CA . CYS B 1 159 ? 3.261 -2.977 13.564 1.00 18.57 159 CYS B CA 1
ATOM 5607 C C . CYS B 1 159 ? 2.867 -2.130 14.755 1.00 15.75 159 CYS B C 1
ATOM 5608 O O . CYS B 1 159 ? 1.703 -1.756 14.890 1.00 15.16 159 CYS B O 1
ATOM 5616 N N . CYS B 1 160 ? 3.828 -1.813 15.618 1.00 18.72 160 CYS B N 1
ATOM 5617 C CA . CYS B 1 160 ? 3.510 -1.075 16.825 1.00 19.10 160 CYS B CA 1
ATOM 5618 C C . CYS B 1 160 ? 3.098 0.390 16.589 1.00 18.82 160 CYS B C 1
ATOM 5619 O O . CYS B 1 160 ? 2.676 1.062 17.543 1.00 22.02 160 CYS B O 1
ATOM 5627 N N . HIS B 1 161 ? 3.187 0.879 15.350 1.00 15.59 161 HIS B N 1
ATOM 5628 C CA . HIS B 1 161 ? 2.728 2.236 15.013 1.00 15.64 161 HIS B CA 1
ATOM 5629 C C . HIS B 1 161 ? 1.489 2.267 14.089 1.00 13.87 161 HIS B C 1
ATOM 5630 O O . HIS B 1 161 ? 1.078 3.329 13.610 1.00 15.50 161 HIS B O 1
ATOM 5644 N N . VAL B 1 162 ? 0.937 1.096 13.805 1.00 16.51 162 VAL B N 1
ATOM 5645 C CA . VAL B 1 162 ? -0.149 0.945 12.856 1.00 10.95 162 VAL B CA 1
ATOM 5646 C C . VAL B 1 162 ? -1.430 0.577 13.632 1.00 13.85 162 VAL B C 1
ATOM 5647 O O . VAL B 1 162 ? -1.666 -0.573 13.989 1.00 13.80 162 VAL B O 1
ATOM 5660 N N . HIS B 1 163 ? -2.190 1.625 13.940 1.00 14.92 163 HIS B N 1
ATOM 5661 C CA . HIS B 1 163 ? -3.362 1.577 14.826 1.00 12.36 163 HIS B CA 1
ATOM 5662 C C . HIS B 1 163 ? -4.668 1.916 14.141 1.00 13.39 163 HIS B C 1
ATOM 5663 O O . HIS B 1 163 ? -4.685 2.501 13.049 1.00 12.79 163 HIS B O 1
ATOM 5677 N N . PHE B 1 164 ? -5.769 1.613 14.820 1.00 11.35 164 PHE B N 1
ATOM 5678 C CA . PHE B 1 164 ? -7.069 2.178 14.483 1.00 10.50 164 PHE B CA 1
ATOM 5679 C C . PHE B 1 164 ? -7.327 3.439 15.315 1.00 13.38 164 PHE B C 1
ATOM 5680 O O . PHE B 1 164 ? -6.855 3.536 16.461 1.00 14.40 164 PHE B O 1
ATOM 5697 N N . PHE B 1 165 ? -8.094 4.357 14.739 1.00 10.63 165 PHE B N 1
ATOM 5698 C CA . PHE B 1 165 ? -8.516 5.592 15.385 1.00 11.70 165 PHE B CA 1
ATOM 5699 C C . PHE B 1 165 ? -9.978 5.816 15.108 1.00 16.35 165 PHE B C 1
ATOM 5700 O O . PHE B 1 165 ? -10.508 5.385 14.087 1.00 18.81 165 PHE B O 1
ATOM 5717 N N . ALA B 1 166 ? -10.635 6.535 16.013 1.00 17.78 166 ALA B N 1
ATOM 5718 C CA . ALA B 1 166 ? -12.056 6.760 15.877 1.00 18.06 166 ALA B CA 1
ATOM 5719 C C . ALA B 1 166 ? -12.438 7.652 14.681 1.00 18.41 166 ALA B C 1
ATOM 5720 O O . ALA B 1 166 ? -13.542 7.571 14.136 1.00 19.50 166 ALA B O 1
ATOM 5727 N N . SER B 1 167 ? -11.529 8.530 14.269 1.00 16.81 167 SER B N 1
ATOM 5728 C CA . SER B 1 167 ? -11.793 9.412 13.154 1.00 19.82 167 SER B CA 1
ATOM 5729 C C . SER B 1 167 ? -10.505 9.889 12.519 1.00 16.76 167 SER B C 1
ATOM 5730 O O . SER B 1 167 ? -9.426 9.790 13.113 1.00 17.42 167 SER B O 1
ATOM 5738 N N . VAL B 1 168 ? -10.609 10.444 11.312 1.00 18.35 168 VAL B N 1
ATOM 5739 C CA . VAL B 1 168 ? -9.433 10.941 10.635 1.00 23.54 168 VAL B CA 1
ATOM 5740 C C . VAL B 1 168 ? -8.868 12.170 11.361 1.00 18.60 168 VAL B C 1
ATOM 5741 O O . VAL B 1 168 ? -7.695 12.231 11.586 1.00 18.24 168 VAL B O 1
ATOM 5754 N N . PRO B 1 169 ? -9.707 13.143 11.749 1.00 18.44 169 PRO B N 1
ATOM 5755 C CA . PRO B 1 169 ? -9.060 14.256 12.472 1.00 21.60 169 PRO B CA 1
ATOM 5756 C C . PRO B 1 169 ? -8.471 13.888 13.856 1.00 22.07 169 PRO B C 1
ATOM 5757 O O . PRO B 1 169 ? -7.436 14.431 14.234 1.00 23.79 169 PRO B O 1
ATOM 5768 N N . THR B 1 170 ? -9.106 12.972 14.580 1.00 18.06 170 THR B N 1
ATOM 5769 C CA . THR B 1 170 ? -8.516 12.413 15.805 1.00 19.51 170 THR B CA 1
ATOM 5770 C C . THR B 1 170 ? -7.131 11.845 15.530 1.00 16.27 170 THR B C 1
ATOM 5771 O O . THR B 1 170 ? -6.164 12.107 16.257 1.00 17.34 170 THR B O 1
ATOM 5782 N N . ALA B 1 171 ? -7.035 11.074 14.454 1.00 15.35 171 ALA B N 1
ATOM 5783 C CA . ALA B 1 171 ? -5.784 10.448 14.078 1.00 16.13 171 ALA B CA 1
ATOM 5784 C C . ALA B 1 171 ? -4.731 11.482 13.644 1.00 17.24 171 ALA B C 1
ATOM 5785 O O . ALA B 1 171 ? -3.541 11.346 13.964 1.00 17.62 171 ALA B O 1
ATOM 5792 N N . GLU B 1 172 ? -5.165 12.498 12.908 1.00 19.41 172 GLU B N 1
ATOM 5793 C CA . GLU B 1 172 ? -4.253 13.560 12.476 1.00 22.26 172 GLU B CA 1
ATOM 5794 C C . GLU B 1 172 ? -3.695 14.342 13.665 1.00 20.20 172 GLU B C 1
ATOM 5795 O O . GLU B 1 172 ? -2.513 14.651 13.688 1.00 21.38 172 GLU B O 1
ATOM 5807 N N . ASP B 1 173 ? -4.533 14.656 14.649 1.00 18.73 173 ASP B N 1
ATOM 5808 C CA . ASP B 1 173 ? -4.055 15.303 15.874 1.00 22.28 173 ASP B CA 1
ATOM 5809 C C . ASP B 1 173 ? -3.014 14.441 16.589 1.00 18.92 173 ASP B C 1
ATOM 5810 O O . ASP B 1 173 ? -1.969 14.909 17.022 1.00 18.45 173 ASP B O 1
ATOM 5819 N N . TRP B 1 174 ? -3.329 13.167 16.702 1.00 17.92 174 TRP B N 1
ATOM 5820 C CA . TRP B 1 174 ? -2.406 12.191 17.270 1.00 17.61 174 TRP B CA 1
ATOM 5821 C C . TRP B 1 174 ? -1.077 12.171 16.521 1.00 16.59 174 TRP B C 1
ATOM 5822 O O . TRP B 1 174 ? -0.006 12.211 17.135 1.00 17.98 174 TRP B O 1
ATOM 5843 N N . ALA B 1 175 ? -1.169 12.140 15.196 1.00 18.67 175 ALA B N 1
ATOM 5844 C CA . ALA B 1 175 ? 0.005 12.017 14.345 1.00 17.70 175 ALA B CA 1
ATOM 5845 C C . ALA B 1 175 ? 0.889 13.253 14.484 1.00 18.51 175 ALA B C 1
ATOM 5846 O O . ALA B 1 175 ? 2.114 13.164 14.321 1.00 19.69 175 ALA B O 1
ATOM 5853 N N . SER B 1 176 ? 0.290 14.406 14.779 1.00 18.43 176 SER B N 1
ATOM 5854 C CA . SER B 1 176 ? 1.070 15.642 14.906 1.00 22.14 176 SER B CA 1
ATOM 5855 C C . SER B 1 176 ? 2.047 15.609 16.107 1.00 21.31 176 SER B C 1
ATOM 5856 O O . SER B 1 176 ? 2.973 16.433 16.204 1.00 24.36 176 SER B O 1
ATOM 5864 N N . LYS B 1 177 ? 1.817 14.667 17.009 1.00 23.28 177 LYS B N 1
ATOM 5865 C CA . LYS B 1 177 ? 2.646 14.481 18.190 1.00 25.76 177 LYS B CA 1
ATOM 5866 C C . LYS B 1 177 ? 3.462 13.206 18.092 1.00 22.85 177 LYS B C 1
ATOM 5867 O O . LYS B 1 177 ? 3.940 12.671 19.097 1.00 23.10 177 LYS B O 1
ATOM 5886 N N . HIS B 1 178 ? 3.622 12.718 16.875 1.00 22.19 178 HIS B N 1
ATOM 5887 C CA . HIS B 1 178 ? 4.536 11.613 16.617 1.00 24.09 178 HIS B CA 1
ATOM 5888 C C . HIS B 1 178 ? 5.495 11.999 15.505 1.00 26.11 178 HIS B C 1
ATOM 5889 O O . HIS B 1 178 ? 5.510 11.390 14.437 1.00 24.81 178 HIS B O 1
ATOM 5904 N N . GLN B 1 179 ? 6.327 12.981 15.814 1.00 22.08 179 GLN B N 1
ATOM 5905 C CA . GLN B 1 179 ? 7.192 13.613 14.831 1.00 27.59 179 GLN B CA 1
ATOM 5906 C C . GLN B 1 179 ? 8.431 12.780 14.528 1.00 25.29 179 GLN B C 1
ATOM 5907 O O . GLN B 1 179 ? 9.108 13.013 13.533 1.00 29.22 179 GLN B O 1
ATOM 5921 N N . GLY B 1 180 ? 8.725 11.808 15.378 1.00 25.24 180 GLY B N 1
ATOM 5922 C CA . GLY B 1 180 ? 9.866 10.936 15.157 1.00 26.61 180 GLY B CA 1
ATOM 5923 C C . GLY B 1 180 ? 9.650 9.810 14.153 1.00 25.88 180 GLY B C 1
ATOM 5924 O O . GLY B 1 180 ? 10.613 9.182 13.721 1.00 26.71 180 GLY B O 1
ATOM 5928 N N . LEU B 1 181 ? 8.399 9.552 13.786 1.00 27.66 181 LEU B N 1
ATOM 5929 C CA . LEU B 1 181 ? 8.059 8.385 12.958 1.00 24.08 181 LEU B CA 1
ATOM 5930 C C . LEU B 1 181 ? 8.211 8.658 11.453 1.00 25.85 181 LEU B C 1
ATOM 5931 O O . LEU B 1 181 ? 7.531 9.517 10.900 1.00 29.78 181 LEU B O 1
ATOM 5947 N N . GLU B 1 182 ? 9.054 7.900 10.773 1.00 27.17 182 GLU B N 1
ATOM 5948 C CA . GLU B 1 182 ? 9.236 8.125 9.341 1.00 23.77 182 GLU B CA 1
ATOM 5949 C C . GLU B 1 182 ? 8.042 7.666 8.505 1.00 23.30 182 GLU B C 1
ATOM 5950 O O . GLU B 1 182 ? 7.460 6.603 8.729 1.00 24.91 182 GLU B O 1
ATOM 5962 N N . GLY B 1 183 ? 7.639 8.512 7.569 1.00 23.78 183 GLY B N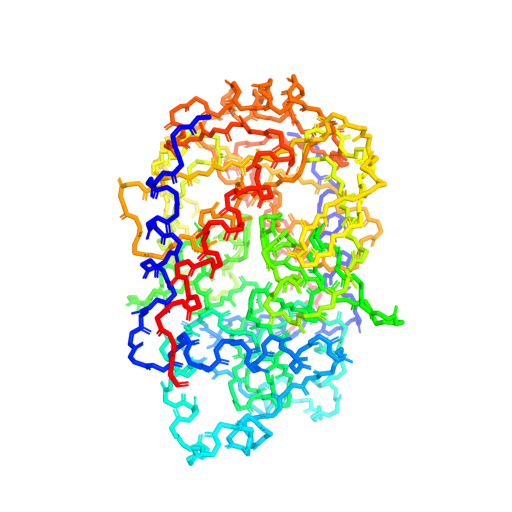 1
ATOM 5963 C CA . GLY B 1 183 ? 6.575 8.167 6.650 1.00 25.50 183 GLY B CA 1
ATOM 5964 C C . GLY B 1 183 ? 5.214 8.031 7.303 1.00 22.65 183 GLY B C 1
ATOM 5965 O O . GLY B 1 183 ? 4.335 7.328 6.797 1.00 22.88 183 GLY B O 1
ATOM 5969 N N . LEU B 1 184 ? 5.020 8.698 8.426 1.00 20.36 184 LEU B N 1
ATOM 5970 C CA . LEU B 1 184 ? 3.741 8.563 9.111 1.00 20.41 184 LEU B CA 1
ATOM 5971 C C . LEU B 1 184 ? 2.621 9.198 8.292 1.00 20.74 184 LEU B C 1
ATOM 5972 O O . LEU B 1 184 ? 2.749 10.351 7.856 1.00 23.01 184 LEU B O 1
ATOM 5988 N N . ALA B 1 185 ? 1.528 8.458 8.090 1.00 17.99 185 ALA B N 1
ATOM 5989 C CA . ALA B 1 185 ? 0.388 8.924 7.307 1.00 18.79 185 ALA B CA 1
ATOM 5990 C C . ALA B 1 185 ? -0.889 8.414 7.944 1.00 17.12 185 ALA B C 1
ATOM 5991 O O . ALA B 1 185 ? -0.863 7.336 8.533 1.00 19.05 185 ALA B O 1
ATOM 5998 N N . ILE B 1 186 ? -1.960 9.193 7.834 1.00 18.77 186 ILE B N 1
ATOM 5999 C CA . ILE B 1 186 ? -3.297 8.782 8.245 1.00 18.32 186 ILE B CA 1
ATOM 6000 C C . ILE B 1 186 ? -4.185 8.555 7.024 1.00 20.22 186 ILE B C 1
ATOM 6001 O O . ILE B 1 186 ? -4.236 9.382 6.101 1.00 19.36 186 ILE B O 1
ATOM 6017 N N . VAL B 1 187 ? -4.874 7.422 7.006 1.00 15.32 187 VAL B N 1
ATOM 6018 C CA . VAL B 1 187 ? -5.791 7.096 5.945 1.00 16.19 187 VAL B CA 1
ATOM 6019 C C . VAL B 1 187 ? -7.087 6.588 6.536 1.00 17.14 187 VAL B C 1
ATOM 6020 O O . VAL B 1 187 ? -7.155 6.211 7.707 1.00 15.83 187 VAL B O 1
ATOM 6033 N N . SER B 1 188 ? -8.135 6.605 5.728 1.00 18.56 188 SER B N 1
ATOM 6034 C CA . SER B 1 188 ? -9.395 6.014 6.152 1.00 17.74 188 SER B CA 1
ATOM 6035 C C . SER B 1 188 ? -9.269 4.521 6.181 1.00 18.05 188 SER B C 1
ATOM 6036 O O . SER B 1 188 ? -8.385 3.932 5.536 1.00 16.41 188 SER B O 1
ATOM 6044 N N . VAL B 1 189 ? -10.157 3.872 6.919 1.00 15.84 189 VAL B N 1
ATOM 6045 C CA . VAL B 1 189 ? -10.042 2.449 7.047 1.00 17.23 189 VAL B CA 1
ATOM 6046 C C . VAL B 1 189 ? -10.321 1.792 5.674 1.00 18.12 189 VAL B C 1
ATOM 6047 O O . VAL B 1 189 ? -9.757 0.727 5.371 1.00 17.51 189 VAL B O 1
ATOM 6060 N N . HIS B 1 190 ? -11.130 2.428 4.818 1.00 16.42 190 HIS B N 1
ATOM 6061 C CA . HIS B 1 190 ? -11.394 1.844 3.504 1.00 20.01 190 HIS B CA 1
ATOM 6062 C C . HIS B 1 190 ? -10.154 1.944 2.633 1.00 20.47 190 HIS B C 1
ATOM 6063 O O . HIS B 1 190 ? -9.830 1.026 1.901 1.00 21.03 190 HIS B O 1
ATOM 6077 N N . GLU B 1 191 ? -9.450 3.055 2.755 1.00 18.40 191 GLU B N 1
ATOM 6078 C CA . GLU B 1 191 ? -8.152 3.211 2.069 1.00 18.97 191 GLU B CA 1
ATOM 6079 C C . GLU B 1 191 ? -7.168 2.138 2.499 1.00 20.05 191 GLU B C 1
ATOM 6080 O O . GLU B 1 191 ? -6.449 1.566 1.674 1.00 21.75 191 GLU B O 1
ATOM 6092 N N . ALA B 1 192 ? -7.102 1.897 3.810 1.00 17.30 192 ALA B N 1
ATOM 6093 C CA . ALA B 1 192 ? -6.204 0.923 4.381 1.00 17.05 192 ALA B CA 1
ATOM 6094 C C . ALA B 1 192 ? -6.586 -0.476 3.916 1.00 17.78 192 ALA B C 1
ATOM 6095 O O . ALA B 1 192 ? -5.709 -1.290 3.625 1.00 18.55 192 ALA B O 1
ATOM 6102 N N . PHE B 1 193 ? -7.886 -0.730 3.763 1.00 15.00 193 PHE B N 1
ATOM 6103 C CA . PHE B 1 193 ? -8.326 -2.022 3.270 1.00 18.83 193 PHE B CA 1
ATOM 6104 C C . PHE B 1 193 ? -7.883 -2.207 1.817 1.00 22.95 193 PHE B C 1
ATOM 6105 O O . PHE B 1 193 ? -7.460 -3.306 1.414 1.00 20.56 193 PHE B O 1
ATOM 6122 N N . GLY B 1 194 ? -7.965 -1.129 1.035 1.00 21.23 194 GLY B N 1
ATOM 6123 C CA . GLY B 1 194 ? -7.519 -1.179 -0.356 1.00 25.28 194 GLY B CA 1
ATOM 6124 C C . GLY B 1 194 ? -6.030 -1.449 -0.479 1.00 22.62 194 GLY B C 1
ATOM 6125 O O . GLY B 1 194 ? -5.589 -2.198 -1.371 1.00 26.51 194 GLY B O 1
ATOM 6129 N N . LEU B 1 195 ? -5.246 -0.851 0.411 1.00 21.96 195 LEU B N 1
ATOM 6130 C CA . LEU B 1 195 ? -3.816 -1.129 0.479 1.00 21.68 195 LEU B CA 1
ATOM 6131 C C . LEU B 1 195 ? -3.586 -2.626 0.726 1.00 27.16 195 LEU B C 1
ATOM 6132 O O . LEU B 1 195 ? -2.813 -3.299 0.022 1.00 24.96 195 LEU B O 1
ATOM 6148 N N . GLY B 1 196 ? -4.304 -3.162 1.704 1.00 19.04 196 GLY B N 1
ATOM 6149 C CA . GLY B 1 196 ? -4.253 -4.592 1.985 1.00 21.77 196 GLY B CA 1
ATOM 615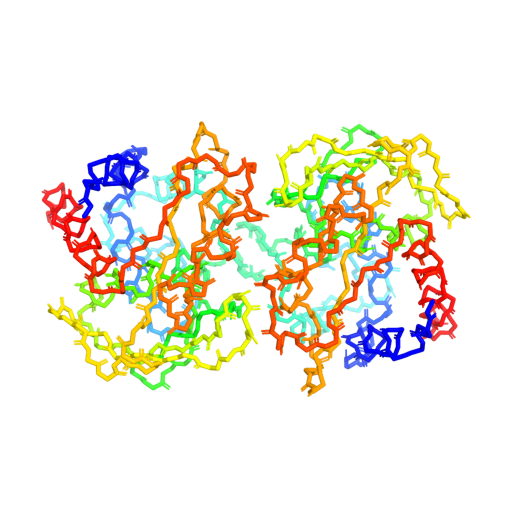0 C C . GLY B 1 196 ? -4.575 -5.452 0.782 1.00 27.72 196 GLY B C 1
ATOM 6151 O O . GLY B 1 196 ? -3.965 -6.506 0.572 1.00 26.74 196 GLY B O 1
ATOM 6155 N N . GLN B 1 197 ? -5.541 -5.007 -0.017 1.00 24.96 197 GLN B N 1
ATOM 6156 C CA . GLN B 1 197 ? -5.956 -5.751 -1.199 1.00 27.53 197 GLN B CA 1
ATOM 6157 C C . GLN B 1 197 ? -4.847 -5.822 -2.219 1.00 30.36 197 GLN B C 1
ATOM 6158 O O . GLN B 1 197 ? -4.603 -6.874 -2.827 1.00 33.39 197 GLN B O 1
ATOM 6172 N N . GLU B 1 198 ? -4.180 -4.701 -2.422 1.00 31.67 198 GLU B N 1
ATOM 6173 C CA . GLU B 1 198 ? -3.126 -4.680 -3.416 1.00 40.50 198 GLU B CA 1
ATOM 6174 C C . GLU B 1 198 ? -2.003 -5.588 -2.944 1.00 41.79 198 GLU B C 1
ATOM 6175 O O . GLU B 1 198 ? -1.403 -6.326 -3.732 1.00 41.94 198 GLU B O 1
ATOM 6187 N N . PHE B 1 199 ? -1.747 -5.565 -1.644 1.00 31.27 199 PHE B N 1
ATOM 6188 C CA . PHE B 1 199 ? -0.759 -6.462 -1.062 1.00 31.02 199 PHE B CA 1
ATOM 6189 C C . PHE B 1 199 ? -1.116 -7.915 -1.324 1.00 37.76 199 PHE B C 1
ATOM 6190 O O . PHE B 1 199 ? -0.266 -8.722 -1.716 1.00 37.76 199 PHE B O 1
ATOM 6207 N N . ASN B 1 200 ? -2.383 -8.248 -1.147 1.00 32.12 200 ASN B N 1
ATOM 6208 C CA . ASN B 1 200 ? -2.801 -9.626 -1.265 1.00 35.32 200 ASN B CA 1
ATOM 6209 C C . ASN B 1 200 ? -2.813 -10.145 -2.701 1.00 42.54 200 ASN B C 1
ATOM 6210 O O . ASN B 1 200 ? -2.935 -11.348 -2.909 1.00 43.61 200 ASN B O 1
ATOM 6221 N N . ARG B 1 201 ? -2.674 -9.263 -3.682 1.00 53.46 201 ARG B N 1
ATOM 6222 C CA . ARG B 1 201 ? -2.544 -9.742 -5.051 1.00 58.49 201 ARG B CA 1
ATOM 6223 C C . ARG B 1 201 ? -1.086 -9.766 -5.476 1.00 61.03 201 ARG B C 1
ATOM 6224 O O . ARG B 1 201 ? -0.636 -10.741 -6.066 1.00 61.93 201 ARG B O 1
ATOM 6245 N N . HIS B 1 202 ? -0.339 -8.721 -5.144 1.00 54.62 202 HIS B N 1
ATOM 6246 C CA . HIS B 1 202 ? 1.103 -8.744 -5.346 1.00 54.71 202 HIS B CA 1
ATOM 6247 C C . HIS B 1 202 ? 1.749 -9.897 -4.569 1.00 56.13 202 HIS B C 1
ATOM 6248 O O . HIS B 1 202 ? 2.770 -10.440 -4.984 1.00 61.20 202 HIS B O 1
ATOM 6262 N N . LEU B 1 203 ? 1.152 -10.265 -3.439 1.00 62.72 203 LEU B N 1
ATOM 6263 C CA . LEU B 1 203 ? 1.598 -11.426 -2.672 1.00 59.98 203 LEU B CA 1
ATOM 6264 C C . LEU B 1 203 ? 1.119 -12.711 -3.334 1.00 62.20 203 LEU B C 1
ATOM 6265 O O . LEU B 1 203 ? 1.880 -13.670 -3.475 1.00 65.00 203 LEU B O 1
ATOM 6281 N N . LEU B 1 204 ? -0.147 -12.728 -3.740 1.00 58.29 204 LEU B N 1
ATOM 6282 C CA . LEU B 1 204 ? -0.762 -13.947 -4.258 1.00 61.66 204 LEU B CA 1
ATOM 6283 C C . LEU B 1 204 ? -0.349 -14.221 -5.710 1.00 65.90 204 LEU B C 1
ATOM 6284 O O . LEU B 1 204 ? -0.601 -15.310 -6.227 1.00 67.71 204 LEU B O 1
ATOM 6300 N N . GLN B 1 205 ? 0.305 -13.263 -6.366 1.00 71.73 205 GLN B N 1
ATOM 6301 C CA . GLN B 1 205 ? 0.805 -13.519 -7.718 1.00 73.97 205 GLN B CA 1
ATOM 6302 C C . GLN B 1 205 ? 2.140 -14.263 -7.643 1.00 77.11 205 GLN B C 1
ATOM 6303 O O . GLN B 1 205 ? 2.378 -15.193 -8.416 1.00 82.56 205 GLN B O 1
ATOM 6317 N N . THR B 1 206 ? 3.001 -13.865 -6.708 1.00 91.95 206 THR B N 1
ATOM 6318 C CA . THR B 1 206 ? 4.240 -14.598 -6.443 1.00 92.53 206 THR B CA 1
ATOM 6319 C C . THR B 1 206 ? 3.888 -16.030 -6.051 1.00 95.58 206 THR B C 1
ATOM 6320 O O . THR B 1 206 ? 4.628 -16.974 -6.337 1.00 96.26 206 THR B O 1
ATOM 6331 N N . MET B 1 207 ? 2.739 -16.162 -5.393 1.00 99.57 207 MET B N 1
ATOM 6332 C CA . MET B 1 207 ? 2.188 -17.446 -4.974 1.00 98.77 207 MET B CA 1
ATOM 6333 C C . MET B 1 207 ? 1.925 -18.383 -6.150 1.00 101.97 207 MET B C 1
ATOM 6334 O O . MET B 1 207 ? 2.004 -17.984 -7.313 1.00 103.11 207 MET B O 1
ATOM 6348 N N . SER B 1 208 ? 1.602 -19.632 -5.829 1.00 92.21 208 SER B N 1
ATOM 6349 C CA . SER B 1 208 ? 1.191 -20.611 -6.828 1.00 96.34 208 SER B CA 1
ATOM 6350 C C . SER B 1 208 ? 0.533 -21.814 -6.157 1.00 95.47 208 SER B C 1
ATOM 6351 O O . SER B 1 208 ? -0.307 -21.662 -5.266 1.00 92.12 208 SER B O 1
#

Foldseek 3Di:
DDCPLVLVLVLLQQPDDPCSLVLVLVVLLVLLVADFAALVNSCVVSVHDSVVSVVSVVRVVPFDADPVRTTADDQKGNDDDQKWKHFDNHIIGGLADLSNLQNQLSNQGKIWIWGAAPQPRHIWIWIHHNPDIGPGVVPAKKWKDARPPDDSHCSVVRSVGTHIHNHQVSVVVVVVVVPPGHRIDMDGVRVSSVSSNVSNVVSVVPYD/DDCVLVLVVLLCVQCPVHCSLVQVLVVLLVLLVVDFAALVNSCVVSVHDSVVSVVSVVLQVVFDADPVRTTADDQKGNDDDQKWWAWPNDTIGGLADLSNLQSQLSNQTKIWIWGAAPQPRHIWIWIHHSVAIGDGVVQQKKWKFANQPVHRHCSVRTGVRIYIHNHQVSVVVVVVVVVVTHRIDMDGVRVSSVSSVVSNVSSCVSPD

Secondary structure (DSSP, 8-state):
---HHHHHHHHHHH-SSTTHHHHHHHHHHHHTTTS-B-HHHHHHHHT--HHHHHHHHHH-TT-EE-TTS-EEEESEESS--SEEEEETTEEEEESSHHHHHHHHHHHTS-EEEEEE-TTT--EEEEEE-SS-EEEEESTT-EEEE---TT-S--HHHHHHH--EES-HHHHHHHHHTSTT-TT-EEEEHHHHHHHHHHHHHHHHHT--/---HHHHHHHHHHTTSSSSHHHHHHHHHHHHTTTS-B-HHHHHHHHT--HHHHHHHHHT-TT-EE-TTS-EEEESEESS--SEEEEETTEEEEESSHHHHHHHHHHHTS-EEEEEE-TTT--EEEEEE-SS-EEEEESTT-EEEE----S-S-HHHHTGGG--EES-HHHHHHHHTT-TTSTT-EEEEHHHHHHHHHHHHHHHHHH--

InterPro domains:
  IPR004927 Alkylmercury lyase [MF_00714] (1-212)
  IPR004927 Alkylmercury lyase [PF03243] (76-198)
  IPR004927 Alkylmercury lyase [PIRSF001458] (1-209)
  IPR004927 Alkylmercury lyase [PR01699] (34-47)
  IPR004927 Alkylmercury lyase [PR01699] (75-89)
  IPR004927 Alkylmercury lyase [PR01699] (92-101)
  IPR004927 Alkylmercury lyase [PR01699] (117-128)
  IPR004927 Alkylmercury lyase [PR01699] (163-178)
  IPR024259 Alkylmercury lyase, helix-turn-helix domain [PF12324] (11-75)
  IPR036390 Winged helix DNA-binding domain superfamily [SSF46785] (22-80)
  IPR053717 Mercury resistance MerB lyase [G3DSA:3.30.450.410] (1-212)

Solvent-accessible surface area: 17594 Å² total; per-residue (Å²): 116,177,37,70,53,12,20,101,17,23,33,72,21,14,66,73,68,122,5,3,11,50,3,14,4,16,0,0,118,26,0,2,97,16,123,57,5,31,57,95,58,0,9,60,104,30,130,28,89,32,137,108,0,16,50,13,7,108,96,4,101,11,2,25,18,22,120,101,2,46,1,10,0,24,10,0,0,43,38,66,21,57,9,26,0,61,2,90,130,97,148,1,20,0,41,5,0,1,25,0,3,9,13,0,36,6,10,50,91,68,0,145,2,36,4,110,4,24,2,60,25,40,101,3,41,6,39,0,18,53,82,87,16,98,64,25,107,57,82,42,1,0,0,0,0,4,18,21,116,142,33,89,52,6,41,39,24,11,44,48,26,0,34,1,0,19,30,46,96,36,0,94,60,1,22,61,50,5,81,73,29,82,32,36,16,29,2,25,0,108,73,0,15,25,0,0,79,57,13,8,122,66,0,78,132,72,62,153,134,182,24,64,56,12,22,109,63,26,46,77,49,27,62,137,51,89,4,14,3,48,0,15,20,21,0,0,122,38,0,9,108,25,167,57,6,29,79,102,60,0,12,59,87,30,131,31,78,42,137,106,0,35,48,7,7,113,81,24,78,7,2,7,16,24,88,88,6,43,0,8,0,20,9,0,0,46,29,71,12,31,14,14,0,50,0,82,136,104,141,5,23,0,21,0,0,1,22,0,4,6,6,0,38,4,12,48,130,61,0,105,2,36,6,111,2,10,0,29,25,39,106,3,38,4,32,0,12,53,83,81,11,89,60,24,108,54,85,43,1,0,0,0,0,4,43,30,115,185,35,88,10,66,61,52,16,19,6,54,47,0,36,0,0,21,29,48,90,28,0,95,65,7,18,52,34,18,132,39,37,116,27,41,12,31,3,32,0,109,67,0,14,30,4,1,83,84,8,9,170,62,2,90,133,68,32,155

Sequence (416 aa):
MKLAPYILELLTSVNRTNGTADLLVPLLRELAKGRPVSRTTLAGILDWPAERVAAVLEQATSTEYDKDGNIIGYGLTLRETSYVFEIDDRRLYAWCALDTLIFPALIGRTARVSSHCAATGAPVSLTVSPSEIQAVEPAGMAVSLVLPQEAADVRQSFCCHVHFFASVPTAEDWASKHQGLEGLAIVSVHEAFGLGQEFNRHLLQTMSMKLAPYILELLTSVNRTNGTADLLVPLLRELAKGRPVSRTTLAGILDWPAERVAAVLEQATSTEYDKDGNIIGYGLTLRETSYVFEIDDRRLYAWCALDTLIFPALIGRTARVSSHCAATGAPVSLTVSPSEIQAVEPAGMAVSLVLPQEAADVRQSFCCHVHFFASVPTAEDWASKHQGLEGLAIVSVHEAFGLGQEFNRHLLQTMS

CATH classification: 3.30.450.410

Organism: Escherichia coli (NCBI:txid562)

Radius of gyration: 21.08 Å; Cα contacts (8 Å, |Δi|>4): 877; chains: 2; bounding box: 48×51×59 Å